Protein AF-A0AAE3M7X1-F1 (afdb_monomer)

Nearest PDB structures (foldseek):
  7ola-assembly1_C  TM=6.168E-01  e=2.168E-09  Staphylococcus aureus
  7ola-assembly1_A  TM=5.934E-01  e=9.935E-09  Staphylococcus aureus
  8iqi-assembly1_D  TM=4.510E-01  e=2.168E-09  African swine fever virus BA71V
  7t8b-assembly1_H  TM=6.094E-01  e=4.451E-01  Homo sapiens
  7t8c-assembly1_B  TM=4.671E-01  e=4.962E-01  Homo sapiens

Foldseek 3Di:
DVVVVVPPDPDDFDWDWDDDPPDTDTDGPPDPCVVVLPVQKPLVVQQAQEAQEAEEELDPVVQVLCVVVVNRRYIHGNDLLPDDPVSVVVSVNRYDAYEYEDEPPPPCPPSVVVSCVVVVRHFYQYCNVVPPPPDPDDDDDDPVVVVVVSVVVSVVVVVRVCVRVVLPLLPFPCPPQWDDDPNDTDGDLVSVLVRCVSSQWAWEAFLNDTWIWRQPLNAEIETDDLVRSLCSSLVNCVVVVVVVVSVNCVVCVCPCRDPVSRVPHHYDPDAAEDFADLFWDWAAEVQWIWIFGLPDIDIDGSNPPPHHYYPLQYQDDDFDADDDQKDWDADPVRQIFMDGDPDFFLVLVLLLLQLQQPVVDPPVPDDPVSNSLSRLLSLLLLLVLLVLLRFADDLQQQAAEEEEALDQDPPPDPWDALCLVVSVVLVVSNAQEAEDEQCDLCLVVPPQNQQPDGPRHQEYEHEAHDPNRDVVVVLCVRNHWDWHDHPPDDIGIDDPRGHYHYYYYYHHDDDQPPPSRVSHYAYRYTHVSTTPVHHSCNVVVDDPPDPPQDPSNVNSSVNSSSVSSSSCSNPNNRHRDPPCSLLVVLVVLADPLLLVVCVVCVVVQEQDKDFLVVVLVVSLVVDDPVVSVVDDSVSSVVNVVSVLVSVVKDWPPVVNNDWDDDPNTTIIHIYHPPPD

pLDDT: mean 77.85, std 16.94, range [26.66, 98.62]

Mean predicted aligned error: 17.21 Å

InterPro domains:
  IPR027417 P-loop containing nucleoside triphosphate hydrolase [SSF52540] (416-527)
  IPR045455 NrS-1 polymerase-like, helicase domain [PF19263] (416-520)

Radius of gyration: 33.83 Å; Cα contacts (8 Å, |Δi|>4): 969; chains: 1; bounding box: 91×64×100 Å

Structure (mmCIF, N/CA/C/O backbone):
data_AF-A0AAE3M7X1-F1
#
_entry.id   AF-A0AAE3M7X1-F1
#
loop_
_atom_site.group_PDB
_atom_site.id
_atom_site.type_symbol
_atom_site.label_atom_id
_atom_site.label_alt_id
_atom_site.label_comp_id
_atom_site.label_asym_id
_atom_site.label_entity_id
_atom_site.label_seq_id
_atom_site.pdbx_PDB_ins_code
_atom_site.Cartn_x
_atom_site.Cartn_y
_atom_site.Cartn_z
_atom_site.occupancy
_atom_site.B_iso_or_equiv
_atom_site.auth_seq_id
_atom_site.auth_comp_id
_atom_site.auth_asym_id
_atom_site.auth_atom_id
_atom_site.pdbx_PDB_model_num
ATOM 1 N N . MET A 1 1 ? -42.791 13.485 -2.524 1.00 31.27 1 MET A N 1
ATOM 2 C CA . MET A 1 1 ? -41.489 14.084 -2.152 1.00 31.27 1 MET A CA 1
ATOM 3 C C . MET A 1 1 ? -41.634 15.404 -1.390 1.00 31.27 1 MET A C 1
ATOM 5 O O . MET A 1 1 ? -41.319 15.406 -0.214 1.00 31.27 1 MET A O 1
ATOM 9 N N . LEU A 1 2 ? -42.197 16.483 -1.958 1.00 26.66 2 LEU A N 1
ATOM 10 C CA . LEU A 1 2 ? -42.386 17.772 -1.244 1.00 26.66 2 LEU A CA 1
ATOM 11 C C . LEU A 1 2 ? -43.239 17.683 0.042 1.00 26.66 2 LEU A C 1
ATOM 13 O O . LEU A 1 2 ? -42.891 18.278 1.053 1.00 26.66 2 LEU A O 1
ATOM 17 N N . LYS A 1 3 ? -44.303 16.867 0.046 1.00 29.81 3 LYS A N 1
ATOM 18 C CA . LYS A 1 3 ? -45.105 16.587 1.258 1.00 29.81 3 LYS A CA 1
ATOM 19 C C . LYS A 1 3 ? -44.403 15.688 2.294 1.00 29.81 3 LYS A C 1
ATOM 21 O O . LYS A 1 3 ? -44.857 15.631 3.428 1.00 29.81 3 LYS A O 1
ATOM 26 N N . LEU A 1 4 ? -43.335 14.983 1.905 1.00 31.53 4 LEU A N 1
ATOM 27 C CA . LEU A 1 4 ? -42.499 14.175 2.809 1.00 31.53 4 LEU A CA 1
ATOM 28 C C . LEU A 1 4 ? -41.445 15.060 3.493 1.00 31.53 4 LEU A C 1
ATOM 30 O O . LEU A 1 4 ? -41.293 14.990 4.704 1.00 31.53 4 LEU A O 1
ATOM 34 N N . LEU A 1 5 ? -40.842 15.997 2.750 1.00 33.06 5 LEU A N 1
ATOM 35 C CA . LEU A 1 5 ? -39.906 16.995 3.289 1.00 33.06 5 LEU A CA 1
ATOM 36 C C . LEU A 1 5 ? -40.553 17.959 4.301 1.00 33.06 5 LEU A C 1
ATOM 38 O O . LEU A 1 5 ? -39.904 18.377 5.250 1.00 33.06 5 LEU A O 1
ATOM 42 N N . GLN A 1 6 ? -41.845 18.275 4.155 1.00 33.44 6 GLN A N 1
ATOM 43 C CA . GLN A 1 6 ? -42.578 19.092 5.136 1.00 33.44 6 GLN A CA 1
ATOM 44 C C . GLN A 1 6 ? -42.936 18.353 6.437 1.00 33.44 6 GLN A C 1
ATOM 46 O O . GLN A 1 6 ? -43.346 19.005 7.392 1.00 33.44 6 GLN A O 1
ATOM 51 N N . LYS A 1 7 ? -42.825 17.017 6.487 1.00 31.86 7 LYS A N 1
ATOM 52 C CA . LYS A 1 7 ? -43.262 16.214 7.643 1.00 31.86 7 LYS A CA 1
ATOM 53 C C . LYS A 1 7 ? -42.122 15.809 8.587 1.00 31.86 7 LYS A C 1
ATOM 55 O O . LYS A 1 7 ? -42.409 15.486 9.733 1.00 31.86 7 LYS A O 1
ATOM 60 N N . GLU A 1 8 ? -40.867 15.846 8.129 1.00 31.62 8 GLU A N 1
ATOM 61 C CA . GLU A 1 8 ? -39.685 15.428 8.909 1.00 31.62 8 GLU A CA 1
ATOM 62 C C . GLU A 1 8 ? -38.820 16.589 9.431 1.00 31.62 8 GLU A C 1
ATOM 64 O O . GLU A 1 8 ? -37.981 16.384 10.306 1.00 31.62 8 GLU A O 1
ATOM 69 N N . CYS A 1 9 ? -39.032 17.824 8.968 1.00 30.80 9 CYS A N 1
ATOM 70 C CA . CYS A 1 9 ? -38.321 18.987 9.497 1.00 30.80 9 CYS A CA 1
ATOM 71 C C . CYS A 1 9 ? -39.126 19.654 10.618 1.00 30.80 9 CYS A C 1
ATOM 73 O O . CYS A 1 9 ? -40.175 20.253 10.386 1.00 30.80 9 CYS A O 1
ATOM 75 N N . ILE A 1 10 ? -38.598 19.566 11.837 1.00 31.09 10 ILE A N 1
ATOM 76 C CA . ILE A 1 10 ? -39.055 20.307 13.014 1.00 31.09 10 ILE A CA 1
ATOM 77 C C . ILE A 1 10 ? -38.974 21.824 12.721 1.00 31.09 10 ILE A C 1
ATOM 79 O O . ILE A 1 10 ? -37.906 22.428 12.698 1.00 31.09 10 ILE A O 1
ATOM 83 N N . SER A 1 11 ? -40.138 22.377 12.382 1.00 34.06 11 SER A N 1
ATOM 84 C CA . SER A 1 11 ? -40.713 23.707 12.650 1.00 34.06 11 SER A CA 1
ATOM 85 C C . SER A 1 11 ? -39.961 25.041 12.487 1.00 34.06 11 SER A C 1
ATOM 87 O O . SER A 1 11 ? -40.657 26.035 12.636 1.00 34.06 11 SER A O 1
ATOM 89 N N . ASP A 1 12 ? -38.673 25.159 12.132 1.00 33.56 12 ASP A N 1
ATOM 90 C CA . ASP A 1 12 ? -38.028 26.505 12.097 1.00 33.56 12 ASP A CA 1
ATOM 91 C C . ASP A 1 12 ? -37.192 26.871 10.850 1.00 33.56 12 ASP A C 1
ATOM 93 O O . ASP A 1 12 ? -36.554 27.924 10.813 1.00 33.56 12 ASP A O 1
ATOM 97 N N . ALA A 1 13 ? -37.219 26.080 9.773 1.00 36.12 13 ALA A N 1
ATOM 98 C CA . ALA A 1 13 ? -36.547 26.446 8.517 1.00 36.12 13 ALA A CA 1
ATOM 99 C C . ALA A 1 13 ? -37.555 26.845 7.423 1.00 36.12 13 ALA A C 1
ATOM 101 O O . ALA A 1 13 ? -38.128 25.995 6.742 1.00 36.12 13 ALA A O 1
ATOM 102 N N . ASN A 1 14 ? -37.761 28.151 7.224 1.00 35.34 14 ASN A N 1
ATOM 103 C CA . ASN A 1 14 ? -38.516 28.674 6.080 1.00 35.34 14 ASN A CA 1
ATOM 104 C C . ASN A 1 14 ? -37.664 28.580 4.798 1.00 35.34 14 ASN A C 1
ATOM 106 O O . ASN A 1 14 ? -36.571 29.133 4.741 1.00 35.34 14 ASN A O 1
ATOM 110 N N . PHE A 1 15 ? -38.165 27.936 3.740 1.00 39.50 15 PHE A N 1
ATOM 111 C CA . PHE A 1 15 ? -37.553 27.939 2.401 1.00 39.50 15 PHE A CA 1
ATOM 112 C C . PHE A 1 15 ? -38.452 28.702 1.420 1.00 39.50 15 PHE A C 1
ATOM 114 O O . PHE A 1 15 ? -39.661 28.480 1.404 1.00 39.50 15 PHE A O 1
ATOM 121 N N . ASN A 1 16 ? -37.880 29.565 0.569 1.00 35.66 16 ASN A N 1
ATOM 122 C CA . ASN A 1 16 ? -38.612 30.226 -0.520 1.00 35.66 16 ASN A CA 1
ATOM 123 C C . ASN A 1 16 ? -38.249 29.573 -1.858 1.00 35.66 16 ASN A C 1
ATOM 125 O O . ASN A 1 16 ? -37.112 29.677 -2.321 1.00 35.66 16 ASN A O 1
ATOM 129 N N . ILE A 1 17 ? -39.222 28.920 -2.495 1.00 36.72 17 ILE A N 1
ATOM 130 C CA . ILE A 1 17 ? -39.059 28.291 -3.809 1.00 36.72 17 ILE A CA 1
ATOM 131 C C . ILE A 1 17 ? -39.622 29.249 -4.862 1.00 36.72 17 ILE A C 1
ATOM 133 O O . ILE A 1 17 ? -40.821 29.519 -4.874 1.00 36.72 17 ILE A O 1
ATOM 137 N N . LYS A 1 18 ? -38.767 29.762 -5.755 1.00 36.59 18 LYS A N 1
ATOM 138 C CA . LYS A 1 18 ? -39.207 30.476 -6.963 1.00 36.59 18 LYS A CA 1
ATOM 139 C C . LYS A 1 18 ? -39.029 29.572 -8.173 1.00 36.59 18 LYS A C 1
ATOM 141 O O . LYS A 1 18 ? -37.937 29.065 -8.416 1.00 36.59 18 LYS A O 1
ATOM 146 N N . ILE A 1 19 ? -40.113 29.398 -8.919 1.00 33.81 19 ILE A N 1
ATOM 147 C CA . ILE A 1 19 ? -40.137 28.644 -10.168 1.00 33.81 19 ILE A CA 1
ATOM 148 C C . ILE A 1 19 ? -40.133 29.663 -11.306 1.00 33.81 19 ILE A C 1
ATOM 150 O O . ILE A 1 19 ? -40.998 30.534 -11.358 1.00 33.81 19 ILE A O 1
ATOM 154 N N . SER A 1 20 ? -39.154 29.560 -12.198 1.00 39.88 20 SER A N 1
ATOM 155 C CA . SER A 1 20 ? -39.181 30.204 -13.512 1.00 39.88 20 SER A CA 1
ATOM 156 C C . SER A 1 20 ? -38.664 29.218 -14.552 1.00 39.88 20 SER A C 1
ATOM 158 O O . SER A 1 20 ? -37.800 28.396 -14.234 1.00 39.88 20 SER A O 1
ATOM 160 N N . ASP A 1 21 ? -39.215 29.311 -15.760 1.00 41.53 21 ASP A N 1
ATOM 161 C CA . ASP A 1 21 ? -39.154 28.304 -16.819 1.00 41.53 21 ASP A CA 1
ATOM 162 C C . ASP A 1 21 ? -37.782 27.622 -16.963 1.00 41.53 21 ASP A C 1
ATOM 164 O O . ASP A 1 21 ? -36.769 28.233 -17.302 1.00 41.53 21 ASP A O 1
ATOM 168 N N . ASN A 1 22 ? -37.801 26.316 -16.676 1.00 40.09 22 ASN A N 1
ATOM 169 C CA . ASN A 1 22 ? -36.721 25.328 -16.751 1.00 40.09 22 ASN A CA 1
ATOM 170 C C . ASN A 1 22 ? -35.611 25.337 -15.687 1.00 40.09 22 ASN A C 1
ATOM 172 O O . ASN A 1 22 ? -34.654 24.586 -15.847 1.00 40.09 22 ASN A O 1
ATOM 176 N N . ASN A 1 23 ? -35.737 26.051 -14.560 1.00 30.20 23 ASN A N 1
ATOM 177 C CA . ASN A 1 23 ? -34.841 25.832 -13.413 1.00 30.20 23 ASN A CA 1
ATOM 178 C C . ASN A 1 23 ? -35.547 25.955 -12.053 1.00 30.20 23 ASN A C 1
ATOM 180 O O . ASN A 1 23 ? -36.113 26.995 -11.716 1.00 30.20 23 ASN A O 1
ATOM 184 N N . ILE A 1 24 ? -35.437 24.910 -11.223 1.00 36.06 24 ILE A N 1
ATOM 185 C CA . ILE A 1 24 ? -35.807 24.964 -9.802 1.00 36.06 24 ILE A CA 1
ATOM 186 C C . ILE A 1 24 ? -34.599 25.507 -9.034 1.00 36.06 24 ILE A C 1
ATOM 188 O O . ILE A 1 24 ? -33.642 24.780 -8.776 1.00 36.06 24 ILE A O 1
ATOM 192 N N . LYS A 1 25 ? -34.633 26.787 -8.651 1.00 34.53 25 LYS A N 1
ATOM 193 C CA . LYS A 1 25 ? -33.674 27.339 -7.685 1.00 34.53 25 LYS A CA 1
ATOM 194 C C . LYS A 1 25 ? -34.252 27.218 -6.278 1.00 34.53 25 LYS A C 1
ATOM 196 O O . LYS A 1 25 ? -35.156 27.963 -5.901 1.00 34.53 25 LYS A O 1
ATOM 201 N N . VAL A 1 26 ? -33.716 26.276 -5.502 1.00 36.12 26 VAL A N 1
ATOM 202 C CA . VAL A 1 26 ? -33.952 26.195 -4.057 1.00 36.12 26 VAL A CA 1
ATOM 203 C C . VAL A 1 26 ? -32.946 27.117 -3.381 1.00 36.12 26 VAL A C 1
ATOM 205 O O . VAL A 1 26 ? -31.783 26.764 -3.209 1.00 36.12 26 VAL A O 1
ATOM 208 N N . ASN A 1 27 ? -33.386 28.316 -3.012 1.00 34.38 27 ASN A N 1
ATOM 209 C CA . ASN A 1 27 ? -32.584 29.179 -2.160 1.00 34.38 27 ASN A CA 1
ATOM 210 C C . ASN A 1 27 ? -32.896 28.818 -0.706 1.00 34.38 27 ASN A C 1
ATOM 212 O O . ASN A 1 27 ? -34.011 29.050 -0.231 1.00 34.38 27 ASN A O 1
ATOM 216 N N . ALA A 1 28 ? -31.915 28.254 0.001 1.00 35.12 28 ALA A N 1
ATOM 217 C CA . ALA A 1 28 ? -31.963 28.212 1.455 1.00 35.12 28 ALA A CA 1
ATOM 218 C C . ALA A 1 28 ? -32.064 29.658 1.951 1.00 35.12 28 ALA A C 1
ATOM 220 O O . ALA A 1 28 ? -31.200 30.483 1.641 1.00 35.12 28 ALA A O 1
ATOM 221 N N . ILE A 1 29 ? -33.127 29.984 2.689 1.00 35.84 29 ILE A N 1
ATOM 222 C CA . ILE A 1 29 ? -33.126 31.213 3.471 1.00 35.84 29 ILE A CA 1
ATOM 223 C C . ILE A 1 29 ? -32.105 30.952 4.574 1.00 35.84 29 ILE A C 1
ATOM 225 O O . ILE A 1 29 ? -32.404 30.314 5.578 1.00 35.84 29 ILE A O 1
ATOM 229 N N . VAL A 1 30 ? -30.866 31.392 4.356 1.00 39.97 30 VAL A N 1
ATOM 230 C CA . VAL A 1 30 ? -29.952 31.639 5.466 1.00 39.97 30 VAL A CA 1
ATOM 231 C C . VAL A 1 30 ? -30.716 32.599 6.379 1.00 39.97 30 VAL A C 1
ATOM 233 O O . VAL A 1 30 ? -31.117 33.662 5.889 1.00 39.97 30 VAL A O 1
ATOM 236 N N . PRO A 1 31 ? -31.011 32.235 7.642 1.00 38.03 31 PRO A N 1
ATOM 237 C CA . PRO A 1 31 ? -31.795 33.096 8.508 1.00 38.03 31 PRO A CA 1
ATOM 238 C C . PRO A 1 31 ? -31.151 34.478 8.543 1.00 38.03 31 PRO A C 1
ATOM 240 O O . PRO A 1 31 ? -29.923 34.602 8.521 1.00 38.03 31 PRO A O 1
ATOM 243 N N . SER A 1 32 ? -31.972 35.517 8.659 1.00 38.38 32 SER A N 1
ATOM 244 C CA . SER A 1 32 ? -31.558 36.899 8.937 1.00 38.38 32 SER A CA 1
ATOM 245 C C . SER A 1 32 ? -30.558 37.035 10.106 1.00 38.38 32 SER A C 1
ATOM 247 O O . SER A 1 32 ? -29.931 38.082 10.262 1.00 38.38 32 SER A O 1
ATOM 249 N N . ASP A 1 33 ? -30.354 35.968 10.884 1.00 49.31 33 ASP A N 1
ATOM 250 C CA . ASP A 1 33 ? -29.370 35.822 11.951 1.00 49.31 33 ASP A CA 1
ATOM 251 C C . ASP A 1 33 ? -27.931 35.504 11.512 1.00 49.31 33 ASP A C 1
ATOM 253 O O . ASP A 1 33 ? -27.039 35.615 12.349 1.00 49.31 33 ASP A O 1
ATOM 257 N N . SER A 1 34 ? -27.610 35.191 10.246 1.00 45.25 34 SER A N 1
ATOM 258 C CA . SER A 1 34 ? -26.192 34.973 9.877 1.00 45.25 34 SER A CA 1
ATOM 259 C C . SER A 1 34 ? -25.336 36.215 10.124 1.00 45.25 34 SER A C 1
ATOM 261 O O . SER A 1 34 ? -24.189 36.104 10.542 1.00 45.25 34 SER A O 1
ATOM 263 N N . ASN A 1 35 ? -25.902 37.409 9.925 1.00 47.47 35 ASN A N 1
ATOM 264 C CA . ASN A 1 35 ? -25.246 38.679 10.249 1.00 47.47 35 ASN A CA 1
ATOM 265 C C . ASN A 1 35 ? -25.123 38.926 11.760 1.00 47.47 35 ASN A C 1
ATOM 267 O O . ASN A 1 35 ? -24.240 39.671 12.181 1.00 47.47 35 ASN A O 1
ATOM 271 N N . LYS A 1 36 ? -25.975 38.296 12.574 1.00 55.12 36 LYS A N 1
ATOM 272 C CA . LYS A 1 36 ? -25.912 38.344 14.038 1.00 55.12 36 LYS A CA 1
ATOM 273 C C . LYS A 1 36 ? -24.840 37.383 14.566 1.00 55.12 36 LYS A C 1
ATOM 275 O O . LYS A 1 36 ? -23.971 37.801 15.321 1.00 55.12 36 LYS A O 1
ATOM 280 N N . ILE A 1 37 ? -24.797 36.157 14.042 1.00 55.88 37 ILE A N 1
ATOM 281 C CA . ILE A 1 37 ? -23.767 35.151 14.351 1.00 55.88 37 ILE A CA 1
ATOM 282 C C . ILE A 1 37 ? -22.373 35.643 13.938 1.00 55.88 37 ILE A C 1
ATOM 284 O O . ILE A 1 37 ? -21.424 35.515 14.706 1.00 55.88 37 ILE A O 1
ATOM 288 N N . LYS A 1 38 ? -22.253 36.301 12.775 1.00 57.53 38 LYS A N 1
ATOM 289 C CA . LYS A 1 38 ? -21.014 36.965 12.324 1.00 57.53 38 LYS A CA 1
ATOM 290 C C . LYS A 1 38 ? -20.480 38.009 13.312 1.00 57.53 38 LYS A C 1
ATOM 292 O O . LYS A 1 38 ? -19.273 38.218 13.371 1.00 57.53 38 LYS A O 1
ATOM 297 N N . LYS A 1 39 ? -21.357 38.677 14.071 1.00 59.94 39 LYS A N 1
ATOM 298 C CA . LYS A 1 39 ? -20.959 39.659 15.093 1.00 59.94 39 LYS A CA 1
ATOM 299 C C . LYS A 1 39 ? -20.565 39.009 16.417 1.00 59.94 39 LYS A C 1
ATOM 301 O O . LYS A 1 39 ? -19.770 39.588 17.150 1.00 59.94 39 LYS A O 1
ATOM 306 N N . GLU A 1 40 ? -21.113 37.837 16.724 1.00 67.06 40 GLU A N 1
ATOM 307 C CA . GLU A 1 40 ? -20.942 37.189 18.026 1.00 67.06 40 GLU A CA 1
ATOM 308 C C . GLU A 1 40 ? -19.868 36.086 18.051 1.00 67.06 40 GLU A C 1
ATOM 310 O O . GLU A 1 40 ? -19.298 35.830 19.114 1.00 67.06 40 GLU A O 1
ATOM 315 N N . ILE A 1 41 ? -19.559 35.460 16.907 1.00 73.38 41 ILE A N 1
ATOM 316 C CA . ILE A 1 41 ? -18.529 34.418 16.768 1.00 73.38 41 ILE A CA 1
ATOM 317 C C . ILE A 1 41 ? -17.412 34.919 15.854 1.00 73.38 41 ILE A C 1
ATOM 319 O O . ILE A 1 41 ? -17.528 34.935 14.626 1.00 73.38 41 ILE A O 1
ATOM 323 N N . LEU A 1 42 ? -16.290 35.300 16.460 1.00 79.94 42 LEU A N 1
ATOM 324 C CA . LEU A 1 42 ? -15.115 35.748 15.722 1.00 79.94 42 LEU A CA 1
ATOM 325 C C . LEU A 1 42 ? -14.448 34.551 15.022 1.00 79.94 42 LEU A C 1
ATOM 327 O O . LEU A 1 42 ? -14.232 33.514 15.648 1.00 79.94 42 LEU A O 1
ATOM 331 N N . GLY A 1 43 ? -14.104 34.714 13.741 1.00 70.62 43 GLY A N 1
ATOM 332 C CA . GLY A 1 43 ? -13.459 33.680 12.916 1.00 70.62 43 GLY A CA 1
ATOM 333 C C . GLY A 1 43 ? -14.423 32.851 12.059 1.00 70.62 43 GLY A C 1
ATOM 334 O O . GLY A 1 43 ? -13.976 32.152 11.155 1.00 70.62 43 GLY A O 1
ATOM 335 N N . TYR A 1 44 ? -15.739 32.991 12.263 1.00 77.50 44 TYR A N 1
ATOM 336 C CA . TYR A 1 44 ? -16.761 32.197 11.569 1.00 77.50 44 TYR A CA 1
ATOM 337 C C . TYR A 1 44 ? -16.711 32.291 10.031 1.00 77.50 44 TYR A C 1
ATOM 339 O O . TYR A 1 44 ? -16.921 31.295 9.337 1.00 77.50 44 TYR A O 1
ATOM 347 N N . GLU A 1 45 ? -16.432 33.477 9.479 1.00 71.44 45 GLU A N 1
ATOM 348 C CA . GLU A 1 45 ? -16.390 33.695 8.022 1.00 71.44 45 GLU A CA 1
ATOM 349 C C . GLU A 1 45 ? -15.224 32.974 7.339 1.00 71.44 45 GLU A C 1
ATOM 351 O O . GLU A 1 45 ? -15.325 32.625 6.167 1.00 71.44 45 GLU A O 1
ATOM 356 N N . ASN A 1 46 ? -14.158 32.703 8.090 1.00 69.81 46 ASN A N 1
ATOM 357 C CA . ASN A 1 46 ? -12.950 32.058 7.585 1.00 69.81 46 ASN A CA 1
ATOM 358 C C . ASN A 1 46 ? -12.998 30.532 7.730 1.00 69.81 46 ASN A C 1
ATOM 360 O O . ASN A 1 46 ? -12.046 29.851 7.354 1.00 69.81 46 ASN A O 1
ATOM 364 N N . LEU A 1 47 ? -14.091 29.991 8.282 1.00 71.19 47 LEU A N 1
ATOM 365 C CA . LEU A 1 47 ? -14.262 28.554 8.429 1.00 71.19 47 LEU A CA 1
ATOM 366 C C . LEU A 1 47 ? -14.518 27.889 7.067 1.00 71.19 47 LEU A C 1
ATOM 368 O O . LEU A 1 47 ? -15.494 28.262 6.396 1.00 71.19 47 LEU A O 1
ATOM 372 N N . PRO A 1 48 ? -13.729 26.859 6.706 1.00 64.62 48 PRO A N 1
ATOM 373 C CA . PRO A 1 48 ? -13.991 26.021 5.543 1.00 64.62 48 PRO A CA 1
ATOM 374 C C . PRO A 1 48 ? -15.410 25.437 5.552 1.00 64.62 48 PRO A C 1
ATOM 376 O O . PRO A 1 48 ? -16.043 25.264 6.598 1.00 64.62 48 PRO A O 1
ATOM 379 N N . LEU A 1 49 ? -15.917 25.111 4.365 1.00 52.72 49 LEU A N 1
ATOM 380 C CA . LEU A 1 49 ? -17.048 24.197 4.238 1.00 52.72 49 LEU A CA 1
ATOM 381 C C . LEU A 1 49 ? -16.510 22.776 4.466 1.00 52.72 49 LEU A C 1
ATOM 383 O O . LEU A 1 49 ? -15.672 22.334 3.690 1.00 52.72 49 LEU A O 1
ATOM 387 N N . PHE A 1 50 ? -16.987 22.095 5.514 1.00 60.75 50 PHE A N 1
ATOM 388 C CA . PHE A 1 50 ? -16.604 20.723 5.899 1.00 60.75 50 PHE A CA 1
ATOM 389 C C . PHE A 1 50 ? -15.177 20.567 6.458 1.00 60.75 50 PHE A C 1
ATOM 391 O O . PHE A 1 50 ? -14.362 19.812 5.939 1.00 60.75 50 PHE A O 1
ATOM 398 N N . SER A 1 51 ? -14.879 21.248 7.566 1.00 60.44 51 SER A N 1
ATOM 399 C CA . SER A 1 51 ? -13.638 21.041 8.325 1.00 60.44 51 SER A CA 1
ATOM 400 C C . SER A 1 51 ? -13.647 19.711 9.101 1.00 60.44 51 SER A C 1
ATOM 402 O O . SER A 1 51 ? -14.658 19.401 9.733 1.00 60.44 51 SER A O 1
ATOM 404 N N . PRO A 1 52 ? -12.530 18.961 9.180 1.00 64.62 52 PRO A N 1
ATOM 405 C CA . PRO A 1 52 ? -12.431 17.804 10.078 1.00 64.62 52 PRO A CA 1
ATOM 406 C C . PRO A 1 52 ? -12.744 18.189 11.528 1.00 64.62 52 PRO A C 1
ATOM 408 O O . PRO A 1 52 ? -13.545 17.545 12.204 1.00 64.62 52 PRO A O 1
ATOM 411 N N . GLU A 1 53 ? -12.188 19.319 11.965 1.00 79.12 53 GLU A N 1
ATOM 412 C CA . GLU A 1 53 ? -12.347 19.858 13.309 1.00 79.12 53 GLU A CA 1
ATOM 413 C C . GLU A 1 53 ? -12.596 21.364 13.259 1.00 79.12 53 GLU A C 1
ATOM 415 O O . GLU A 1 53 ? -11.980 22.082 12.466 1.00 79.12 53 GLU A O 1
ATOM 420 N N . ILE A 1 54 ? -13.474 21.855 14.133 1.00 83.44 54 ILE A N 1
ATOM 421 C CA . ILE A 1 54 ? -13.577 23.277 14.468 1.00 83.44 54 ILE A CA 1
ATOM 422 C C . ILE A 1 54 ? -13.275 23.445 15.955 1.00 83.44 54 ILE A C 1
ATOM 424 O O . ILE A 1 54 ? -13.953 22.870 16.811 1.00 83.44 54 ILE A O 1
ATOM 428 N N . LEU A 1 55 ? -12.271 24.270 16.251 1.00 86.44 55 LEU A N 1
ATOM 429 C CA . LEU A 1 55 ? -11.843 24.592 17.608 1.00 86.44 55 LEU A CA 1
ATOM 430 C C . LEU A 1 55 ? -12.576 25.839 18.108 1.00 86.44 55 LEU A C 1
ATOM 432 O O . LEU A 1 55 ? -12.472 26.907 17.508 1.00 86.44 55 LEU A O 1
ATOM 436 N N . ILE A 1 56 ? -13.284 25.731 19.228 1.00 88.12 56 ILE A N 1
ATOM 437 C CA . ILE A 1 56 ? -13.965 26.844 19.894 1.00 88.12 56 ILE A CA 1
ATOM 438 C C . ILE A 1 56 ? -13.227 27.172 21.191 1.00 88.12 56 ILE A C 1
ATOM 440 O O . ILE A 1 56 ? -12.923 26.284 21.984 1.00 88.12 56 ILE A O 1
ATOM 444 N N . THR A 1 57 ? -12.979 28.455 21.454 1.00 85.88 57 THR A N 1
ATOM 445 C CA . THR A 1 57 ? -12.468 28.909 22.755 1.00 85.88 57 THR A CA 1
ATOM 446 C C . THR A 1 57 ? -13.134 30.202 23.229 1.00 85.88 57 THR A C 1
ATOM 448 O O . THR A 1 57 ? -13.679 30.963 22.431 1.00 85.88 57 THR A O 1
ATOM 451 N N . GLN A 1 58 ? -13.060 30.467 24.536 1.00 84.06 58 GLN A N 1
ATOM 452 C CA . GLN A 1 58 ? -13.406 31.755 25.158 1.00 84.06 58 GLN A CA 1
ATOM 453 C C . GLN A 1 58 ? -12.202 32.696 25.309 1.00 84.06 58 GLN A C 1
ATOM 455 O O . GLN A 1 58 ? -12.365 33.901 25.510 1.00 84.06 58 GLN A O 1
ATOM 460 N N . SER A 1 59 ? -10.975 32.172 25.224 1.00 81.88 59 SER A N 1
ATOM 461 C CA . SER A 1 59 ? -9.761 32.943 25.496 1.00 81.88 59 SER A CA 1
ATOM 462 C C . SER A 1 59 ? -9.230 33.610 24.230 1.00 81.88 59 SER A C 1
ATOM 464 O O . SER A 1 59 ? -8.692 32.946 23.346 1.00 81.88 59 SER A O 1
ATOM 466 N N . GLN A 1 60 ? -9.284 34.945 24.175 1.00 81.94 60 GLN A N 1
ATOM 467 C CA . GLN A 1 60 ? -8.689 35.722 23.076 1.00 81.94 60 GLN A CA 1
ATOM 468 C C . GLN A 1 60 ? -7.193 35.418 22.904 1.00 81.94 60 GLN A C 1
ATOM 470 O O . GLN A 1 60 ? -6.686 35.357 21.786 1.00 81.94 60 GLN A O 1
ATOM 475 N N . LYS A 1 61 ? -6.480 35.215 24.020 1.00 79.25 61 LYS A N 1
ATOM 476 C CA . LYS A 1 61 ? -5.054 34.884 24.001 1.00 79.25 61 LYS A CA 1
ATOM 477 C C . LYS A 1 61 ? -4.820 33.528 23.334 1.00 79.25 61 LYS A C 1
ATOM 479 O O . LYS A 1 61 ? -3.920 33.422 22.511 1.00 79.25 61 LYS A O 1
ATOM 484 N N . LEU A 1 62 ? -5.642 32.529 23.665 1.00 78.19 62 LEU A N 1
ATOM 485 C CA . LEU A 1 62 ? -5.540 31.198 23.070 1.00 78.19 62 LEU A CA 1
ATOM 486 C C . LEU A 1 62 ? -5.906 31.223 21.585 1.00 78.19 62 LEU A C 1
ATOM 488 O O . LEU A 1 62 ? -5.159 30.684 20.781 1.00 78.19 62 LEU A O 1
ATOM 492 N N . TYR A 1 63 ? -6.989 31.910 21.220 1.00 83.94 63 TYR A N 1
ATOM 493 C CA . TYR A 1 63 ? -7.399 32.094 19.826 1.00 83.94 63 TYR A CA 1
ATOM 494 C C . TYR A 1 63 ? -6.255 32.644 18.960 1.00 83.94 63 TYR A C 1
ATOM 496 O O . TYR A 1 63 ? -5.918 32.062 17.933 1.00 83.94 63 TYR A O 1
ATOM 504 N N . ASN A 1 64 ? -5.58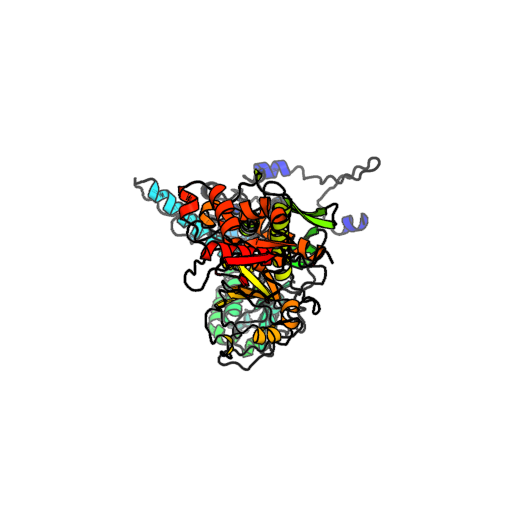5 33.708 19.416 1.00 80.44 64 ASN A N 1
ATOM 505 C CA . ASN A 1 64 ? -4.455 34.287 18.685 1.00 80.44 64 ASN A CA 1
ATOM 506 C C . ASN A 1 64 ? -3.262 33.319 18.585 1.00 80.44 64 ASN A C 1
ATOM 508 O O . ASN A 1 64 ? -2.603 33.273 17.550 1.00 80.44 64 ASN A O 1
ATOM 512 N N . SER A 1 65 ? -2.980 32.544 19.637 1.00 79.12 65 SER A N 1
ATOM 513 C CA . SER A 1 65 ? -1.920 31.528 19.608 1.00 79.12 65 SER A CA 1
ATOM 514 C C . SER A 1 65 ? -2.231 30.381 18.644 1.00 79.12 65 SER A C 1
ATOM 516 O O . SER A 1 65 ? -1.334 29.938 17.939 1.00 79.12 65 SER A O 1
ATOM 518 N N . LEU A 1 66 ? -3.489 29.941 18.556 1.00 78.75 66 LEU A N 1
ATOM 519 C CA . LEU A 1 66 ? -3.906 28.899 17.612 1.00 78.75 66 LEU A CA 1
ATOM 520 C C . LEU A 1 66 ? -3.754 29.357 16.158 1.00 78.75 66 LEU A C 1
ATOM 522 O O . LEU A 1 66 ? -3.235 28.609 15.334 1.00 78.75 66 LEU A O 1
ATOM 526 N N . LEU A 1 67 ? -4.117 30.609 15.859 1.00 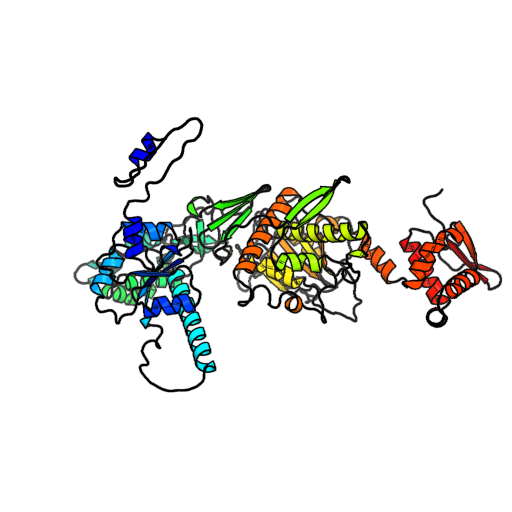78.12 67 LEU A N 1
ATOM 527 C CA . LEU A 1 67 ? -3.885 31.194 14.536 1.00 78.12 67 LEU A CA 1
ATOM 528 C C . LEU A 1 67 ? -2.388 31.286 14.200 1.00 78.12 67 LEU A C 1
ATOM 530 O O . LEU A 1 67 ? -1.995 30.993 13.076 1.00 78.12 67 LEU A O 1
ATOM 534 N N . GLN A 1 68 ? -1.542 31.645 15.173 1.00 74.62 68 GLN A N 1
ATOM 535 C CA . GLN A 1 68 ? -0.080 31.645 15.003 1.00 74.62 68 GLN A CA 1
ATOM 536 C C . GLN A 1 68 ? 0.495 30.243 14.774 1.00 74.62 68 GLN A C 1
ATOM 538 O O . GLN A 1 68 ? 1.544 30.107 14.153 1.00 74.62 68 GLN A O 1
ATOM 543 N N . TRP A 1 69 ? -0.178 29.206 15.267 1.00 72.31 69 TRP A N 1
ATOM 544 C CA . TRP A 1 69 ? 0.158 27.807 15.005 1.00 72.31 69 TRP A CA 1
ATOM 545 C C . TRP A 1 69 ? -0.438 27.272 13.696 1.00 72.31 69 TRP A C 1
ATOM 547 O O . TRP A 1 69 ? -0.341 26.070 13.456 1.00 72.31 69 TRP A O 1
ATOM 557 N N . GLU A 1 70 ? -0.995 28.150 12.855 1.00 74.19 70 GLU A N 1
ATOM 558 C CA . GLU A 1 70 ? -1.569 27.863 11.533 1.00 74.19 70 GLU A CA 1
ATOM 559 C C . GLU A 1 70 ? -2.877 27.057 11.552 1.00 74.19 70 GLU A C 1
ATOM 561 O O . GLU A 1 70 ? -3.325 26.564 10.516 1.00 74.19 70 GLU A O 1
ATOM 566 N N . TYR A 1 71 ? -3.561 26.979 12.698 1.00 73.25 71 TYR A N 1
ATOM 567 C CA . TYR A 1 71 ? -4.913 26.423 12.737 1.00 73.25 71 TYR A CA 1
ATOM 568 C C . TYR A 1 71 ? -5.891 27.384 12.057 1.00 73.25 71 TYR A C 1
ATOM 570 O O . TYR A 1 71 ? -6.121 28.495 12.534 1.00 73.25 71 TYR A O 1
ATOM 578 N N . ARG A 1 72 ? -6.493 26.950 10.944 1.00 70.50 72 ARG A N 1
ATOM 579 C CA . ARG A 1 72 ? -7.435 27.771 10.157 1.00 70.50 72 ARG A CA 1
ATOM 580 C C . ARG A 1 72 ? -8.898 27.625 10.594 1.00 70.50 72 ARG A C 1
ATOM 582 O O . ARG A 1 72 ? -9.680 28.552 10.420 1.00 70.50 72 ARG A O 1
ATOM 589 N N . SER A 1 73 ? -9.258 26.503 11.216 1.00 83.38 73 SER A N 1
ATOM 590 C CA . SER A 1 73 ? -10.627 26.197 11.661 1.00 83.38 73 SER A CA 1
ATOM 591 C C . SER A 1 73 ? -10.845 26.543 13.139 1.00 83.38 73 SER A C 1
ATOM 593 O O . SER A 1 73 ? -11.148 25.672 13.953 1.00 83.38 73 SER A O 1
ATOM 595 N N . VAL A 1 74 ? -10.652 27.810 13.517 1.00 85.62 74 VAL A N 1
ATOM 596 C CA . VAL A 1 74 ? -10.748 28.259 14.920 1.00 85.62 74 VAL A CA 1
ATOM 597 C C . VAL A 1 74 ? -11.771 29.379 15.057 1.00 85.62 74 VAL A C 1
ATOM 599 O O . VAL A 1 74 ? -11.815 30.301 14.247 1.00 85.62 74 VAL A O 1
ATOM 602 N N . CYS A 1 75 ? -12.582 29.316 16.108 1.00 88.06 75 CYS A N 1
ATOM 603 C CA . CYS A 1 75 ? -13.576 30.319 16.461 1.00 88.06 75 CYS A CA 1
ATOM 604 C C . CYS A 1 75 ? -13.427 30.771 17.915 1.00 88.06 75 CYS A C 1
ATOM 606 O O . CYS A 1 75 ? -13.095 29.991 18.812 1.00 88.06 75 CYS A O 1
ATOM 608 N N . LEU A 1 76 ? -13.720 32.046 18.158 1.00 85.00 76 LEU A N 1
ATOM 609 C CA . LEU A 1 76 ? -13.766 32.628 19.495 1.00 85.00 76 LEU A CA 1
ATOM 610 C C . LEU A 1 76 ? -15.199 33.061 19.827 1.00 85.00 76 LEU A C 1
ATOM 612 O O . LEU A 1 76 ? -15.755 33.935 19.159 1.00 85.00 76 LEU A O 1
ATOM 616 N N . LYS A 1 77 ? -15.757 32.502 20.908 1.00 84.62 77 LYS A N 1
ATOM 617 C CA . LYS A 1 77 ? -17.029 32.923 21.522 1.00 84.62 77 LYS A CA 1
ATOM 618 C C . LYS A 1 77 ? -16.753 33.268 22.981 1.00 84.62 77 LYS A C 1
ATOM 620 O O . LYS A 1 77 ? -16.430 32.386 23.764 1.00 84.62 77 LYS A O 1
ATOM 625 N N . LYS A 1 78 ? -16.843 34.551 23.344 1.00 74.81 78 LYS A N 1
ATOM 626 C CA . LYS A 1 78 ? -16.456 35.045 24.682 1.00 74.81 78 LYS A CA 1
ATOM 627 C C . LYS A 1 78 ? -17.447 34.644 25.782 1.00 74.81 78 LYS A C 1
ATOM 629 O O . LYS A 1 78 ? -17.027 34.276 26.875 1.00 74.81 78 LYS A O 1
ATOM 634 N N . GLU A 1 79 ? -18.744 34.660 25.485 1.00 73.88 79 GLU A N 1
ATOM 635 C CA . GLU A 1 79 ? -19.812 34.377 26.451 1.00 73.88 79 GLU A CA 1
ATOM 636 C C . GLU A 1 79 ? -20.553 33.086 26.096 1.00 73.88 79 GLU A C 1
ATOM 638 O O . GLU A 1 79 ? -21.237 33.021 25.075 1.00 73.88 79 GLU A O 1
ATOM 643 N N . LEU A 1 80 ? -20.432 32.065 26.950 1.00 67.19 80 LEU A N 1
ATOM 644 C CA . LEU A 1 80 ? -21.108 30.774 26.768 1.00 67.19 80 LEU A CA 1
ATOM 645 C C . LEU A 1 80 ? -22.571 30.776 27.215 1.00 67.19 80 LEU A C 1
ATOM 647 O O . LEU A 1 80 ? -23.378 30.035 26.661 1.00 67.19 80 LEU A O 1
ATOM 651 N N . VAL A 1 81 ? -22.919 31.621 28.190 1.00 63.47 81 VAL A N 1
ATOM 652 C CA . VAL A 1 81 ? -24.285 31.731 28.739 1.00 63.47 81 VAL A CA 1
ATOM 653 C C . VAL A 1 81 ? -25.297 32.096 27.648 1.00 63.47 81 VAL A C 1
ATOM 655 O O . VAL A 1 81 ? -26.437 31.642 27.675 1.00 63.47 81 VAL A O 1
ATOM 658 N N . ASN A 1 82 ? -24.845 32.851 26.647 1.00 65.62 82 ASN A N 1
ATOM 659 C CA . ASN A 1 82 ? -25.665 33.365 25.556 1.00 65.62 82 ASN A CA 1
ATOM 660 C C . ASN A 1 82 ? -25.570 32.522 24.274 1.00 65.62 82 ASN A C 1
ATOM 662 O O . ASN A 1 82 ? -26.025 32.966 23.223 1.00 65.62 82 ASN A O 1
ATOM 666 N N . VAL A 1 83 ? -24.978 31.320 24.325 1.00 71.69 83 VAL A N 1
ATOM 667 C CA . VAL A 1 83 ? -24.884 30.459 23.139 1.00 71.69 83 VAL A CA 1
ATOM 668 C C . VAL A 1 83 ? -26.233 29.809 22.840 1.00 71.69 83 VAL A C 1
ATOM 670 O O . VAL A 1 83 ? -26.813 29.083 23.652 1.00 71.69 83 VAL A O 1
ATOM 673 N N . THR A 1 84 ? -26.722 30.052 21.632 1.00 70.81 84 THR A N 1
ATOM 674 C CA . THR A 1 84 ? -27.972 29.498 21.115 1.00 70.81 84 THR A CA 1
ATOM 675 C C . THR A 1 84 ? -27.761 28.120 20.478 1.00 70.81 84 THR A C 1
ATOM 677 O O . THR A 1 84 ? -26.685 27.795 19.975 1.00 70.81 84 THR A O 1
ATOM 680 N N . ASN A 1 85 ? -28.819 27.296 20.440 1.00 64.00 85 ASN A N 1
ATOM 681 C CA . ASN A 1 85 ? -28.781 26.004 19.734 1.00 64.00 85 ASN A CA 1
ATOM 682 C C . ASN A 1 85 ? -28.487 26.181 18.237 1.00 64.00 85 ASN A C 1
ATOM 684 O O . ASN A 1 85 ? -27.819 25.341 17.637 1.00 64.00 85 ASN A O 1
ATOM 688 N N . LEU A 1 86 ? -28.975 27.275 17.646 1.00 63.16 86 LEU A N 1
ATOM 689 C CA . LEU A 1 86 ? -28.786 27.596 16.236 1.00 63.16 86 LEU A CA 1
ATOM 690 C C . LEU A 1 86 ? -27.306 27.839 15.907 1.00 63.16 86 LEU A C 1
ATOM 692 O O . LEU A 1 86 ? -26.800 27.268 14.945 1.00 63.16 86 LEU A O 1
ATOM 696 N N . GLU A 1 87 ? -26.597 28.619 16.729 1.00 68.38 87 GLU A N 1
ATOM 697 C CA . GLU A 1 87 ? -25.162 28.883 16.558 1.00 68.38 87 GLU A CA 1
ATOM 698 C C . GLU A 1 87 ? -24.334 27.596 16.547 1.00 68.38 87 GLU A C 1
ATOM 700 O O . GLU A 1 87 ? -23.540 27.374 15.632 1.00 68.38 87 GLU A O 1
ATOM 705 N N . ILE A 1 88 ? -24.549 26.718 17.531 1.00 71.81 88 ILE A N 1
ATOM 706 C CA . ILE A 1 88 ? -23.817 25.450 17.613 1.00 71.81 88 ILE A CA 1
ATOM 707 C C . ILE A 1 88 ? -24.202 24.509 16.468 1.00 71.81 88 ILE A C 1
ATOM 709 O O . ILE A 1 88 ? -23.324 23.862 15.902 1.00 71.81 88 ILE A O 1
ATOM 713 N N . SER A 1 89 ? -25.479 24.451 16.084 1.00 62.62 89 SER A N 1
ATOM 714 C CA . SER A 1 89 ? -25.935 23.589 14.982 1.00 62.62 89 SER A CA 1
ATOM 715 C C . SER A 1 89 ? -25.312 23.996 13.646 1.00 62.62 89 SER A C 1
ATOM 717 O O . SER A 1 89 ? -24.928 23.138 12.856 1.00 62.62 89 SER A O 1
ATOM 719 N N . ILE A 1 90 ? -25.147 25.299 13.409 1.00 66.56 90 ILE A N 1
ATOM 720 C CA . ILE A 1 90 ? -24.495 25.828 12.206 1.00 66.56 90 ILE A CA 1
ATOM 721 C C . ILE A 1 90 ? -22.996 25.506 12.199 1.00 66.56 90 ILE A C 1
ATOM 723 O O . ILE A 1 90 ? -22.467 25.100 11.164 1.00 66.56 90 ILE A O 1
ATOM 727 N N . LEU A 1 91 ? -22.307 25.653 13.336 1.00 72.06 91 LEU A N 1
ATOM 728 C CA . LEU A 1 91 ? -20.901 25.250 13.445 1.00 72.06 91 LEU A CA 1
ATOM 729 C C . LEU A 1 91 ? -20.745 23.746 13.218 1.00 72.06 91 LEU A C 1
ATOM 731 O O . LEU A 1 91 ? -19.901 23.332 12.430 1.00 72.06 91 LEU A O 1
ATOM 735 N N . LYS A 1 92 ? -21.607 22.937 13.841 1.00 71.19 92 LYS A N 1
ATOM 736 C CA . LYS A 1 92 ? -21.607 21.483 13.682 1.00 71.19 92 LYS A CA 1
ATOM 737 C C . LYS A 1 92 ? -21.897 21.062 12.241 1.00 71.19 92 LYS A C 1
ATOM 739 O O . LYS A 1 92 ? -21.281 20.123 11.762 1.00 71.19 92 LYS A O 1
ATOM 744 N N . ALA A 1 93 ? -22.758 21.773 11.515 1.00 66.44 93 ALA A N 1
ATOM 745 C CA . ALA A 1 93 ? -23.010 21.499 10.099 1.00 66.44 93 ALA A CA 1
ATOM 746 C C . ALA A 1 93 ? -21.779 21.734 9.202 1.00 66.44 93 ALA A C 1
ATOM 748 O O . ALA A 1 93 ? -21.708 21.186 8.104 1.00 66.44 93 ALA A O 1
ATOM 749 N N . LYS A 1 94 ? -20.808 22.537 9.657 1.00 65.94 94 LYS A N 1
ATOM 750 C CA . LYS A 1 94 ? -19.562 22.817 8.935 1.00 65.94 94 LYS A CA 1
ATOM 751 C C . LYS A 1 94 ? -18.411 21.881 9.295 1.00 65.94 94 LYS A C 1
ATOM 753 O O . LYS A 1 94 ? -17.365 22.010 8.665 1.00 65.94 94 LYS A O 1
ATOM 758 N N . CYS A 1 95 ? -18.557 20.978 10.267 1.00 64.19 95 CYS A N 1
ATOM 759 C CA . CYS A 1 95 ? -17.451 20.122 10.690 1.00 64.19 95 CYS A CA 1
ATOM 760 C C . CYS A 1 95 ? -17.840 18.733 11.188 1.00 64.19 95 CYS A C 1
ATOM 762 O O . CYS A 1 95 ? -18.923 18.532 11.736 1.00 64.19 95 CYS A O 1
ATOM 764 N N . THR A 1 96 ? -16.896 17.797 11.115 1.00 60.72 96 THR A N 1
ATOM 765 C CA . THR A 1 96 ? -17.061 16.464 11.710 1.00 60.72 96 THR A CA 1
ATOM 766 C C . THR A 1 96 ? -16.990 16.545 13.232 1.00 60.72 96 THR A C 1
ATOM 768 O O . THR A 1 96 ? -17.933 16.146 13.918 1.00 60.72 96 THR A O 1
ATOM 771 N N . ASN A 1 97 ? -15.939 17.165 13.772 1.00 70.12 97 ASN A N 1
ATOM 772 C CA . ASN A 1 97 ? -15.699 17.279 15.207 1.00 70.12 97 ASN A CA 1
ATOM 773 C C . ASN A 1 97 ? -15.767 18.740 15.659 1.00 70.12 97 ASN A C 1
ATOM 775 O O . ASN A 1 97 ? -15.078 19.608 15.127 1.00 70.12 97 ASN A O 1
ATOM 779 N N . LEU A 1 98 ? -16.592 19.011 16.670 1.00 78.88 98 LEU A N 1
ATOM 780 C CA . LEU A 1 98 ? -16.643 20.320 17.314 1.00 78.88 98 LEU A CA 1
ATOM 781 C C . LEU A 1 98 ? -15.944 20.200 18.664 1.00 78.88 98 LEU A C 1
ATOM 783 O O . LEU A 1 98 ? -16.350 19.378 19.485 1.00 78.88 98 LEU A O 1
ATOM 787 N N . ILE A 1 99 ? -14.888 20.982 18.875 1.00 81.81 99 ILE A N 1
ATOM 788 C CA . ILE A 1 99 ? -13.996 20.831 20.027 1.00 81.81 99 ILE A CA 1
ATOM 789 C C . ILE A 1 99 ? -13.973 22.132 20.811 1.00 81.81 99 ILE A C 1
ATOM 791 O O . ILE A 1 99 ? -13.609 23.180 20.282 1.00 81.81 99 ILE A O 1
ATOM 795 N N . PHE A 1 100 ? -14.339 22.073 22.085 1.00 84.44 100 PHE A N 1
ATOM 796 C CA . PHE A 1 100 ? -14.285 23.212 22.984 1.00 84.44 100 PHE A CA 1
ATOM 797 C C . PHE A 1 100 ? -13.034 23.169 23.855 1.00 84.44 100 PHE A C 1
ATOM 799 O O . PHE A 1 100 ? -12.811 22.213 24.598 1.00 84.44 100 PHE A O 1
ATOM 806 N N . ILE A 1 101 ? -12.245 24.240 23.802 1.00 82.19 101 ILE A N 1
ATOM 807 C CA . ILE A 1 101 ? -10.977 24.355 24.516 1.00 82.19 101 ILE A CA 1
ATOM 808 C C . ILE A 1 101 ? -11.105 25.362 25.656 1.00 82.19 101 ILE A C 1
ATOM 810 O O . ILE A 1 101 ? -11.369 26.552 25.431 1.00 82.19 101 ILE A O 1
ATOM 814 N N . TYR A 1 102 ? -10.845 24.894 26.877 1.00 76.19 102 TYR A N 1
ATOM 815 C CA . TYR A 1 102 ? -11.024 25.664 28.107 1.00 76.19 102 TYR A CA 1
ATOM 816 C C . TYR A 1 102 ? -9.879 25.474 29.109 1.00 76.19 102 TYR A C 1
ATOM 818 O O . TYR A 1 102 ? -9.030 24.599 28.961 1.00 76.19 102 TYR A O 1
ATOM 826 N N . ASN A 1 103 ? -9.836 26.341 30.123 1.00 71.31 103 ASN A N 1
ATOM 827 C CA . ASN A 1 103 ? -8.840 26.327 31.193 1.00 71.31 103 ASN A CA 1
ATOM 828 C C . ASN A 1 103 ? -9.553 26.515 32.538 1.00 71.31 103 ASN A C 1
ATOM 830 O O . ASN A 1 103 ? -10.310 27.470 32.669 1.00 71.31 103 ASN A O 1
ATOM 834 N N . ASP A 1 104 ? -9.255 25.680 33.537 1.00 59.38 104 ASP A N 1
ATOM 835 C CA . ASP A 1 104 ? -9.888 25.678 34.874 1.00 59.38 104 ASP A CA 1
ATOM 836 C C . ASP A 1 104 ? -9.884 27.024 35.619 1.00 59.38 104 ASP A C 1
ATOM 838 O O . ASP A 1 104 ? -10.625 27.212 36.578 1.00 59.38 104 ASP A O 1
ATOM 842 N N . LYS A 1 105 ? -9.067 27.994 35.191 1.00 58.16 105 LYS A N 1
ATOM 843 C CA . LYS A 1 105 ? -9.075 29.355 35.753 1.00 58.16 105 LYS A CA 1
ATOM 844 C C . LYS A 1 105 ? -10.251 30.221 35.284 1.00 58.16 105 LYS A C 1
ATOM 846 O O . LYS A 1 105 ? -10.352 31.366 35.722 1.00 58.16 105 LYS A O 1
ATOM 851 N N . THR A 1 106 ? -11.105 29.736 34.383 1.00 53.91 106 THR A N 1
ATOM 852 C CA . THR A 1 106 ? -12.330 30.444 33.992 1.00 53.91 106 THR A CA 1
ATOM 853 C C . THR A 1 106 ? -13.375 30.311 35.094 1.00 53.91 106 THR A C 1
ATOM 855 O O . THR A 1 106 ? -13.743 29.206 35.476 1.00 53.91 106 THR A O 1
ATOM 858 N N . SER A 1 107 ? -13.850 31.447 35.593 1.00 45.22 107 SER A N 1
ATOM 859 C CA . SER A 1 107 ? -14.658 31.635 36.804 1.00 45.22 107 SER A CA 1
ATOM 860 C C . SER A 1 107 ? -16.059 30.998 36.820 1.00 45.22 107 SER A C 1
ATOM 862 O O . SER A 1 107 ? -16.833 31.329 37.705 1.00 45.22 107 SER A O 1
ATOM 864 N N . ASP A 1 108 ? -16.393 30.086 35.902 1.00 59.59 108 ASP A N 1
ATOM 865 C CA . ASP A 1 108 ? -17.761 29.584 35.713 1.00 59.59 108 ASP A CA 1
ATOM 866 C C . ASP A 1 108 ? -17.819 28.100 35.301 1.00 59.59 108 ASP A C 1
ATOM 868 O O . ASP A 1 108 ? -18.378 27.722 34.269 1.00 59.59 108 ASP A O 1
ATOM 872 N N . ILE A 1 109 ? -17.264 27.222 36.142 1.00 59.78 109 ILE A N 1
ATOM 873 C CA . ILE A 1 109 ? -17.342 25.757 35.964 1.00 59.78 109 ILE A CA 1
ATOM 874 C C . ILE A 1 109 ? -18.804 25.294 35.812 1.00 59.78 109 ILE A C 1
ATOM 876 O O . ILE A 1 109 ? -19.111 24.489 34.938 1.00 59.78 109 ILE A O 1
ATOM 880 N N . ASN A 1 110 ? -19.735 25.874 36.577 1.00 60.28 110 ASN A N 1
ATOM 881 C CA . ASN A 1 110 ? -21.157 25.518 36.510 1.00 60.28 110 ASN A CA 1
ATOM 882 C C . ASN A 1 110 ? -21.812 25.872 35.161 1.00 60.28 110 ASN A C 1
ATOM 884 O O . ASN A 1 110 ? -22.678 25.138 34.685 1.00 60.28 110 ASN A O 1
ATOM 888 N N . HIS A 1 111 ? -21.417 26.974 34.514 1.00 67.25 111 HIS A N 1
ATOM 889 C CA . HIS A 1 111 ? -21.953 27.324 33.193 1.00 67.25 111 HIS A CA 1
ATOM 890 C C . HIS A 1 111 ? -21.318 26.498 32.076 1.00 67.25 111 HIS A C 1
ATOM 892 O O . HIS A 1 111 ? -22.006 26.180 31.108 1.00 67.25 111 HIS A O 1
ATOM 898 N N . LEU A 1 112 ? -20.045 26.115 32.219 1.00 68.56 112 LEU A N 1
ATOM 899 C CA . LEU A 1 112 ? -19.399 25.154 31.325 1.00 68.56 112 LEU A CA 1
ATOM 900 C C . LEU A 1 112 ? -20.103 23.796 31.388 1.00 68.56 112 LEU A C 1
ATOM 902 O O . LEU A 1 112 ? -20.457 23.252 30.344 1.00 68.56 112 LEU A O 1
ATOM 906 N N . GLU A 1 113 ? -20.392 23.287 32.587 1.00 66.06 113 GLU A N 1
ATOM 907 C CA . GLU A 1 113 ? -21.122 22.024 32.733 1.00 66.06 113 GLU A CA 1
ATOM 908 C C . GLU A 1 113 ? -22.528 22.101 32.131 1.00 66.06 113 GLU A C 1
ATOM 910 O O . GLU A 1 113 ? -22.900 21.239 31.339 1.00 66.06 113 GLU A O 1
ATOM 915 N N . ASN A 1 114 ? -23.283 23.173 32.387 1.00 64.75 114 ASN A N 1
ATOM 916 C CA . ASN A 1 114 ? -24.594 23.368 31.758 1.00 64.75 114 ASN A CA 1
ATOM 917 C C . ASN A 1 114 ? -24.514 23.473 30.225 1.00 64.75 114 ASN A C 1
ATOM 919 O O . ASN A 1 114 ? -25.379 22.949 29.521 1.00 64.75 114 ASN A O 1
ATOM 923 N N . PHE A 1 115 ? -23.477 24.124 29.692 1.00 70.31 115 PHE A N 1
ATOM 924 C CA . PHE A 1 115 ? -23.240 24.216 28.253 1.00 70.31 115 PHE A CA 1
ATOM 925 C C . PHE A 1 115 ? -22.984 22.837 27.640 1.00 70.31 115 PHE A C 1
ATOM 927 O O . PHE A 1 115 ? -23.589 22.487 26.629 1.00 70.31 115 PHE A O 1
ATOM 934 N N . PHE A 1 116 ? -22.140 22.022 28.265 1.00 66.75 116 PHE A N 1
ATOM 935 C CA . PHE A 1 116 ? -21.842 20.701 27.736 1.00 66.75 116 PHE A CA 1
ATOM 936 C C . PHE A 1 116 ? -22.940 19.664 27.986 1.00 66.75 116 PHE A C 1
ATOM 938 O O . PHE A 1 116 ? -23.087 18.745 27.185 1.00 66.75 116 PHE A O 1
ATOM 945 N N . LEU A 1 117 ? -23.739 19.810 29.046 1.00 64.50 117 LEU A N 1
ATOM 946 C CA . LEU A 1 117 ? -24.976 19.043 29.214 1.00 64.50 117 LEU A CA 1
ATOM 947 C C . LEU A 1 117 ? -25.958 19.348 28.077 1.00 64.50 117 LEU A C 1
ATOM 949 O O . LEU A 1 117 ? -26.614 18.445 27.563 1.00 64.50 117 LEU A O 1
ATOM 953 N N . ARG A 1 118 ? -26.023 20.613 27.647 1.00 61.31 118 ARG A N 1
ATOM 954 C CA . ARG A 1 118 ? -26.854 21.054 26.521 1.00 61.31 118 ARG A CA 1
ATOM 955 C C . ARG A 1 118 ? -26.305 20.614 25.157 1.00 61.31 118 ARG A C 1
ATOM 957 O O . ARG A 1 118 ? -27.094 20.364 24.250 1.00 61.31 118 ARG A O 1
ATOM 964 N N . PHE A 1 119 ? -24.985 20.499 25.006 1.00 64.19 119 PHE A N 1
ATOM 965 C CA . PHE A 1 119 ? -24.309 20.141 23.752 1.00 64.19 119 PHE A CA 1
ATOM 966 C C . PHE A 1 119 ? -23.311 18.990 23.946 1.00 64.19 119 PHE A C 1
ATOM 968 O O . PHE A 1 119 ? -22.100 19.148 23.784 1.00 64.19 119 PHE A O 1
ATOM 975 N N . SER A 1 120 ? -23.832 17.808 24.276 1.00 55.72 120 SER A N 1
ATOM 976 C CA . SER A 1 120 ? -23.038 16.622 24.639 1.00 55.72 120 SER A CA 1
ATOM 977 C C . SER A 1 120 ? -22.139 16.070 23.526 1.00 55.72 120 SER A C 1
ATOM 979 O O . SER A 1 120 ? -21.205 15.328 23.809 1.00 55.72 120 SER A O 1
ATOM 981 N N . PHE A 1 121 ? -22.385 16.443 22.269 1.00 58.19 121 PHE A N 1
ATOM 982 C CA . PHE A 1 121 ? -21.578 16.052 21.106 1.00 58.19 121 PHE A CA 1
ATOM 983 C C . PHE A 1 121 ? -20.303 16.892 20.913 1.00 58.19 121 PHE A C 1
ATOM 985 O O . PHE A 1 121 ? -19.571 16.672 19.947 1.00 58.19 121 PHE A O 1
ATOM 992 N N . ILE A 1 122 ? -20.068 17.900 21.758 1.00 69.44 122 ILE A N 1
ATOM 993 C CA . ILE A 1 122 ? -18.872 18.745 21.703 1.00 69.44 122 ILE A CA 1
ATOM 994 C C . ILE A 1 122 ? -17.766 18.102 22.544 1.00 69.44 122 ILE A C 1
ATOM 996 O O . ILE A 1 122 ? -17.936 17.901 23.748 1.00 69.44 122 ILE A O 1
ATOM 1000 N N . TYR A 1 123 ? -16.614 17.830 21.930 1.00 70.62 123 TYR A N 1
ATOM 1001 C CA . TYR A 1 123 ? -15.437 17.326 22.639 1.00 70.62 123 TYR A CA 1
ATOM 1002 C C . TYR A 1 123 ? -14.873 18.398 23.572 1.00 70.62 123 TYR A C 1
ATOM 1004 O O . TYR A 1 123 ? -14.802 19.573 23.208 1.00 70.62 123 TYR A O 1
ATOM 1012 N N . ARG A 1 124 ? -14.455 18.004 24.778 1.00 77.00 124 ARG A N 1
ATOM 1013 C CA . ARG A 1 124 ? -13.971 18.927 25.814 1.00 77.00 124 ARG A CA 1
ATOM 1014 C C . ARG A 1 124 ? -12.461 18.783 25.979 1.00 77.00 124 ARG A C 1
ATOM 1016 O O . ARG A 1 124 ? -11.993 17.725 26.376 1.00 77.00 124 ARG A O 1
ATOM 1023 N N . VAL A 1 125 ? -11.707 19.851 25.734 1.00 75.69 125 VAL A N 1
ATOM 1024 C CA . VAL A 1 125 ? -10.244 19.863 25.873 1.00 75.69 125 VAL A CA 1
ATOM 1025 C C . VAL A 1 125 ? -9.840 20.827 26.984 1.00 75.69 125 VAL A C 1
ATOM 1027 O O . VAL A 1 125 ? -9.921 22.049 26.824 1.00 75.69 125 VAL A O 1
ATOM 1030 N N . ASN A 1 126 ? -9.367 20.279 28.106 1.00 73.19 126 ASN A N 1
ATOM 1031 C CA . ASN A 1 126 ? -8.842 21.076 29.211 1.00 73.19 126 ASN A CA 1
ATOM 1032 C C . ASN A 1 126 ? -7.330 21.274 29.087 1.00 73.19 126 ASN A C 1
ATOM 1034 O O . ASN A 1 126 ? -6.535 20.361 29.328 1.00 73.19 126 ASN A O 1
ATOM 1038 N N . ILE A 1 127 ? -6.923 22.498 28.762 1.00 71.12 127 ILE A N 1
ATOM 1039 C CA . ILE A 1 127 ? -5.509 22.853 28.600 1.00 71.12 127 ILE A CA 1
ATOM 1040 C C . ILE A 1 127 ? -4.813 23.205 29.922 1.00 71.12 127 ILE A C 1
ATOM 1042 O O . ILE A 1 127 ? -3.634 23.556 29.903 1.00 71.12 127 ILE A O 1
ATOM 1046 N N . SER A 1 128 ? -5.490 23.113 31.075 1.00 65.69 128 SER A N 1
ATOM 1047 C CA . SER A 1 128 ? -4.851 23.285 32.393 1.00 65.69 128 SER A CA 1
ATOM 1048 C C . SER A 1 128 ? -3.771 22.229 32.667 1.00 65.69 128 SER A C 1
ATOM 1050 O O . SER A 1 128 ? -2.789 22.508 33.357 1.00 65.69 128 SER A O 1
ATOM 1052 N N . THR A 1 129 ? -3.911 21.051 32.053 1.00 52.28 129 THR A N 1
ATOM 1053 C CA . THR A 1 129 ? -2.951 19.936 32.074 1.00 52.28 129 THR A CA 1
ATOM 1054 C C . THR A 1 129 ? -1.649 20.243 31.328 1.00 52.28 129 THR A C 1
ATOM 1056 O O . THR A 1 129 ? -0.613 19.641 31.613 1.00 52.28 129 THR A O 1
ATOM 1059 N N . ILE A 1 130 ? -1.656 21.226 30.421 1.00 61.91 130 ILE A N 1
ATOM 1060 C CA . ILE A 1 130 ? -0.454 21.753 29.771 1.00 61.91 130 ILE A CA 1
ATOM 1061 C C . ILE A 1 130 ? 0.172 22.766 30.738 1.00 61.91 130 ILE A C 1
ATOM 1063 O O . ILE A 1 130 ? -0.028 23.981 30.648 1.00 61.91 130 ILE A O 1
ATOM 1067 N N . SER A 1 131 ? 0.907 22.244 31.718 1.00 49.16 131 SER A N 1
ATOM 1068 C CA . SER A 1 131 ? 1.454 22.965 32.870 1.00 49.16 131 SER A CA 1
ATOM 1069 C C . SER A 1 131 ? 2.576 23.959 32.528 1.00 49.16 131 SER A C 1
ATOM 1071 O O . SER A 1 131 ? 3.655 23.854 33.092 1.00 49.16 131 SER A O 1
ATOM 1073 N N . ILE A 1 132 ? 2.376 24.917 31.612 1.00 47.91 132 ILE A N 1
ATOM 1074 C CA . ILE A 1 132 ? 3.258 26.100 31.450 1.00 47.91 132 ILE A CA 1
ATOM 1075 C C . ILE A 1 132 ? 2.476 27.376 31.046 1.00 47.91 132 ILE A C 1
ATOM 1077 O O . ILE A 1 132 ? 3.053 28.411 30.720 1.00 47.91 132 ILE A O 1
ATOM 1081 N N . LEU A 1 133 ? 1.140 27.391 31.127 1.00 44.22 133 LEU A N 1
ATOM 1082 C CA . LEU A 1 133 ? 0.370 28.636 30.936 1.00 44.22 133 LEU A CA 1
ATOM 1083 C C . LEU A 1 133 ? 0.351 29.554 32.178 1.00 44.22 133 LEU A C 1
ATOM 1085 O O . LEU A 1 133 ? -0.311 30.595 32.161 1.00 44.22 133 LEU A O 1
ATOM 1089 N N . SER A 1 134 ? 1.086 29.206 33.243 1.00 40.38 134 SER A N 1
ATOM 1090 C CA . SER A 1 134 ? 1.105 29.934 34.519 1.00 40.38 134 SER A CA 1
ATOM 1091 C C . SER A 1 134 ? 2.426 30.596 34.918 1.00 40.38 134 SER A C 1
ATOM 1093 O O . SER A 1 134 ? 2.480 31.113 36.029 1.00 40.38 134 SER A O 1
ATOM 1095 N N . ASP A 1 135 ? 3.450 30.674 34.066 1.00 36.88 135 ASP A N 1
ATOM 1096 C CA . ASP A 1 135 ? 4.667 31.406 34.448 1.00 36.88 135 ASP A CA 1
ATOM 1097 C C . ASP A 1 135 ? 4.545 32.902 34.146 1.00 36.88 135 ASP A C 1
ATOM 1099 O O . ASP A 1 135 ? 4.937 33.421 33.098 1.00 36.88 135 ASP A O 1
ATOM 1103 N N . LYS A 1 136 ? 4.005 33.617 35.137 1.00 41.09 136 LYS A N 1
ATOM 1104 C CA . LYS A 1 136 ? 4.339 35.021 35.384 1.00 41.09 136 LYS A CA 1
ATOM 1105 C C . LYS A 1 136 ? 5.751 35.091 35.980 1.00 41.09 136 LYS A C 1
ATOM 1107 O O . LYS A 1 136 ? 5.888 35.355 37.166 1.00 41.09 136 LYS A O 1
ATOM 1112 N N . THR A 1 137 ? 6.801 34.901 35.186 1.00 31.55 137 THR A N 1
ATOM 1113 C CA . THR A 1 137 ? 8.147 35.359 35.567 1.00 31.55 137 THR A CA 1
ATOM 1114 C C . THR A 1 137 ? 8.917 35.871 34.353 1.00 31.55 137 THR A C 1
ATOM 1116 O O . THR A 1 137 ? 9.133 35.212 33.339 1.00 31.55 137 THR A O 1
ATOM 1119 N N . THR A 1 138 ? 9.297 37.134 34.477 1.00 37.41 138 THR A N 1
ATOM 1120 C CA . THR A 1 138 ? 10.261 37.881 33.678 1.00 37.41 138 THR A CA 1
ATOM 1121 C C . THR A 1 138 ? 11.570 37.114 33.473 1.00 37.41 138 THR A C 1
ATOM 1123 O O . THR A 1 138 ? 12.165 36.675 34.451 1.00 37.41 138 THR A O 1
ATOM 1126 N N . ASN A 1 139 ? 12.098 37.062 32.245 1.00 33.84 139 ASN A N 1
ATOM 1127 C CA . ASN A 1 139 ? 13.344 37.768 31.918 1.00 33.84 139 ASN A CA 1
ATOM 1128 C C . ASN A 1 139 ? 13.778 37.601 30.455 1.00 33.84 139 ASN A C 1
ATOM 1130 O O . ASN A 1 139 ? 13.548 36.585 29.802 1.00 33.84 139 ASN A O 1
ATOM 1134 N N . ARG A 1 140 ? 14.412 38.670 29.965 1.00 43.97 140 ARG A N 1
ATOM 1135 C CA . ARG A 1 140 ? 15.162 38.779 28.709 1.00 43.97 140 ARG A CA 1
ATOM 1136 C C . ARG A 1 140 ? 16.031 37.533 28.495 1.00 43.97 140 ARG A C 1
ATOM 1138 O O . ARG A 1 140 ? 16.809 37.227 29.387 1.00 43.97 140 ARG A O 1
ATOM 1145 N N . ASN A 1 141 ? 15.893 36.846 27.353 1.00 37.12 141 ASN A N 1
ATOM 1146 C CA . ASN A 1 141 ? 16.984 36.190 26.609 1.00 37.12 141 ASN A CA 1
ATOM 1147 C C . ASN A 1 141 ? 16.474 35.470 25.337 1.00 37.12 141 ASN A C 1
ATOM 1149 O O . ASN A 1 141 ? 15.529 34.689 25.400 1.00 37.12 141 ASN A O 1
ATOM 1153 N N . THR A 1 142 ? 17.135 35.806 24.220 1.00 38.19 142 THR A N 1
ATOM 1154 C CA . THR A 1 142 ? 17.252 35.173 22.883 1.00 38.19 142 THR A CA 1
ATOM 1155 C C . THR A 1 142 ? 16.008 34.598 22.172 1.00 38.19 142 THR A C 1
ATOM 1157 O O . THR A 1 142 ? 15.315 33.706 22.658 1.00 38.19 142 THR A O 1
ATOM 1160 N N . SER A 1 143 ? 15.779 35.068 20.936 1.00 48.38 143 SER A N 1
ATOM 1161 C CA . SER A 1 143 ? 14.720 34.639 20.000 1.00 48.38 143 SER A CA 1
ATOM 1162 C C . SER A 1 143 ? 14.655 33.119 19.796 1.00 48.38 143 SER A C 1
ATOM 1164 O O . SER A 1 143 ? 13.572 32.547 19.848 1.00 48.38 143 SER A O 1
ATOM 1166 N N . SER A 1 144 ? 15.802 32.439 19.727 1.00 42.94 144 SER A N 1
ATOM 1167 C CA . SER A 1 144 ? 15.884 30.989 19.491 1.00 42.94 144 SER A CA 1
ATOM 1168 C C . SER A 1 144 ? 15.265 30.101 20.586 1.00 42.94 144 SER A C 1
ATOM 1170 O O . SER A 1 144 ? 14.880 28.966 20.313 1.00 42.94 144 SER A O 1
ATOM 1172 N N . LYS A 1 145 ? 15.125 30.587 21.831 1.00 42.84 145 LYS A N 1
ATOM 1173 C CA . LYS A 1 145 ? 14.465 29.831 22.920 1.00 42.84 145 LYS A CA 1
ATOM 1174 C C . LYS A 1 145 ? 12.941 29.989 22.928 1.00 42.84 145 LYS A C 1
ATOM 1176 O O . LYS A 1 145 ? 12.259 29.156 23.527 1.00 42.84 145 LYS A O 1
ATOM 1181 N N . ARG A 1 146 ? 12.399 31.039 22.298 1.00 48.19 146 ARG A N 1
ATOM 1182 C CA . ARG A 1 146 ? 10.946 31.274 22.215 1.00 48.19 146 ARG A CA 1
ATOM 1183 C C . ARG A 1 146 ? 10.290 30.357 21.187 1.00 48.19 146 ARG A C 1
ATOM 1185 O O . ARG A 1 146 ? 9.268 29.752 21.508 1.00 48.19 146 ARG A O 1
ATOM 1192 N N . ASP A 1 147 ? 10.921 30.178 20.031 1.00 51.00 147 ASP A N 1
ATOM 1193 C CA . ASP A 1 147 ? 10.395 2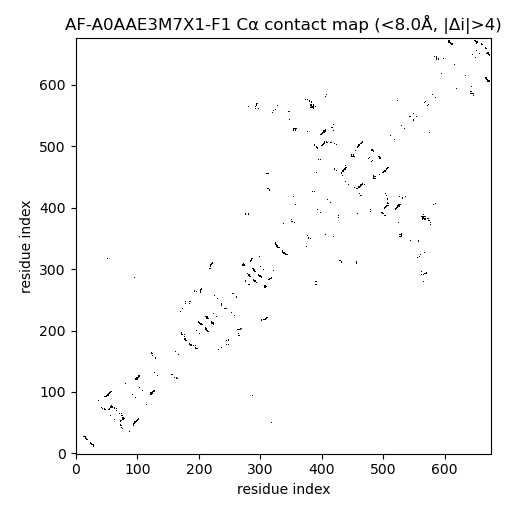9.336 18.947 1.00 51.00 147 ASP A CA 1
ATOM 1194 C C . ASP A 1 147 ? 10.373 27.856 19.347 1.00 51.00 147 ASP A C 1
ATOM 1196 O O . ASP A 1 147 ? 9.376 27.161 19.156 1.00 51.00 147 ASP A O 1
ATOM 1200 N N . ASN A 1 148 ? 11.419 27.403 20.047 1.00 51.06 148 ASN A N 1
ATOM 1201 C CA . ASN A 1 148 ? 11.520 26.026 20.531 1.00 51.06 148 ASN A CA 1
ATOM 1202 C C . ASN A 1 148 ? 10.463 25.699 21.610 1.00 51.06 148 ASN A C 1
ATOM 1204 O O . ASN A 1 148 ? 9.927 24.593 21.650 1.00 51.06 148 ASN A O 1
ATOM 1208 N N . LYS A 1 149 ? 10.102 26.679 22.455 1.00 57.19 149 LYS A N 1
ATOM 1209 C CA . LYS A 1 149 ? 8.994 26.542 23.417 1.00 57.19 149 LYS A CA 1
ATOM 1210 C C . LYS A 1 149 ? 7.633 26.524 22.714 1.00 57.19 149 LYS A C 1
ATOM 1212 O O . LYS A 1 149 ? 6.824 25.659 23.022 1.00 57.19 149 LYS A O 1
ATOM 1217 N N . SER A 1 150 ? 7.390 27.428 21.758 1.00 61.28 150 SER A N 1
ATOM 1218 C CA . SER A 1 150 ? 6.143 27.473 20.970 1.00 61.28 150 SER A CA 1
ATOM 1219 C C . SER A 1 150 ? 5.878 26.155 20.235 1.00 61.28 150 SER A C 1
ATOM 1221 O O . SER A 1 150 ? 4.777 25.616 20.308 1.00 61.28 150 SER A O 1
ATOM 1223 N N . TYR A 1 151 ? 6.915 25.581 19.621 1.00 59.53 151 TYR A N 1
ATOM 1224 C CA . TYR A 1 151 ? 6.843 24.283 18.953 1.00 59.53 151 TYR A CA 1
ATOM 1225 C C . TYR A 1 151 ? 6.527 23.130 19.922 1.00 59.53 151 TYR A C 1
ATOM 1227 O O . TYR A 1 151 ? 5.681 22.284 19.633 1.00 59.53 151 TYR A O 1
ATOM 1235 N N . GLN A 1 152 ? 7.153 23.108 21.105 1.00 58.84 152 GLN A N 1
ATOM 1236 C CA . GLN A 1 152 ? 6.834 22.121 22.144 1.00 58.84 152 GLN A CA 1
ATOM 1237 C C . GLN A 1 152 ? 5.386 22.246 22.640 1.00 58.84 152 GLN A C 1
ATOM 1239 O O . GLN A 1 152 ? 4.744 21.223 22.876 1.00 58.84 152 GLN A O 1
ATOM 1244 N N . TYR A 1 153 ? 4.852 23.468 22.746 1.00 69.06 153 TYR A N 1
ATOM 1245 C CA . TYR A 1 153 ? 3.448 23.694 23.096 1.00 69.06 153 TYR A CA 1
ATOM 1246 C C . TYR A 1 153 ? 2.492 23.228 22.014 1.00 69.06 153 TYR A C 1
ATOM 1248 O O . TYR A 1 153 ? 1.552 22.510 22.341 1.00 69.06 153 TYR A O 1
ATOM 1256 N N . LYS A 1 154 ? 2.755 23.580 20.750 1.00 68.19 154 LYS A N 1
ATOM 1257 C CA . LYS A 1 154 ? 1.962 23.118 19.606 1.00 68.19 154 LYS A CA 1
ATOM 1258 C C . LYS A 1 154 ? 1.888 21.591 19.599 1.00 68.19 154 LYS A C 1
ATOM 1260 O O . LYS A 1 154 ? 0.800 21.041 19.576 1.00 68.19 154 LYS A O 1
ATOM 1265 N N . LYS A 1 155 ? 3.022 20.911 19.782 1.00 64.56 155 LYS A N 1
ATOM 1266 C CA . LYS A 1 155 ? 3.092 19.443 19.813 1.00 64.56 155 LYS A CA 1
ATOM 1267 C C . LYS A 1 155 ? 2.404 18.810 21.029 1.00 64.56 155 LYS A C 1
ATOM 1269 O O . LYS A 1 155 ? 1.858 17.715 20.928 1.00 64.56 155 LYS A O 1
ATOM 1274 N N . ALA A 1 156 ? 2.463 19.447 22.199 1.00 65.75 156 ALA A N 1
ATOM 1275 C CA . ALA A 1 156 ? 1.744 18.984 23.389 1.00 65.75 156 ALA A CA 1
ATOM 1276 C C . ALA A 1 156 ? 0.228 19.183 23.246 1.00 65.75 156 ALA A C 1
ATOM 1278 O O . ALA A 1 156 ? -0.541 18.334 23.679 1.00 65.75 156 ALA A O 1
ATOM 1279 N N . PHE A 1 157 ? -0.178 20.285 22.618 1.00 70.38 157 PHE A N 1
ATOM 1280 C CA . PHE A 1 157 ? -1.562 20.606 22.309 1.00 70.38 157 PHE A CA 1
ATOM 1281 C C . PHE A 1 157 ? -2.142 19.688 21.228 1.00 70.38 157 PHE A C 1
ATOM 1283 O O . PHE A 1 157 ? -3.222 19.157 21.437 1.00 70.38 157 PHE A O 1
ATOM 1290 N N . GLU A 1 158 ? -1.401 19.422 20.149 1.00 67.19 158 GLU A N 1
ATOM 1291 C CA . GLU A 1 158 ? -1.739 18.418 19.128 1.00 67.19 158 GLU A CA 1
ATOM 1292 C C . GLU A 1 158 ? -1.958 17.059 19.781 1.00 67.19 158 GLU A C 1
ATOM 1294 O O . GLU A 1 158 ? -3.039 16.510 19.677 1.00 67.19 158 GLU A O 1
ATOM 1299 N N . ARG A 1 159 ? -1.013 16.588 20.606 1.00 61.12 159 ARG A N 1
ATOM 1300 C CA . ARG A 1 159 ? -1.193 15.343 21.369 1.00 61.12 159 ARG A CA 1
ATOM 1301 C C . ARG A 1 159 ? -2.412 15.359 22.282 1.00 61.12 159 ARG A C 1
ATOM 1303 O O . ARG A 1 159 ? -2.974 14.305 22.531 1.00 61.12 159 ARG A O 1
ATOM 1310 N N . LEU A 1 160 ? -2.771 16.506 22.853 1.00 64.88 160 LEU A N 1
ATOM 1311 C CA . LEU A 1 160 ? -3.927 16.629 23.738 1.00 64.88 160 LEU A CA 1
ATOM 1312 C C . LEU A 1 160 ? -5.231 16.570 22.935 1.00 64.88 160 LEU A C 1
ATOM 1314 O O . LEU A 1 160 ? -6.151 15.875 23.350 1.00 64.88 160 LEU A O 1
ATOM 1318 N N . ILE A 1 161 ? -5.301 17.269 21.799 1.00 66.50 161 ILE A N 1
ATOM 1319 C CA . ILE A 1 161 ? -6.418 17.197 20.855 1.00 66.50 161 ILE A CA 1
ATOM 1320 C C . ILE A 1 161 ? -6.536 15.781 20.316 1.00 66.50 161 ILE A C 1
ATOM 1322 O O . ILE A 1 161 ? -7.593 15.185 20.480 1.00 66.50 161 ILE A O 1
ATOM 1326 N N . ASP A 1 162 ? -5.449 15.222 19.787 1.00 55.88 162 ASP A N 1
ATOM 1327 C CA . ASP A 1 162 ? -5.380 13.851 19.302 1.00 55.88 162 ASP A CA 1
ATOM 1328 C C . ASP A 1 162 ? -5.853 12.921 20.405 1.00 55.88 162 ASP A C 1
ATOM 1330 O O . ASP A 1 162 ? -6.800 12.194 20.185 1.00 55.88 162 ASP A O 1
ATOM 1334 N N . ASN A 1 163 ? -5.325 13.009 21.630 1.00 54.31 163 ASN A N 1
ATOM 1335 C CA . ASN A 1 163 ? -5.795 12.215 22.767 1.00 54.31 163 ASN A CA 1
ATOM 1336 C C . ASN A 1 163 ? -7.254 12.469 23.141 1.00 54.31 163 ASN A C 1
ATOM 1338 O O . ASN A 1 163 ? -7.830 11.597 23.755 1.00 54.31 163 ASN A O 1
ATOM 1342 N N . THR A 1 164 ? -7.856 13.620 22.850 1.00 57.28 164 THR A N 1
ATOM 1343 C CA . THR A 1 164 ? -9.260 13.908 23.198 1.00 57.28 164 THR A CA 1
ATOM 1344 C C . THR A 1 164 ? -10.215 13.426 22.109 1.00 57.28 164 THR A C 1
ATOM 1346 O O . THR A 1 164 ? -11.314 12.975 22.404 1.00 57.28 164 THR A O 1
ATOM 1349 N N . ILE A 1 165 ? -9.787 13.493 20.850 1.00 51.47 165 ILE A N 1
ATOM 1350 C CA . ILE A 1 165 ? -10.505 12.947 19.696 1.00 51.47 165 ILE A CA 1
ATOM 1351 C C . ILE A 1 165 ? -10.351 11.420 19.659 1.00 51.47 165 ILE A C 1
ATOM 1353 O O . ILE A 1 165 ? -11.312 10.707 19.386 1.00 51.47 165 ILE A O 1
ATOM 1357 N N . THR A 1 166 ? -9.155 10.920 19.985 1.00 43.56 166 THR A N 1
ATOM 1358 C CA . THR A 1 166 ? -8.816 9.493 20.135 1.00 43.56 166 THR A CA 1
ATOM 1359 C C . THR A 1 166 ? -9.164 8.935 21.515 1.00 43.56 166 THR A C 1
ATOM 1361 O O . THR A 1 166 ? -9.254 7.716 21.657 1.00 43.56 166 THR A O 1
ATOM 1364 N N . GLN A 1 167 ? -9.456 9.773 22.524 1.00 49.56 167 GLN A N 1
ATOM 1365 C CA . GLN A 1 167 ? -10.336 9.400 23.643 1.00 49.56 167 GLN A CA 1
ATOM 1366 C C . GLN A 1 167 ? -11.749 9.357 23.085 1.00 49.56 167 GLN A C 1
ATOM 1368 O O . GLN A 1 167 ? -12.606 10.203 23.327 1.00 49.56 167 GLN A O 1
ATOM 1373 N N . GLU A 1 168 ? -11.922 8.334 22.264 1.00 48.56 168 GLU A N 1
ATOM 1374 C CA . GLU A 1 168 ? -13.132 7.923 21.604 1.00 48.56 168 GLU A CA 1
ATOM 1375 C C . GLU A 1 168 ? -14.205 7.828 22.677 1.00 48.56 168 GLU A C 1
ATOM 1377 O O . GLU A 1 168 ? -14.188 6.913 23.503 1.00 48.56 168 GLU A O 1
ATOM 1382 N N . SER A 1 169 ? -15.111 8.805 22.708 1.00 48.44 169 SER A N 1
ATOM 1383 C CA . SER A 1 169 ? -16.299 8.753 23.547 1.00 48.44 169 SER A CA 1
ATOM 1384 C C . SER A 1 169 ? -17.200 7.650 23.006 1.00 48.44 169 SER A C 1
ATOM 1386 O O . SER A 1 169 ? -18.179 7.875 22.296 1.00 48.44 169 SER A O 1
ATOM 1388 N N . VAL A 1 170 ? -16.839 6.411 23.329 1.00 54.16 170 VAL A N 1
ATOM 1389 C CA . VAL A 1 170 ? -17.750 5.283 23.314 1.00 54.16 170 VAL A CA 1
ATOM 1390 C C . VAL A 1 170 ? -18.823 5.650 24.328 1.00 54.16 170 VAL A C 1
ATOM 1392 O O . VAL A 1 170 ? -18.631 5.499 25.532 1.00 54.16 170 VAL A O 1
ATOM 1395 N N . ASN A 1 171 ? -19.912 6.243 23.836 1.00 57.78 171 ASN A N 1
ATOM 1396 C CA . ASN A 1 171 ? -20.993 6.736 24.672 1.00 57.78 171 ASN A CA 1
ATOM 1397 C C . ASN A 1 171 ? -21.707 5.534 25.283 1.00 57.78 171 ASN A C 1
ATOM 1399 O O . ASN A 1 171 ? -22.630 4.963 24.704 1.00 57.78 171 ASN A O 1
ATOM 1403 N N . ILE A 1 172 ? -21.216 5.121 26.444 1.00 65.19 172 ILE A N 1
ATOM 1404 C CA . ILE A 1 172 ? -21.768 4.016 27.196 1.00 65.19 172 ILE A CA 1
ATOM 1405 C C . ILE A 1 172 ? -22.779 4.559 28.199 1.00 65.19 172 ILE A C 1
ATOM 1407 O O . ILE A 1 172 ? -22.522 5.485 28.981 1.00 65.19 172 ILE A O 1
ATOM 1411 N N . ASN A 1 173 ? -23.981 3.991 28.157 1.00 71.06 173 ASN A N 1
ATOM 1412 C CA . ASN A 1 173 ? -25.015 4.324 29.116 1.00 71.06 173 ASN A CA 1
ATOM 1413 C C . ASN A 1 173 ? -24.683 3.672 30.460 1.00 71.06 173 ASN A C 1
ATOM 1415 O O . ASN A 1 173 ? -25.006 2.516 30.706 1.00 71.06 173 ASN A O 1
ATOM 1419 N N . ILE A 1 174 ? -24.007 4.425 31.319 1.00 72.12 174 ILE A N 1
ATOM 1420 C CA . ILE A 1 174 ? -23.589 3.962 32.643 1.00 72.12 174 ILE A CA 1
ATOM 1421 C C . ILE A 1 174 ? -24.674 4.075 33.718 1.00 72.12 174 ILE A C 1
ATOM 1423 O O . ILE A 1 174 ? -24.420 3.716 34.871 1.00 72.12 174 ILE A O 1
ATOM 1427 N N . ASN A 1 175 ? -25.861 4.575 33.361 1.00 68.62 175 ASN A N 1
ATOM 1428 C CA . ASN A 1 175 ? -26.964 4.685 34.304 1.00 68.62 175 ASN A CA 1
ATOM 1429 C C . ASN A 1 175 ? -27.327 3.290 34.817 1.00 68.62 175 ASN A C 1
ATOM 1431 O O . ASN A 1 175 ? -27.342 2.316 34.065 1.00 68.62 175 ASN A O 1
ATOM 1435 N N . ASP A 1 176 ? -27.570 3.195 36.120 1.00 69.69 176 ASP A N 1
ATOM 1436 C CA . ASP A 1 176 ? -27.991 1.967 36.792 1.00 69.69 176 ASP A CA 1
ATOM 1437 C C . ASP A 1 176 ? -26.984 0.798 36.727 1.00 69.69 176 ASP A C 1
ATOM 1439 O O . ASP A 1 176 ? -27.302 -0.307 37.173 1.00 69.69 176 ASP A O 1
ATOM 1443 N N . ILE A 1 177 ? -25.748 1.000 36.238 1.00 80.75 177 ILE A N 1
ATOM 1444 C CA . ILE A 1 177 ? -24.674 -0.003 36.382 1.00 80.75 177 ILE A CA 1
ATOM 1445 C C . ILE A 1 177 ? -24.367 -0.210 37.864 1.00 80.75 177 ILE A C 1
ATOM 1447 O O . ILE A 1 177 ? -24.204 -1.343 38.312 1.00 80.75 177 ILE A O 1
ATOM 1451 N N . VAL A 1 178 ? -24.296 0.878 38.630 1.00 77.88 178 VAL A N 1
ATOM 1452 C CA . VAL A 1 178 ? -24.162 0.835 40.085 1.00 77.88 178 VAL A CA 1
ATOM 1453 C C . VAL A 1 178 ? -25.500 1.227 40.686 1.00 77.88 178 VAL A C 1
ATOM 1455 O O . VAL A 1 178 ? -25.975 2.340 40.489 1.00 77.88 178 VAL A O 1
ATOM 1458 N N . MET A 1 179 ? -26.112 0.304 41.421 1.00 76.69 179 MET A N 1
ATOM 1459 C CA . MET A 1 179 ? -27.398 0.515 42.079 1.00 76.69 179 MET A CA 1
ATOM 1460 C C . MET A 1 179 ? -27.218 0.479 43.594 1.00 76.69 179 MET A C 1
ATOM 1462 O O . MET A 1 179 ? -26.400 -0.282 44.119 1.00 76.69 179 MET A O 1
ATOM 1466 N N . LYS A 1 180 ? -28.004 1.282 44.313 1.00 71.62 180 LYS A N 1
ATOM 1467 C CA . LYS A 1 180 ? -28.124 1.179 45.771 1.00 71.62 180 LYS A CA 1
ATOM 1468 C C . LYS A 1 180 ? -29.218 0.171 46.108 1.00 71.62 180 LYS A C 1
ATOM 1470 O O . LYS A 1 180 ? -30.374 0.390 45.762 1.00 71.62 180 LYS A O 1
ATOM 1475 N N . ALA A 1 181 ? -28.849 -0.904 46.794 1.00 67.62 181 ALA A N 1
ATOM 1476 C CA . ALA A 1 181 ? -29.778 -1.852 47.402 1.00 67.62 181 ALA A CA 1
ATOM 1477 C C . ALA A 1 181 ? -29.395 -2.008 48.879 1.00 67.62 181 ALA A C 1
ATOM 1479 O O . ALA A 1 181 ? -28.221 -2.221 49.179 1.00 67.62 181 ALA A O 1
ATOM 1480 N N . ASP A 1 182 ? -30.360 -1.854 49.788 1.00 64.19 182 ASP A N 1
ATOM 1481 C CA . ASP A 1 182 ? -30.168 -1.988 51.242 1.00 64.19 182 ASP A CA 1
ATOM 1482 C C . ASP A 1 182 ? -28.959 -1.193 51.780 1.00 64.19 182 ASP A C 1
ATOM 1484 O O . ASP A 1 182 ? -28.051 -1.742 52.403 1.00 64.19 182 ASP A O 1
ATOM 1488 N N . GLU A 1 183 ? -28.901 0.107 51.458 1.00 64.62 183 GLU A N 1
ATOM 1489 C CA . GLU A 1 183 ? -27.820 1.044 51.833 1.00 64.62 183 GLU A CA 1
ATOM 1490 C C . GLU A 1 183 ? -26.413 0.701 51.298 1.00 64.62 183 GLU A C 1
ATOM 1492 O O . GLU A 1 183 ? -25.458 1.446 51.530 1.00 64.62 183 GLU A O 1
ATOM 1497 N N . LYS A 1 184 ? -26.263 -0.368 50.507 1.00 70.56 184 LYS A N 1
ATOM 1498 C CA . LYS A 1 184 ? -25.001 -0.762 49.869 1.00 70.56 184 LYS A CA 1
ATOM 1499 C C . LYS A 1 184 ? -25.055 -0.537 48.361 1.00 70.56 184 LYS A C 1
ATOM 1501 O O . LYS A 1 184 ? -26.012 -0.902 47.683 1.00 70.56 184 LYS A O 1
ATOM 1506 N N . MET A 1 185 ? -23.988 0.042 47.811 1.00 76.69 185 MET A N 1
ATOM 1507 C CA . MET A 1 185 ? -23.800 0.094 46.359 1.00 76.69 185 MET A CA 1
ATOM 1508 C C . MET A 1 185 ? -23.367 -1.275 45.836 1.00 76.69 185 MET A C 1
ATOM 1510 O O . MET A 1 185 ? -22.392 -1.847 46.332 1.00 76.69 185 MET A O 1
ATOM 1514 N N . ASN A 1 186 ? -24.055 -1.765 44.810 1.00 81.50 186 ASN A N 1
ATOM 1515 C CA . ASN A 1 186 ? -23.771 -3.016 44.115 1.00 81.50 186 ASN A CA 1
ATOM 1516 C C . ASN A 1 186 ? -23.742 -2.790 42.602 1.00 81.50 186 ASN A C 1
ATOM 1518 O O . ASN A 1 186 ? -24.434 -1.917 42.084 1.00 81.50 186 ASN A O 1
ATOM 1522 N N . VAL A 1 187 ? -22.939 -3.585 41.894 1.00 83.75 187 VAL A N 1
ATOM 1523 C CA . VAL A 1 187 ? -22.845 -3.521 40.431 1.00 83.75 187 VAL A CA 1
ATOM 1524 C C . VAL A 1 187 ? -23.838 -4.501 39.820 1.00 83.75 187 VAL A C 1
ATOM 1526 O O . VAL A 1 187 ? -23.803 -5.694 40.121 1.00 83.75 187 VAL A O 1
ATOM 1529 N N . ASN A 1 188 ? -24.710 -4.005 38.950 1.00 87.44 188 ASN A N 1
ATOM 1530 C CA . ASN A 1 188 ? -25.640 -4.808 38.175 1.00 87.44 188 ASN A CA 1
ATOM 1531 C C . ASN A 1 188 ? -24.975 -5.256 36.868 1.00 87.44 188 ASN A C 1
ATOM 1533 O O . ASN A 1 188 ? -24.826 -4.476 35.926 1.00 87.44 188 ASN A O 1
ATOM 1537 N N . LEU A 1 189 ? -24.596 -6.535 36.802 1.00 86.69 189 LEU A N 1
ATOM 1538 C CA . LEU A 1 189 ? -23.956 -7.115 35.619 1.00 86.69 189 LEU A CA 1
ATOM 1539 C C . LEU A 1 189 ? -24.852 -7.074 34.375 1.00 86.69 189 LEU A C 1
ATOM 1541 O O . LEU A 1 189 ? -24.342 -6.859 33.283 1.00 86.69 189 LEU A O 1
ATOM 1545 N N . SER A 1 190 ? -26.173 -7.216 34.522 1.00 86.38 190 SER A N 1
ATOM 1546 C CA . SER A 1 190 ? -27.100 -7.128 33.386 1.00 86.38 190 SER A CA 1
ATOM 1547 C C . SER A 1 190 ? -27.084 -5.734 32.763 1.00 86.38 190 SER A C 1
ATOM 1549 O O . SER A 1 190 ? -27.073 -5.600 31.540 1.00 86.38 190 SER A O 1
ATOM 1551 N N . ASN A 1 191 ? -27.035 -4.696 33.600 1.00 87.38 191 ASN A N 1
ATOM 1552 C CA . ASN A 1 191 ? -26.949 -3.316 33.131 1.00 87.38 191 ASN A CA 1
ATOM 1553 C C . ASN A 1 191 ? -25.572 -3.027 32.532 1.00 87.38 191 ASN A C 1
ATOM 1555 O O . ASN A 1 191 ? -25.501 -2.378 31.496 1.00 87.38 191 ASN A O 1
ATOM 1559 N N . LEU A 1 192 ? -24.495 -3.580 33.102 1.00 88.12 192 LEU A N 1
ATOM 1560 C CA . LEU A 1 192 ? -23.159 -3.503 32.507 1.00 88.12 192 LEU A CA 1
ATOM 1561 C C . LEU A 1 192 ? -23.124 -4.138 31.107 1.00 88.12 192 LEU A C 1
ATOM 1563 O O . LEU A 1 192 ? -22.624 -3.515 30.176 1.00 88.12 192 LEU A O 1
ATOM 1567 N N . TYR A 1 193 ? -23.674 -5.342 30.928 1.00 89.88 193 TYR A N 1
ATOM 1568 C CA . TYR A 1 193 ? -23.724 -5.997 29.616 1.00 89.88 193 TYR A CA 1
ATOM 1569 C C . TYR A 1 193 ? -24.575 -5.214 28.615 1.00 89.88 193 TYR A C 1
ATOM 1571 O O . TYR A 1 193 ? -24.145 -5.004 27.485 1.00 89.88 193 TYR A O 1
ATOM 1579 N N . SER A 1 194 ? -25.752 -4.741 29.037 1.00 86.25 194 SER A N 1
ATOM 1580 C CA . SER A 1 194 ? -26.624 -3.907 28.204 1.00 86.25 194 SER A CA 1
ATOM 1581 C C . SER A 1 194 ? -25.915 -2.624 27.767 1.00 86.25 194 SER A C 1
ATOM 1583 O O . SER A 1 194 ? -25.921 -2.286 26.586 1.00 86.25 194 SER A O 1
ATOM 1585 N N . ALA A 1 195 ? -25.226 -1.957 28.695 1.00 85.56 195 ALA A N 1
ATOM 1586 C CA . ALA A 1 195 ? -24.454 -0.754 28.427 1.00 85.56 195 ALA A CA 1
ATOM 1587 C C . ALA A 1 195 ? -23.317 -1.012 27.426 1.00 85.56 195 ALA A C 1
ATOM 1589 O O . ALA A 1 195 ? -23.159 -0.252 26.474 1.00 85.56 195 ALA A O 1
ATOM 1590 N N . LEU A 1 196 ? -22.563 -2.104 27.601 1.00 89.50 196 LEU A N 1
ATOM 1591 C CA . LEU A 1 196 ? -21.483 -2.502 26.692 1.00 89.50 196 LEU A CA 1
ATOM 1592 C C . LEU A 1 196 ? -22.012 -2.837 25.285 1.00 89.50 196 LEU A C 1
ATOM 1594 O O . LEU A 1 196 ? -21.469 -2.334 24.304 1.00 89.50 196 LEU A O 1
ATOM 1598 N N . ASN A 1 197 ? -23.102 -3.601 25.170 1.00 86.94 197 ASN A N 1
ATOM 1599 C CA . ASN A 1 197 ? -23.703 -3.930 23.872 1.00 86.94 197 ASN A CA 1
ATOM 1600 C C . ASN A 1 197 ? -24.259 -2.677 23.165 1.00 86.94 197 ASN A C 1
ATOM 1602 O O . ASN A 1 197 ? -24.046 -2.498 21.966 1.00 86.94 197 ASN A O 1
ATOM 1606 N N . GLN A 1 198 ? -24.929 -1.778 23.901 1.00 82.19 198 GLN A N 1
ATOM 1607 C CA . GLN A 1 198 ? -25.420 -0.492 23.373 1.00 82.19 198 GLN A CA 1
ATOM 1608 C C . GLN A 1 198 ? -24.278 0.410 22.898 1.00 82.19 198 GLN A C 1
ATOM 1610 O O . GLN A 1 198 ? -24.416 1.107 21.898 1.00 82.19 198 GLN A O 1
ATOM 1615 N N . ALA A 1 199 ? -23.140 0.348 23.584 1.00 79.69 199 ALA A N 1
ATOM 1616 C CA . ALA A 1 199 ? -21.900 1.006 23.198 1.00 79.69 199 ALA A CA 1
ATOM 1617 C C . ALA A 1 199 ? -21.196 0.351 21.990 1.00 79.69 199 ALA A C 1
ATOM 1619 O O . ALA A 1 199 ? -20.154 0.833 21.553 1.00 79.69 199 ALA A O 1
ATOM 1620 N N . GLY A 1 200 ? -21.743 -0.741 21.448 1.00 86.19 200 GLY A N 1
ATOM 1621 C CA . GLY A 1 200 ? -21.197 -1.435 20.287 1.00 86.19 200 GLY A CA 1
ATOM 1622 C C . GLY A 1 200 ? -20.126 -2.477 20.619 1.00 86.19 200 GLY A C 1
ATOM 1623 O O . GLY A 1 200 ? -19.424 -2.917 19.708 1.00 86.19 200 GLY A O 1
ATOM 1624 N N . ILE A 1 201 ? -19.977 -2.867 21.888 1.00 91.31 201 ILE A N 1
ATOM 1625 C CA . ILE A 1 201 ? -19.006 -3.874 22.326 1.00 91.31 201 ILE A CA 1
ATOM 1626 C C . ILE A 1 201 ? -19.666 -5.250 22.320 1.00 91.31 201 ILE A C 1
ATOM 1628 O O . ILE A 1 201 ? -20.655 -5.477 23.010 1.00 91.31 201 ILE A O 1
ATOM 1632 N N . TYR A 1 202 ? -19.084 -6.181 21.571 1.00 91.56 202 TYR A N 1
ATOM 1633 C CA . TYR A 1 202 ? -19.617 -7.528 21.389 1.00 91.56 202 TYR A CA 1
ATOM 1634 C C . TYR A 1 202 ? -18.531 -8.583 21.545 1.00 91.56 202 TYR A C 1
ATOM 1636 O O . TYR A 1 202 ? -17.333 -8.310 21.444 1.00 91.56 202 TYR A O 1
ATOM 1644 N N . LYS A 1 203 ? -18.967 -9.829 21.721 1.00 92.19 203 LYS A N 1
ATOM 1645 C CA . LYS A 1 203 ? -18.119 -11.000 21.523 1.00 92.19 203 LYS A CA 1
ATOM 1646 C C . LYS A 1 203 ? -18.172 -11.432 20.057 1.00 92.19 203 LYS A C 1
ATOM 1648 O O . LYS A 1 203 ? -19.252 -11.487 19.468 1.00 92.19 203 LYS A O 1
ATOM 1653 N N . TYR A 1 204 ? -17.026 -11.757 19.471 1.00 89.81 204 TYR A N 1
ATOM 1654 C CA . TYR A 1 204 ? -16.918 -12.229 18.092 1.00 89.81 204 TYR A CA 1
ATOM 1655 C C . TYR A 1 204 ? -15.852 -13.312 17.966 1.00 89.81 204 TYR A C 1
ATOM 1657 O O . TYR A 1 204 ? -14.839 -13.279 18.665 1.00 89.81 204 TYR A O 1
ATOM 1665 N N . LYS A 1 205 ? -16.081 -14.278 17.075 1.00 85.06 205 LYS A N 1
ATOM 1666 C CA . LYS A 1 205 ? -15.175 -15.407 16.882 1.00 85.06 205 LYS A CA 1
ATOM 1667 C C . LYS A 1 205 ? -14.174 -15.094 15.774 1.00 85.06 205 LYS A C 1
ATOM 1669 O O . LYS A 1 205 ? -14.554 -15.015 14.610 1.00 85.06 205 LYS A O 1
ATOM 1674 N N . ILE A 1 206 ? -12.902 -14.949 16.136 1.00 78.62 206 ILE A N 1
ATOM 1675 C CA . ILE A 1 206 ? -11.792 -14.712 15.201 1.00 78.62 206 ILE A CA 1
ATOM 1676 C C . ILE A 1 206 ? -10.884 -15.935 15.253 1.00 78.62 206 ILE A C 1
ATOM 1678 O O . ILE A 1 206 ? -10.442 -16.330 16.331 1.00 78.62 206 ILE A O 1
ATOM 1682 N N . ASP A 1 207 ? -10.659 -16.571 14.104 1.00 71.88 207 ASP A N 1
ATOM 1683 C CA . ASP A 1 207 ? -9.827 -17.774 13.967 1.00 71.88 207 ASP A CA 1
ATOM 1684 C C . ASP A 1 207 ? -10.174 -18.886 14.983 1.00 71.88 207 ASP A C 1
ATOM 1686 O O . ASP A 1 207 ? -9.311 -19.559 15.546 1.00 71.88 207 ASP A O 1
ATOM 1690 N N . GLY A 1 208 ? -11.469 -19.054 15.267 1.00 73.94 208 GLY A N 1
ATOM 1691 C CA . GLY A 1 208 ? -11.971 -20.062 16.203 1.00 73.94 208 GLY A CA 1
ATOM 1692 C C . GLY A 1 208 ? -11.959 -19.656 17.684 1.00 73.94 208 GLY A C 1
ATOM 1693 O O . GLY A 1 208 ? -12.521 -20.391 18.498 1.00 73.94 208 GLY A O 1
ATOM 1694 N N . LEU A 1 209 ? -11.405 -18.492 18.032 1.00 80.81 209 LEU A N 1
ATOM 1695 C CA . LEU A 1 209 ? -11.304 -17.987 19.403 1.00 80.81 209 LEU A CA 1
ATOM 1696 C C . LEU A 1 209 ? -12.318 -16.872 19.678 1.00 80.81 209 LEU A C 1
ATOM 1698 O O . LEU A 1 209 ? -12.522 -15.986 18.850 1.00 80.81 209 LEU A O 1
ATOM 1702 N N . ASP A 1 210 ? -12.916 -16.893 20.871 1.00 86.06 210 ASP A N 1
ATOM 1703 C CA . ASP A 1 210 ? -13.769 -15.805 21.357 1.00 86.06 210 ASP A CA 1
ATOM 1704 C C . ASP A 1 210 ? -12.902 -14.575 21.673 1.00 86.06 210 ASP A C 1
ATOM 1706 O O . ASP A 1 210 ? -12.059 -14.596 22.576 1.00 86.06 210 ASP A O 1
ATOM 1710 N N . LYS A 1 211 ? -13.133 -13.495 20.929 1.00 89.62 211 LYS A N 1
ATOM 1711 C CA . LYS A 1 211 ? -12.510 -12.181 21.100 1.00 89.62 211 LYS A CA 1
ATOM 1712 C C . LYS A 1 211 ? -13.571 -11.130 21.405 1.00 89.62 211 LYS A C 1
ATOM 1714 O O . LYS A 1 211 ? -14.758 -11.340 21.151 1.00 89.62 211 LYS A O 1
ATOM 1719 N N . PHE A 1 212 ? -13.143 -9.998 21.952 1.00 92.38 212 PHE A N 1
ATOM 1720 C CA . PHE A 1 212 ? -14.015 -8.842 22.124 1.00 92.38 212 PHE A CA 1
ATOM 1721 C C . PHE A 1 212 ? -13.750 -7.843 21.013 1.00 92.38 212 PHE A C 1
ATOM 1723 O O . PHE A 1 212 ? -12.603 -7.613 20.632 1.00 92.38 212 PHE A O 1
ATOM 1730 N N . ILE A 1 213 ? -14.818 -7.258 20.494 1.00 92.06 213 ILE A N 1
ATOM 1731 C CA . ILE A 1 213 ? -14.750 -6.256 19.442 1.00 92.06 213 ILE A CA 1
ATOM 1732 C C . ILE A 1 213 ? -15.593 -5.047 19.818 1.00 92.06 213 ILE A C 1
ATOM 1734 O O . ILE A 1 213 ? -16.572 -5.167 20.551 1.00 92.06 213 ILE A O 1
ATOM 1738 N N . LEU A 1 214 ? -15.231 -3.900 19.268 1.00 90.81 214 LEU A N 1
ATOM 1739 C CA . LEU A 1 214 ? -16.004 -2.671 19.283 1.00 90.81 214 LEU A CA 1
ATOM 1740 C C . LEU A 1 214 ? -16.375 -2.314 17.846 1.00 90.81 214 LEU A C 1
ATOM 1742 O O . LEU A 1 214 ? -15.497 -2.241 16.988 1.00 90.81 214 LEU A O 1
ATOM 1746 N N . ILE A 1 215 ? -17.663 -2.088 17.601 1.00 86.88 215 ILE A N 1
ATOM 1747 C CA . ILE A 1 215 ? -18.190 -1.617 16.319 1.00 86.88 215 ILE A CA 1
ATOM 1748 C C . ILE A 1 215 ? -18.478 -0.117 16.432 1.00 86.88 215 ILE A C 1
ATOM 1750 O O . ILE A 1 215 ? -19.322 0.292 17.228 1.00 86.88 215 ILE A O 1
ATOM 1754 N N . LYS A 1 216 ? -17.797 0.699 15.623 1.00 78.50 216 LYS A N 1
ATOM 1755 C CA . LYS A 1 216 ? -17.941 2.163 15.556 1.00 78.50 216 LYS A CA 1
ATOM 1756 C C . LYS A 1 216 ? -18.536 2.591 14.223 1.00 78.50 216 LYS A C 1
ATOM 1758 O O . LYS A 1 216 ? -18.303 1.935 13.211 1.00 78.50 216 LYS A O 1
ATOM 1763 N N . ASN A 1 217 ? -19.250 3.719 14.212 1.00 68.19 217 ASN A N 1
ATOM 1764 C CA . ASN A 1 217 ? -19.836 4.320 13.003 1.00 68.19 217 ASN A CA 1
ATOM 1765 C C . ASN A 1 217 ? -20.581 3.292 12.131 1.00 68.19 217 ASN A C 1
ATOM 1767 O O . ASN A 1 217 ? -20.499 3.335 10.910 1.00 68.19 217 ASN A O 1
ATOM 1771 N N . ASN A 1 218 ? -21.226 2.316 12.778 1.00 73.81 218 ASN A N 1
ATOM 1772 C CA . ASN A 1 218 ? -21.885 1.143 12.196 1.00 73.81 218 ASN A CA 1
ATOM 1773 C C . ASN A 1 218 ? -21.010 0.164 11.390 1.00 73.81 218 ASN A C 1
ATOM 1775 O O . ASN A 1 218 ? -21.461 -0.960 11.187 1.00 73.81 218 ASN A O 1
ATOM 1779 N N . SER A 1 219 ? -19.779 0.525 11.016 1.00 84.62 219 SER A N 1
ATOM 1780 C CA . SER A 1 219 ? -19.004 -0.217 10.010 1.00 84.62 219 SER A CA 1
ATOM 1781 C C . SER A 1 219 ? -17.524 -0.436 10.354 1.00 84.62 219 SER A C 1
ATOM 1783 O O . SER A 1 219 ? -16.862 -1.217 9.682 1.00 84.62 219 SER A O 1
ATOM 1785 N N . ILE A 1 220 ? -16.967 0.193 11.391 1.00 87.69 220 ILE A N 1
ATOM 1786 C CA . ILE A 1 220 ? -15.549 0.029 11.771 1.00 87.69 220 ILE A CA 1
ATOM 1787 C C . ILE A 1 220 ? -15.432 -0.946 12.945 1.00 87.69 220 ILE A C 1
ATOM 1789 O O . ILE A 1 220 ? -16.070 -0.741 13.972 1.00 87.69 220 ILE A O 1
ATOM 1793 N N . ILE A 1 221 ? -14.592 -1.975 12.827 1.00 90.75 221 ILE A N 1
ATOM 1794 C CA . ILE A 1 221 ? -14.354 -2.989 13.862 1.00 90.75 221 ILE A CA 1
ATOM 1795 C C . ILE A 1 221 ? -12.978 -2.786 14.498 1.00 90.75 221 ILE A C 1
ATOM 1797 O O . ILE A 1 221 ? -11.963 -2.750 13.806 1.00 90.75 221 ILE A O 1
ATOM 1801 N N . LYS A 1 222 ? -12.923 -2.755 15.828 1.00 90.50 222 LYS A N 1
ATOM 1802 C CA . LYS A 1 222 ? -11.685 -2.742 16.617 1.00 90.50 222 LYS A CA 1
ATOM 1803 C C . LYS A 1 222 ? -11.657 -3.934 17.566 1.00 90.50 222 LYS A C 1
ATOM 1805 O O . LYS A 1 222 ? -12.619 -4.134 18.300 1.00 90.50 222 LYS A O 1
ATOM 1810 N N . GLU A 1 223 ? -10.578 -4.715 17.577 1.00 90.62 223 GLU A N 1
ATOM 1811 C CA . GLU A 1 223 ? -10.379 -5.740 18.612 1.00 90.62 223 GLU A CA 1
ATOM 1812 C C . GLU A 1 223 ? -10.061 -5.062 19.952 1.00 90.62 223 GLU A C 1
ATOM 1814 O O . GLU A 1 223 ? -9.266 -4.122 20.006 1.00 90.62 223 GLU A O 1
ATOM 1819 N N . LEU A 1 224 ? -10.693 -5.537 21.025 1.00 90.75 224 LEU A N 1
ATOM 1820 C CA . LEU A 1 224 ? -10.476 -5.063 22.385 1.00 90.75 224 LEU A CA 1
ATOM 1821 C C . LEU A 1 224 ? -9.969 -6.189 23.284 1.00 90.75 224 LEU A C 1
ATOM 1823 O O . LEU A 1 224 ? -10.435 -7.330 23.224 1.00 90.75 224 LEU A O 1
ATOM 1827 N N . ASP A 1 225 ? -9.078 -5.836 24.202 1.00 90.06 225 ASP A N 1
ATOM 1828 C CA . ASP A 1 225 ? -8.795 -6.645 25.375 1.00 90.06 225 ASP A CA 1
ATOM 1829 C C . ASP A 1 225 ? -9.677 -6.243 26.575 1.00 90.06 225 ASP A C 1
ATOM 1831 O O . ASP A 1 225 ? -10.371 -5.220 26.601 1.00 90.06 225 ASP A O 1
ATOM 1835 N N . LYS A 1 226 ? -9.655 -7.081 27.614 1.00 89.44 226 LYS A N 1
ATOM 1836 C CA . LYS A 1 226 ? -10.437 -6.868 28.840 1.00 89.44 226 LYS A CA 1
ATOM 1837 C C . LYS A 1 226 ? -10.059 -5.590 29.605 1.00 89.44 226 LYS A C 1
ATOM 1839 O O . LYS A 1 226 ? -10.891 -5.047 30.330 1.00 89.44 226 LYS A O 1
ATOM 1844 N N . TYR A 1 227 ? -8.814 -5.128 29.483 1.00 88.81 227 TYR A N 1
ATOM 1845 C CA . TYR A 1 227 ? -8.333 -3.916 30.142 1.00 88.81 227 TYR A CA 1
ATOM 1846 C C . TYR A 1 227 ? -8.842 -2.677 29.408 1.00 88.81 227 TYR A C 1
ATOM 1848 O O . TYR A 1 227 ? -9.324 -1.753 30.052 1.00 88.81 227 TYR A O 1
ATOM 1856 N N . GLN A 1 228 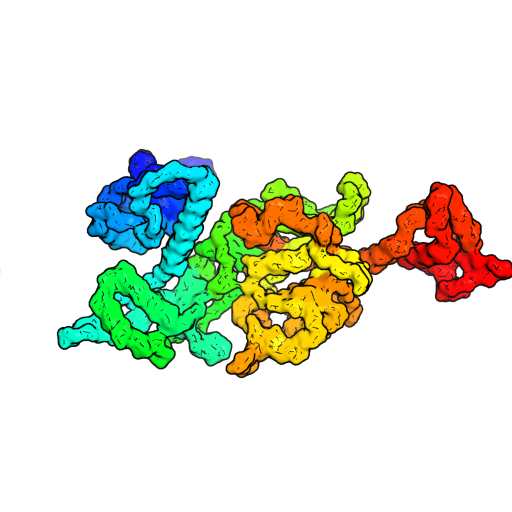? -8.858 -2.704 28.077 1.00 89.06 228 GLN A N 1
ATOM 1857 C CA . GLN A 1 228 ? -9.433 -1.645 27.253 1.00 89.06 228 GLN A CA 1
ATOM 1858 C C . GLN A 1 228 ? -10.938 -1.489 27.509 1.00 89.06 228 GLN A C 1
ATOM 1860 O O . GLN A 1 228 ? -11.414 -0.370 27.675 1.00 89.06 228 GLN A O 1
ATOM 1865 N N . ILE A 1 229 ? -11.686 -2.593 27.634 1.00 88.31 229 ILE A N 1
ATOM 1866 C CA . ILE A 1 229 ? -13.113 -2.545 28.010 1.00 88.31 229 ILE A CA 1
ATOM 1867 C C . ILE A 1 229 ? -13.299 -1.894 29.387 1.00 88.31 229 ILE A C 1
ATOM 1869 O O . ILE A 1 229 ? -14.175 -1.046 29.567 1.00 88.31 229 ILE A O 1
ATOM 1873 N N . LYS A 1 230 ? -12.461 -2.265 30.363 1.00 87.44 230 LYS A N 1
ATOM 1874 C CA . LYS A 1 230 ? -12.463 -1.656 31.699 1.00 87.44 230 LYS A CA 1
ATOM 1875 C C . LYS A 1 230 ? -12.201 -0.151 31.625 1.00 87.44 230 LYS A C 1
ATOM 1877 O O . LYS A 1 230 ? -12.921 0.618 32.261 1.00 87.44 230 LYS A O 1
ATOM 1882 N N . ASP A 1 231 ? -11.194 0.265 30.865 1.00 84.31 231 ASP A N 1
ATOM 1883 C CA . ASP A 1 231 ? -10.809 1.669 30.742 1.00 84.31 231 ASP A CA 1
ATOM 1884 C C . ASP A 1 231 ? -11.908 2.506 30.079 1.00 84.31 231 ASP A C 1
ATOM 1886 O O . ASP A 1 231 ? -12.170 3.613 30.542 1.00 84.31 231 ASP A O 1
ATOM 1890 N N . ILE A 1 232 ? -12.622 1.963 29.084 1.00 82.38 232 ILE A N 1
ATOM 1891 C CA . ILE A 1 232 ? -13.792 2.615 28.469 1.00 82.38 232 ILE A CA 1
ATOM 1892 C C . ILE A 1 232 ? -14.852 2.944 29.530 1.00 82.38 232 ILE A C 1
ATOM 1894 O O . ILE A 1 232 ? -15.272 4.095 29.651 1.00 82.38 232 ILE A O 1
ATOM 1898 N N . VAL A 1 233 ? -15.249 1.960 30.346 1.00 83.00 233 VAL A N 1
ATOM 1899 C CA . VAL A 1 233 ? -16.274 2.162 31.387 1.00 83.00 233 VAL A CA 1
ATOM 1900 C C . VAL A 1 233 ? -15.805 3.166 32.441 1.00 83.00 233 VAL A C 1
ATOM 1902 O O . VAL A 1 233 ? -16.551 4.068 32.822 1.00 83.00 233 VAL A O 1
ATOM 1905 N N . LEU A 1 234 ? -14.561 3.030 32.909 1.00 82.00 234 LEU A N 1
ATOM 1906 C CA . LEU A 1 234 ? -14.000 3.913 33.932 1.00 82.00 234 LEU A CA 1
ATOM 1907 C C . LEU A 1 234 ? -13.864 5.356 33.444 1.00 82.00 234 LEU A C 1
ATOM 1909 O O . LEU A 1 234 ? -14.126 6.284 34.208 1.00 82.00 234 LEU A O 1
ATOM 1913 N N . ASN A 1 235 ? -13.441 5.557 32.198 1.00 76.62 235 ASN A N 1
ATOM 1914 C CA . ASN A 1 235 ? -13.293 6.891 31.632 1.00 76.62 235 ASN A CA 1
ATOM 1915 C C . ASN A 1 235 ? -14.655 7.563 31.451 1.00 76.62 235 ASN A C 1
ATOM 1917 O O . ASN A 1 235 ? -14.798 8.722 31.829 1.00 76.62 235 ASN A O 1
ATOM 1921 N N . GLU A 1 236 ? -15.680 6.836 31.002 1.00 74.56 236 GLU A N 1
ATOM 1922 C CA . GLU A 1 236 ? -17.028 7.402 30.887 1.00 74.56 236 GLU A CA 1
ATOM 1923 C C . GLU A 1 236 ? -17.615 7.791 32.254 1.00 74.56 236 GLU A C 1
ATOM 1925 O O . GLU A 1 236 ? -18.195 8.866 32.415 1.00 74.56 236 GLU A O 1
ATOM 1930 N N . MET A 1 237 ? -17.412 6.955 33.276 1.00 74.38 237 MET A N 1
ATOM 1931 C CA . MET A 1 237 ? -17.823 7.269 34.646 1.00 74.38 237 MET A CA 1
ATOM 1932 C C . MET A 1 237 ? -17.116 8.508 35.210 1.00 74.38 237 MET A C 1
ATOM 1934 O O . MET A 1 237 ? -17.754 9.331 35.871 1.00 74.38 237 MET A O 1
ATOM 1938 N N . LYS A 1 238 ? -15.818 8.677 34.923 1.00 73.19 238 LYS A N 1
ATOM 1939 C CA . LYS A 1 238 ? -15.061 9.888 35.284 1.00 73.19 238 LYS A CA 1
ATOM 1940 C C . LYS A 1 238 ? -15.596 11.117 34.562 1.00 73.19 238 LYS A C 1
ATOM 1942 O O . LYS A 1 238 ? -15.810 12.139 35.207 1.00 73.19 238 LYS A O 1
ATOM 1947 N N . ASN A 1 239 ? -15.855 11.002 33.262 1.00 66.06 239 ASN A N 1
ATOM 1948 C CA . ASN A 1 239 ? -16.368 12.095 32.438 1.00 66.06 239 ASN A CA 1
ATOM 1949 C C . ASN A 1 239 ? -17.749 12.581 32.906 1.00 66.06 239 ASN A C 1
ATOM 1951 O O . ASN A 1 239 ? -18.045 13.767 32.799 1.00 66.06 239 ASN A O 1
ATOM 1955 N N . LYS A 1 240 ? -18.575 11.685 33.464 1.00 69.00 240 LYS A N 1
ATOM 1956 C CA . LYS A 1 240 ? -19.887 12.010 34.054 1.00 69.00 240 LYS A CA 1
ATOM 1957 C C . LYS A 1 240 ? -19.832 12.400 35.539 1.00 69.00 240 LYS A C 1
ATOM 1959 O O . LYS A 1 240 ? -20.875 12.666 36.127 1.00 69.00 240 LYS A O 1
ATOM 1964 N N . GLY A 1 241 ? -18.645 12.446 36.152 1.00 68.50 241 GLY A N 1
ATOM 1965 C CA . GLY A 1 241 ? -18.463 12.877 37.542 1.00 68.50 241 GLY A CA 1
ATOM 1966 C C . GLY A 1 241 ? -18.982 11.897 38.605 1.00 68.50 241 GLY A C 1
ATOM 1967 O O . GLY A 1 241 ? -19.245 12.312 39.731 1.00 68.50 241 GLY A O 1
ATOM 1968 N N . LEU A 1 242 ? -19.129 10.607 38.278 1.00 72.94 242 LEU A N 1
ATOM 1969 C CA . LEU A 1 242 ? -19.701 9.586 39.169 1.00 72.94 242 LEU A CA 1
ATOM 1970 C C . LEU A 1 242 ? -18.667 9.016 40.159 1.00 72.94 242 LEU A C 1
ATOM 1972 O O . LEU A 1 242 ? -18.226 7.872 40.043 1.00 72.94 242 LEU A O 1
ATOM 1976 N N . THR A 1 243 ? -18.216 9.829 41.116 1.00 73.69 243 THR A N 1
ATOM 1977 C CA . THR A 1 243 ? -17.102 9.491 42.024 1.00 73.69 243 THR A CA 1
ATOM 1978 C C . THR A 1 243 ? -17.369 8.298 42.948 1.00 73.69 243 THR A C 1
ATOM 1980 O O . THR A 1 243 ? -16.480 7.466 43.123 1.00 73.69 243 THR A O 1
ATOM 1983 N N . LEU A 1 244 ? -18.574 8.165 43.510 1.00 71.56 244 LEU A N 1
ATOM 1984 C CA . LEU A 1 244 ? -18.913 7.070 44.434 1.00 71.56 244 LEU A CA 1
ATOM 1985 C C . LEU A 1 244 ? -19.077 5.730 43.699 1.00 71.56 244 LEU A C 1
ATOM 1987 O O . LEU A 1 244 ? -18.620 4.680 44.156 1.00 71.56 244 LEU A O 1
ATOM 1991 N N . GLU A 1 245 ? -19.701 5.765 42.527 1.00 78.56 245 GLU A N 1
ATOM 1992 C CA . GLU A 1 245 ? -19.886 4.615 41.649 1.00 78.56 245 GLU A CA 1
ATOM 1993 C C . GLU A 1 245 ? -18.539 4.114 41.106 1.00 78.56 245 GLU A C 1
ATOM 1995 O O . GLU A 1 245 ? -18.302 2.902 41.053 1.00 78.56 245 GLU A O 1
ATOM 2000 N N . LEU A 1 246 ? -17.626 5.037 40.778 1.00 78.94 246 LEU A N 1
ATOM 2001 C CA . LEU A 1 246 ? -16.247 4.731 40.390 1.00 78.94 246 LEU A CA 1
ATOM 2002 C C . LEU A 1 246 ? -15.505 3.937 41.464 1.00 78.94 246 LEU A C 1
ATOM 2004 O O . LEU A 1 246 ? -14.901 2.911 41.150 1.00 78.94 246 LEU A O 1
ATOM 2008 N N . GLU A 1 247 ? -15.556 4.371 42.726 1.00 78.38 247 GLU A N 1
ATOM 2009 C CA . GLU A 1 247 ? -14.917 3.653 43.836 1.00 78.38 247 GLU A CA 1
ATOM 2010 C C . GLU A 1 247 ? -15.437 2.219 43.954 1.00 78.38 247 GLU A C 1
ATOM 2012 O O . GLU A 1 247 ? -14.654 1.276 44.119 1.00 78.38 247 GLU A O 1
ATOM 2017 N N . LYS A 1 248 ? -16.751 2.023 43.791 1.00 83.69 248 LYS A N 1
ATOM 2018 C CA . LYS A 1 248 ? -17.349 0.686 43.833 1.00 83.69 248 LYS A CA 1
ATOM 2019 C C . LYS A 1 248 ? -16.879 -0.200 42.679 1.00 83.69 248 LYS A C 1
ATOM 2021 O O . LYS A 1 248 ? -16.590 -1.384 42.890 1.00 83.69 248 LYS A O 1
ATOM 2026 N N . ILE A 1 249 ? -16.784 0.351 41.470 1.00 84.38 249 ILE A N 1
ATOM 2027 C CA . ILE A 1 249 ? -16.252 -0.370 40.309 1.00 84.38 249 ILE A CA 1
ATOM 2028 C C . ILE A 1 249 ? -14.774 -0.708 40.522 1.00 84.38 249 ILE A C 1
ATOM 2030 O O . ILE A 1 249 ? -14.373 -1.834 40.225 1.00 84.38 249 ILE A O 1
ATOM 2034 N N . TYR A 1 250 ? -13.973 0.197 41.095 1.00 84.38 250 TYR A N 1
ATOM 2035 C CA . TYR A 1 250 ? -12.569 -0.071 41.416 1.00 84.38 250 TYR A CA 1
ATOM 2036 C C . TYR A 1 250 ? -12.410 -1.264 42.361 1.00 84.38 250 TYR A C 1
ATOM 2038 O O . TYR A 1 250 ? -11.637 -2.177 42.047 1.00 84.38 250 TYR A O 1
ATOM 2046 N N . GLN A 1 251 ? -13.188 -1.304 43.450 1.00 83.62 251 GLN A N 1
ATOM 2047 C CA . GLN A 1 251 ? -13.154 -2.378 44.453 1.00 83.62 251 GLN A CA 1
ATOM 2048 C C . GLN A 1 251 ? -13.412 -3.773 43.859 1.00 83.62 251 GLN A C 1
ATOM 2050 O O . GLN A 1 251 ? -12.812 -4.748 44.302 1.00 83.62 251 GLN A O 1
ATOM 2055 N N . GLY A 1 252 ? -14.284 -3.880 42.850 1.00 82.56 252 GLY A N 1
ATOM 2056 C CA . GLY A 1 252 ? -14.627 -5.152 42.202 1.00 82.56 252 GLY A CA 1
ATOM 2057 C C . GLY A 1 252 ? -14.071 -5.325 40.787 1.00 82.56 252 GLY A C 1
ATOM 2058 O O . GLY A 1 252 ? -14.474 -6.254 40.089 1.00 82.56 252 GLY A O 1
ATOM 2059 N N . SER A 1 253 ? -13.159 -4.461 40.329 1.00 81.25 253 SER A N 1
ATOM 2060 C CA . SER A 1 253 ? -12.789 -4.388 38.905 1.00 81.25 253 SER A CA 1
ATOM 2061 C C . SER A 1 253 ? -12.227 -5.696 38.333 1.00 81.25 253 SER A C 1
ATOM 2063 O O . SER A 1 253 ? -12.526 -6.047 37.193 1.00 81.25 253 SER A O 1
ATOM 2065 N N . ASN A 1 254 ? -11.485 -6.465 39.136 1.00 82.62 254 ASN A N 1
ATOM 2066 C CA . ASN A 1 254 ? -10.959 -7.776 38.738 1.00 82.62 254 ASN A CA 1
ATOM 2067 C C . ASN A 1 254 ? -12.054 -8.840 38.557 1.00 82.62 254 ASN A C 1
ATOM 2069 O O . ASN A 1 254 ? -11.835 -9.842 37.881 1.00 82.62 254 ASN A O 1
ATOM 2073 N N . PHE A 1 255 ? -13.225 -8.645 39.161 1.00 86.94 255 PHE A N 1
ATOM 2074 C CA . PHE A 1 255 ? -14.375 -9.524 38.992 1.00 86.94 255 PHE A CA 1
ATOM 2075 C C . PHE A 1 255 ? -15.234 -9.092 37.796 1.00 86.94 255 PHE A C 1
ATOM 2077 O O . PHE A 1 255 ? -15.581 -9.923 36.960 1.00 86.94 255 PHE A O 1
ATOM 2084 N N . TYR A 1 256 ? -15.530 -7.796 37.663 1.00 87.06 256 TYR A N 1
ATOM 2085 C CA . TYR A 1 256 ? -16.432 -7.297 36.616 1.00 87.06 256 TYR A CA 1
ATOM 2086 C C . TYR A 1 256 ? -15.840 -7.380 35.201 1.00 87.06 256 TYR A C 1
ATOM 2088 O O . TYR A 1 256 ? -16.575 -7.617 34.248 1.00 87.06 256 TYR A O 1
ATOM 2096 N N . PHE A 1 257 ? -14.518 -7.244 35.062 1.00 88.50 257 PHE A N 1
ATOM 2097 C CA . PHE A 1 257 ? -13.830 -7.189 33.764 1.00 88.50 257 PHE A CA 1
ATOM 2098 C C . PHE A 1 257 ? -12.879 -8.372 33.531 1.00 88.50 257 PHE A C 1
ATOM 2100 O O . PHE A 1 257 ? -11.856 -8.242 32.860 1.00 88.50 257 PHE A O 1
ATOM 2107 N N . ASN A 1 258 ? -13.164 -9.540 34.113 1.00 88.88 258 ASN A N 1
ATOM 2108 C CA . ASN A 1 258 ? -12.427 -10.760 33.774 1.00 88.88 258 ASN A CA 1
ATOM 2109 C C . ASN A 1 258 ? -13.037 -11.476 32.557 1.00 88.88 258 ASN A C 1
ATOM 2111 O O . ASN A 1 258 ? -14.151 -11.179 32.127 1.00 88.88 258 ASN A O 1
ATOM 2115 N N . GLN A 1 259 ? -12.299 -12.453 32.025 1.00 86.25 259 GLN A N 1
ATOM 2116 C CA . GLN A 1 259 ? -12.699 -13.195 30.828 1.00 86.25 259 GLN A CA 1
ATOM 2117 C C . GLN A 1 259 ? -14.040 -13.924 31.000 1.00 86.25 259 GLN A C 1
ATOM 2119 O O . GLN A 1 259 ? -14.848 -13.920 30.079 1.00 86.25 259 GLN A O 1
ATOM 2124 N N . ASN A 1 260 ? -14.291 -14.511 32.174 1.00 87.19 260 ASN A N 1
ATOM 2125 C CA . ASN A 1 260 ? -15.502 -15.288 32.454 1.00 87.19 260 ASN A CA 1
ATOM 2126 C C . ASN A 1 260 ? -16.743 -14.391 32.567 1.00 87.19 260 ASN A C 1
ATOM 2128 O O . ASN A 1 260 ? -17.825 -14.748 32.114 1.00 87.19 260 ASN A O 1
ATOM 2132 N N . THR A 1 261 ? -16.602 -13.208 33.160 1.00 88.19 261 THR A N 1
ATOM 2133 C CA . THR A 1 261 ? -17.697 -12.243 33.264 1.00 88.19 261 THR A CA 1
ATOM 2134 C C . THR A 1 261 ? -18.005 -11.656 31.892 1.00 88.19 261 THR A C 1
ATOM 2136 O O . THR A 1 261 ? -19.171 -11.578 31.513 1.00 88.19 261 THR A O 1
ATOM 2139 N N . LEU A 1 262 ? -16.980 -11.289 31.119 1.00 89.31 262 LEU A N 1
ATOM 2140 C CA . LEU A 1 262 ? -17.152 -10.719 29.782 1.00 89.31 262 LEU A CA 1
ATOM 2141 C C . LEU A 1 262 ? -17.570 -11.763 28.733 1.00 89.31 262 LEU A C 1
ATOM 2143 O O . LEU A 1 262 ? -18.151 -11.394 27.717 1.00 89.31 262 LEU A O 1
ATOM 2147 N N . SER A 1 263 ? -17.366 -13.067 28.967 1.00 86.81 263 SER A N 1
ATOM 2148 C CA . SER A 1 263 ? -17.805 -14.112 28.026 1.00 86.81 263 SER A CA 1
ATOM 2149 C C . SER A 1 263 ? -19.325 -14.196 27.846 1.00 86.81 263 SER A C 1
ATOM 2151 O O . SER A 1 263 ? -19.774 -14.815 26.877 1.00 86.81 263 SER A O 1
ATOM 2153 N N . ASN A 1 264 ? -20.086 -13.562 28.748 1.00 89.06 264 ASN A N 1
ATOM 2154 C CA . ASN A 1 264 ? -21.544 -13.430 28.698 1.00 89.06 264 ASN A CA 1
ATOM 2155 C C . ASN A 1 264 ? -22.031 -12.278 27.800 1.00 89.06 264 ASN A C 1
ATOM 2157 O O . ASN A 1 264 ? -23.240 -12.118 27.641 1.00 89.06 264 ASN A O 1
ATOM 2161 N N . LEU A 1 265 ? -21.124 -11.472 27.232 1.00 90.38 265 LEU A N 1
ATOM 2162 C CA . LEU A 1 265 ? -21.483 -10.451 26.246 1.00 90.38 265 LEU A CA 1
ATOM 2163 C C . LEU A 1 265 ? -22.172 -11.073 25.029 1.00 90.38 265 LEU A C 1
ATOM 2165 O O . LEU A 1 265 ? -21.939 -12.235 24.674 1.00 90.38 265 LEU A O 1
ATOM 2169 N N . GLU A 1 266 ? -23.009 -10.272 24.370 1.00 90.19 266 GLU A N 1
ATOM 2170 C CA . GLU A 1 266 ? -23.741 -10.729 23.197 1.00 90.19 266 GLU A CA 1
ATOM 2171 C C . GLU A 1 266 ? -22.768 -11.122 22.080 1.00 90.19 266 GLU A C 1
ATOM 2173 O O . GLU A 1 266 ? -21.808 -10.410 21.772 1.00 90.19 266 GLU A O 1
ATOM 2178 N N . HIS A 1 267 ? -23.014 -12.285 21.475 1.00 89.12 267 HIS A N 1
ATOM 2179 C CA . HIS A 1 267 ? -22.189 -12.785 20.387 1.00 89.12 267 HIS A CA 1
ATOM 2180 C C . HIS A 1 267 ? -22.696 -12.256 19.044 1.00 89.12 267 HIS A C 1
ATOM 2182 O O . HIS A 1 267 ? -23.770 -12.648 18.572 1.00 89.12 267 HIS A O 1
ATOM 2188 N N . LYS A 1 268 ? -21.884 -11.446 18.366 1.00 86.00 268 LYS A N 1
ATOM 2189 C CA . LYS A 1 268 ? -22.172 -10.990 17.005 1.00 86.00 268 LYS A CA 1
ATOM 2190 C C . LYS A 1 268 ? -21.990 -12.164 16.038 1.00 86.00 268 LYS A C 1
ATOM 2192 O O . LYS A 1 268 ? -20.899 -12.696 15.893 1.00 86.00 268 LYS A O 1
ATOM 2197 N N . ARG A 1 269 ? -23.074 -12.647 15.421 1.00 75.44 269 ARG A N 1
ATOM 2198 C CA . ARG A 1 269 ? -23.040 -13.889 14.614 1.00 75.44 269 ARG A CA 1
ATOM 2199 C C . ARG A 1 269 ? -22.421 -13.725 13.227 1.00 75.44 269 ARG A C 1
ATOM 2201 O O . ARG A 1 269 ? -21.899 -14.697 12.698 1.00 75.44 269 ARG A O 1
ATOM 2208 N N . SER A 1 270 ? -22.513 -12.539 12.635 1.00 74.06 270 SER A N 1
ATOM 2209 C CA . SER A 1 270 ? -22.005 -12.270 11.291 1.00 74.06 270 SER A CA 1
ATOM 2210 C C . SER A 1 270 ? -21.511 -10.834 11.196 1.00 74.06 270 SER A C 1
ATOM 2212 O O . SER A 1 270 ? -22.194 -9.910 11.645 1.00 74.06 270 SER A O 1
ATOM 2214 N N . LEU A 1 271 ? -20.317 -10.687 10.628 1.00 80.50 271 LEU A N 1
ATOM 2215 C CA . LEU A 1 271 ? -19.705 -9.433 10.218 1.00 80.50 271 LEU A CA 1
ATOM 2216 C C . LEU A 1 271 ? -19.126 -9.681 8.823 1.00 80.50 271 LEU A C 1
ATOM 2218 O O . LEU A 1 271 ? -18.044 -10.262 8.733 1.00 80.50 271 LEU A O 1
ATOM 2222 N N . PRO A 1 272 ? -19.850 -9.351 7.738 1.00 77.44 272 PRO A N 1
ATOM 2223 C CA . PRO A 1 272 ? -19.283 -9.425 6.398 1.00 77.44 272 PRO A CA 1
ATOM 2224 C C . PRO A 1 272 ? -18.127 -8.423 6.307 1.00 77.44 272 PRO A C 1
ATOM 2226 O O . PRO A 1 272 ? -18.334 -7.212 6.203 1.00 77.44 272 PRO A O 1
ATOM 2229 N N . GLU A 1 273 ? -16.905 -8.941 6.435 1.00 82.50 273 GLU A N 1
ATOM 2230 C CA . GLU A 1 273 ? -15.684 -8.160 6.286 1.00 82.50 273 GLU A CA 1
ATOM 2231 C C . GLU A 1 273 ? -15.593 -7.650 4.851 1.00 82.50 273 GLU A C 1
ATOM 2233 O O . GLU A 1 273 ? -15.806 -8.391 3.890 1.00 82.50 273 GLU A O 1
ATOM 2238 N N . TYR A 1 274 ? -15.252 -6.378 4.709 1.00 86.38 274 TYR A N 1
ATOM 2239 C CA . TYR A 1 274 ? -15.115 -5.754 3.416 1.00 86.38 274 TYR A CA 1
ATOM 2240 C C . TYR A 1 274 ? -13.945 -6.353 2.633 1.00 86.38 274 TYR A C 1
ATOM 2242 O O . TYR A 1 274 ? -12.797 -6.431 3.098 1.00 86.38 274 TYR A O 1
ATOM 2250 N N . ILE A 1 275 ? -14.267 -6.715 1.399 1.00 83.19 275 ILE A N 1
ATOM 2251 C CA . ILE A 1 275 ? -13.350 -7.072 0.330 1.00 83.19 275 ILE A CA 1
ATOM 2252 C C . ILE A 1 275 ? -13.846 -6.300 -0.894 1.00 83.19 275 ILE A C 1
ATOM 2254 O O . ILE A 1 275 ? -15.053 -6.220 -1.121 1.00 83.19 275 ILE A O 1
ATOM 2258 N N . GLY A 1 276 ? -12.929 -5.718 -1.665 1.00 82.25 276 GLY A N 1
ATOM 2259 C CA . GLY A 1 276 ? -13.264 -5.041 -2.912 1.00 82.25 276 GLY A CA 1
ATOM 2260 C C . GLY A 1 276 ? -14.028 -5.952 -3.866 1.00 82.25 276 GLY A C 1
ATOM 2261 O O . GLY A 1 276 ? -13.955 -7.177 -3.785 1.00 82.25 276 GLY A O 1
ATOM 2262 N N . GLU A 1 277 ? -14.738 -5.350 -4.810 1.00 89.75 277 GLU A N 1
ATOM 2263 C CA . GLU A 1 277 ? -15.494 -6.064 -5.840 1.00 89.75 277 GLU A CA 1
ATOM 2264 C C . GLU A 1 277 ? -14.765 -5.950 -7.192 1.00 89.75 277 GLU A C 1
ATOM 2266 O O . GLU A 1 277 ? -13.913 -5.071 -7.354 1.00 89.75 277 GLU A O 1
ATOM 2271 N N . PRO A 1 278 ? -15.097 -6.763 -8.216 1.00 89.75 278 PRO A N 1
ATOM 2272 C CA . PRO A 1 278 ? -14.391 -6.746 -9.502 1.00 89.75 278 PRO A CA 1
ATOM 2273 C C . PRO A 1 278 ? -14.199 -5.360 -10.139 1.00 89.75 278 PRO A C 1
ATOM 2275 O O . PRO A 1 278 ? -13.185 -5.113 -10.782 1.00 89.75 278 PRO A O 1
ATOM 2278 N N . GLY A 1 279 ? -15.167 -4.453 -9.977 1.00 93.25 279 GLY A N 1
ATOM 2279 C CA . GLY A 1 279 ? -15.147 -3.109 -10.565 1.00 93.25 279 GLY A CA 1
ATOM 2280 C C . GLY A 1 279 ? -15.182 -1.969 -9.550 1.00 93.25 279 GLY A C 1
ATOM 2281 O O . GLY A 1 279 ? -15.427 -0.827 -9.952 1.00 93.25 279 GLY A O 1
ATOM 2282 N N . LEU A 1 280 ? -15.006 -2.277 -8.263 1.00 94.62 280 LEU A N 1
ATOM 2283 C CA . LEU A 1 280 ? -15.223 -1.343 -7.168 1.00 94.62 280 LEU A CA 1
ATOM 2284 C C . LEU A 1 280 ? -14.184 -1.534 -6.066 1.00 94.62 280 LEU A C 1
ATOM 2286 O O . LEU A 1 280 ? -13.909 -2.654 -5.644 1.00 94.62 280 LEU A O 1
ATOM 2290 N N . GLU A 1 281 ? -13.656 -0.423 -5.574 1.00 95.81 281 GLU A N 1
ATOM 2291 C CA . GLU A 1 281 ? -12.806 -0.381 -4.392 1.00 95.81 281 GLU A CA 1
ATOM 2292 C C . GLU A 1 281 ? -13.245 0.752 -3.463 1.00 95.81 281 GLU A C 1
ATOM 2294 O O . GLU A 1 281 ? -13.865 1.723 -3.904 1.00 95.81 281 GLU A O 1
ATOM 2299 N N . HIS A 1 282 ? -12.896 0.641 -2.188 1.00 96.00 282 HIS A N 1
ATOM 2300 C CA . HIS A 1 282 ? -13.111 1.661 -1.184 1.00 96.00 282 HIS A CA 1
ATOM 2301 C C . HIS A 1 282 ? -11.809 1.919 -0.437 1.00 96.00 282 HIS A C 1
ATOM 2303 O O . HIS A 1 282 ? -11.155 0.991 0.034 1.00 96.00 282 HIS A O 1
ATOM 2309 N N . PHE A 1 283 ? -11.453 3.192 -0.297 1.00 96.31 283 PHE A N 1
ATOM 2310 C CA . PHE A 1 283 ? -10.450 3.616 0.672 1.00 96.31 283 PHE A CA 1
ATOM 2311 C C . PHE A 1 283 ? -11.155 4.175 1.899 1.00 96.31 283 PHE A C 1
ATOM 2313 O O . PHE A 1 283 ? -12.036 5.030 1.792 1.00 96.31 283 PHE A O 1
ATOM 2320 N N . PHE A 1 284 ? -10.759 3.677 3.062 1.00 91.94 284 PHE A N 1
ATOM 2321 C CA . PHE A 1 284 ? -11.327 4.049 4.347 1.00 91.94 284 PHE A CA 1
ATOM 2322 C C . PHE A 1 284 ? -10.386 5.039 5.012 1.00 91.94 284 PHE A C 1
ATOM 2324 O O . PHE A 1 284 ? -9.226 4.719 5.242 1.00 91.94 284 PHE A O 1
ATOM 2331 N N . PHE A 1 285 ? -10.879 6.237 5.298 1.00 84.62 285 PHE A N 1
ATOM 2332 C CA . PHE A 1 285 ? -10.141 7.296 5.977 1.00 84.62 285 PHE A CA 1
ATOM 2333 C C . PHE A 1 285 ? -10.833 7.642 7.292 1.00 84.62 285 PHE A C 1
ATOM 2335 O O . PHE A 1 285 ? -11.935 7.158 7.575 1.00 84.62 285 PHE A O 1
ATOM 2342 N N . ASN A 1 286 ? -10.242 8.520 8.094 1.00 77.31 286 ASN A N 1
ATOM 2343 C CA . ASN A 1 286 ? -10.912 8.992 9.295 1.00 77.31 286 ASN A CA 1
ATOM 2344 C C . ASN A 1 286 ? -12.176 9.789 8.918 1.00 77.31 286 ASN A C 1
ATOM 2346 O O . ASN A 1 286 ? -12.127 10.815 8.240 1.00 77.31 286 ASN A O 1
ATOM 2350 N N . GLY A 1 287 ? -13.337 9.289 9.343 1.00 72.19 287 GLY A N 1
ATOM 2351 C CA . GLY A 1 287 ? -14.644 9.934 9.167 1.00 72.19 287 GLY A CA 1
ATOM 2352 C C . GLY A 1 287 ? -15.280 9.838 7.773 1.00 72.19 287 GLY A C 1
ATOM 2353 O O . GLY A 1 287 ? -16.485 10.060 7.665 1.00 72.19 287 GLY A O 1
ATOM 2354 N N . ILE A 1 288 ? -14.533 9.480 6.724 1.00 80.19 288 ILE A N 1
ATOM 2355 C CA . ILE A 1 288 ? -15.049 9.389 5.347 1.00 80.19 288 ILE A CA 1
ATOM 2356 C C . ILE A 1 288 ? -14.567 8.132 4.619 1.00 80.19 288 ILE A C 1
ATOM 2358 O O . ILE A 1 288 ? -13.531 7.558 4.950 1.00 80.19 288 ILE A O 1
ATOM 2362 N N . VAL A 1 289 ? -15.308 7.742 3.582 1.00 87.12 289 VAL A N 1
ATOM 2363 C CA . VAL A 1 289 ? -14.956 6.632 2.691 1.00 87.12 289 VAL A CA 1
ATOM 2364 C C . VAL A 1 289 ? -14.913 7.143 1.255 1.00 87.12 289 VAL A C 1
ATOM 2366 O O . VAL A 1 289 ? -15.810 7.857 0.805 1.00 87.12 289 VAL A O 1
ATOM 2369 N N . TRP A 1 290 ? -13.872 6.789 0.511 1.00 95.69 290 TRP A N 1
ATOM 2370 C CA . TRP A 1 290 ? -13.786 7.058 -0.921 1.00 95.69 290 TRP A CA 1
ATOM 2371 C C . TRP A 1 290 ? -14.149 5.814 -1.706 1.00 95.69 290 TRP A C 1
ATOM 2373 O O . TRP A 1 290 ? -13.458 4.808 -1.630 1.00 95.69 290 TRP A O 1
ATOM 2383 N N . LYS A 1 291 ? -15.211 5.911 -2.498 1.00 97.19 291 LYS A N 1
ATOM 2384 C CA . LYS A 1 291 ? -15.679 4.887 -3.426 1.00 97.19 291 LYS A CA 1
ATOM 2385 C C . LYS A 1 291 ? -15.037 5.100 -4.795 1.00 97.19 291 LYS A C 1
ATOM 2387 O O . LYS A 1 291 ? -15.220 6.149 -5.413 1.00 97.19 291 LYS A O 1
ATOM 2392 N N . ILE A 1 292 ? -14.307 4.100 -5.276 1.00 98.31 292 ILE A N 1
ATOM 2393 C CA . ILE A 1 292 ? -13.502 4.148 -6.498 1.00 98.31 292 ILE A CA 1
ATOM 2394 C C . ILE A 1 292 ? -14.044 3.120 -7.485 1.00 98.31 292 ILE A C 1
ATOM 2396 O O . ILE A 1 292 ? -14.073 1.926 -7.204 1.00 98.31 292 ILE A O 1
ATOM 2400 N N . ASN A 1 293 ? -14.441 3.571 -8.669 1.00 97.00 293 ASN A N 1
ATOM 2401 C CA . ASN A 1 293 ? -14.817 2.697 -9.777 1.00 97.00 293 ASN A CA 1
ATOM 2402 C C . ASN A 1 293 ? -14.003 3.055 -11.031 1.00 97.00 293 ASN A C 1
ATOM 2404 O O . ASN A 1 293 ? -13.240 4.018 -11.036 1.00 97.00 293 ASN A O 1
ATOM 2408 N N . LYS A 1 294 ? -14.193 2.317 -12.131 1.00 95.94 294 LYS A N 1
ATOM 2409 C CA . LYS A 1 294 ? -13.471 2.536 -13.404 1.00 95.94 294 LYS A CA 1
ATOM 2410 C C . LYS A 1 294 ? -13.648 3.931 -14.041 1.00 95.94 294 LYS A C 1
ATOM 2412 O O . LYS A 1 294 ? -12.927 4.269 -14.979 1.00 95.94 294 LYS A O 1
ATOM 2417 N N . THR A 1 295 ? -14.633 4.713 -13.599 1.00 94.81 295 THR A N 1
ATOM 2418 C CA . THR A 1 295 ? -14.989 6.030 -14.159 1.00 94.81 295 THR A CA 1
ATOM 2419 C C . THR A 1 295 ? -14.760 7.196 -13.203 1.00 94.81 295 THR A C 1
ATOM 2421 O O . THR A 1 295 ? -14.346 8.261 -13.653 1.00 94.81 295 THR A O 1
ATOM 2424 N N . SER A 1 296 ? -14.986 7.016 -11.903 1.00 95.56 296 SER A N 1
ATOM 2425 C CA . SER A 1 296 ? -15.031 8.104 -10.929 1.00 95.56 296 SER A CA 1
ATOM 2426 C C . SER A 1 296 ? -14.491 7.683 -9.567 1.00 95.56 296 SER A C 1
ATOM 2428 O O . SER A 1 296 ? -14.503 6.505 -9.206 1.00 95.56 296 SER A O 1
ATOM 2430 N N . ILE A 1 297 ? -14.084 8.688 -8.797 1.00 97.56 297 ILE A N 1
ATOM 2431 C CA . ILE A 1 297 ? -13.817 8.596 -7.364 1.00 97.56 297 ILE A CA 1
ATOM 2432 C C . ILE A 1 297 ? -14.844 9.511 -6.695 1.00 97.56 297 ILE A C 1
ATOM 2434 O O . ILE A 1 297 ? -15.024 10.646 -7.130 1.00 97.56 297 ILE A O 1
ATOM 2438 N N . SER A 1 298 ? -15.569 9.009 -5.701 1.00 94.06 298 SER A N 1
ATOM 2439 C CA . SER A 1 298 ? -16.609 9.762 -4.992 1.00 94.06 298 SER A CA 1
ATOM 2440 C C . SER A 1 298 ? -16.505 9.539 -3.494 1.00 94.06 298 SER A C 1
ATOM 2442 O O . SER A 1 298 ? -16.208 8.430 -3.059 1.00 94.06 298 SER A O 1
ATOM 2444 N N . GLN A 1 299 ? -16.802 10.563 -2.705 1.00 90.62 299 GLN A N 1
ATOM 2445 C CA . GLN A 1 299 ? -16.805 10.476 -1.250 1.00 90.62 299 GLN A CA 1
ATOM 2446 C C . GLN A 1 299 ? -18.201 10.125 -0.725 1.00 90.62 299 GLN A C 1
ATOM 2448 O O . GLN A 1 299 ? -19.186 10.729 -1.146 1.00 90.62 299 GLN A O 1
ATOM 2453 N N . ILE A 1 300 ? -18.258 9.187 0.216 1.00 85.44 300 ILE A N 1
ATOM 2454 C CA . ILE A 1 300 ? -19.453 8.804 0.974 1.00 85.44 300 ILE A CA 1
ATOM 2455 C C . ILE A 1 300 ? -19.134 8.823 2.475 1.00 85.44 300 ILE A C 1
ATOM 2457 O O . ILE A 1 300 ? -17.968 8.905 2.881 1.00 85.44 300 ILE A O 1
ATOM 2461 N N . LYS A 1 301 ? -20.170 8.756 3.310 1.00 80.50 301 LYS A N 1
ATOM 2462 C CA . LYS A 1 301 ? -20.009 8.596 4.762 1.00 80.50 301 LYS A CA 1
ATOM 2463 C C . LYS A 1 301 ? -20.004 7.120 5.159 1.00 80.50 301 LYS A C 1
ATOM 2465 O O . LYS A 1 301 ? -20.481 6.276 4.405 1.00 80.50 301 LYS A O 1
ATOM 2470 N N . TYR A 1 302 ? -19.512 6.813 6.359 1.00 78.94 302 TYR A N 1
ATOM 2471 C CA . TYR A 1 302 ? -19.528 5.441 6.884 1.00 78.94 302 TYR A CA 1
ATOM 2472 C C . TYR A 1 302 ? -20.946 4.889 7.067 1.00 78.94 302 TYR A C 1
ATOM 2474 O O . TYR A 1 302 ? -21.149 3.695 6.888 1.00 78.94 302 TYR A O 1
ATOM 2482 N N . GLU A 1 303 ? -21.941 5.734 7.353 1.00 78.50 303 GLU A N 1
ATOM 2483 C CA . GLU A 1 303 ? -23.335 5.293 7.495 1.00 78.50 303 GLU A CA 1
ATOM 2484 C C . GLU A 1 303 ? -23.962 4.825 6.174 1.00 78.50 303 GLU A C 1
ATOM 2486 O O . GLU A 1 303 ? -24.967 4.123 6.194 1.00 78.50 303 GLU A O 1
ATOM 2491 N N . GLU A 1 304 ? -23.384 5.223 5.039 1.00 78.94 304 GLU A N 1
ATOM 2492 C CA . GLU A 1 304 ? -23.800 4.807 3.693 1.00 78.94 304 GLU A CA 1
ATOM 2493 C C . GLU A 1 304 ? -23.037 3.558 3.213 1.00 78.94 304 GLU A C 1
ATOM 2495 O O . GLU A 1 304 ? -23.219 3.118 2.078 1.00 78.94 304 GLU A O 1
ATOM 2500 N N . PHE A 1 305 ? -22.140 3.013 4.043 1.00 86.06 305 PHE A N 1
ATOM 2501 C CA . PHE A 1 305 ? -21.310 1.863 3.714 1.00 86.06 305 PHE A CA 1
ATOM 2502 C C . PHE A 1 305 ? -21.842 0.584 4.375 1.00 86.06 305 PHE A C 1
ATOM 2504 O O . PHE A 1 305 ? -21.802 0.428 5.595 1.00 86.06 305 PHE A O 1
ATOM 2511 N N . ASP A 1 306 ? -22.276 -0.363 3.542 1.00 84.62 306 ASP A N 1
ATOM 2512 C CA . ASP A 1 306 ? -23.059 -1.544 3.939 1.00 84.62 306 ASP A CA 1
ATOM 2513 C C . ASP A 1 306 ? -22.218 -2.760 4.392 1.00 84.62 306 ASP A C 1
ATOM 2515 O O . ASP A 1 306 ? -22.673 -3.905 4.345 1.00 84.62 306 ASP A O 1
ATOM 2519 N N . SER A 1 307 ? -20.959 -2.572 4.784 1.00 88.88 307 SER A N 1
ATOM 2520 C CA . SER A 1 307 ? -20.058 -3.664 5.193 1.00 88.88 307 SER A CA 1
ATOM 2521 C C . SER A 1 307 ? -19.172 -3.252 6.361 1.00 88.88 307 SER A C 1
ATOM 2523 O O . SER A 1 307 ? -19.229 -2.113 6.815 1.00 88.88 307 SER A O 1
ATOM 2525 N N . PHE A 1 308 ? -18.354 -4.177 6.868 1.00 89.12 308 PHE A N 1
ATOM 2526 C CA . PHE A 1 308 ? -17.483 -3.896 8.005 1.00 89.12 308 PHE A CA 1
ATOM 2527 C C . PHE A 1 308 ? -16.006 -3.877 7.624 1.00 89.12 308 PHE A C 1
ATOM 2529 O O . PHE A 1 308 ? -15.534 -4.747 6.900 1.00 89.12 308 PHE A O 1
ATOM 2536 N N . ILE A 1 309 ? -15.247 -2.930 8.162 1.00 91.12 309 ILE A N 1
ATOM 2537 C CA . ILE A 1 309 ? -13.803 -2.816 7.962 1.00 91.12 309 ILE A CA 1
ATOM 2538 C C . ILE A 1 309 ? -13.080 -2.803 9.307 1.00 91.12 309 ILE A C 1
ATOM 2540 O O . ILE A 1 309 ? -13.540 -2.196 10.269 1.00 91.12 309 ILE A O 1
ATOM 2544 N N . TRP A 1 310 ? -11.937 -3.476 9.389 1.00 91.06 310 TRP A N 1
ATOM 2545 C CA . TRP A 1 310 ? -11.071 -3.407 10.565 1.00 91.06 310 TRP A CA 1
ATOM 2546 C C . TRP A 1 310 ? -10.445 -2.015 10.700 1.00 91.06 310 TRP A C 1
ATOM 2548 O O . TRP A 1 310 ? -9.995 -1.450 9.709 1.00 91.06 310 TRP A O 1
ATOM 2558 N N . GLU A 1 311 ? -10.357 -1.489 11.922 1.00 89.62 311 GLU A N 1
ATOM 2559 C CA . GLU A 1 311 ? -9.743 -0.187 12.227 1.00 89.62 311 GLU A CA 1
ATOM 2560 C C . GLU A 1 311 ? -8.298 -0.102 11.719 1.00 89.62 311 GLU A C 1
ATOM 2562 O O . GLU A 1 311 ? -7.887 0.935 11.218 1.00 89.62 311 GLU A O 1
ATOM 2567 N N . SER A 1 312 ? -7.547 -1.207 11.747 1.00 88.06 312 SER A N 1
ATOM 2568 C CA . SER A 1 312 ? -6.186 -1.273 11.192 1.00 88.06 312 SER A CA 1
ATOM 2569 C C . SER A 1 312 ? -6.110 -1.099 9.669 1.00 88.06 312 SER A C 1
ATOM 2571 O O . SER A 1 312 ? -5.023 -0.883 9.140 1.00 88.06 312 SER A O 1
ATOM 2573 N N . ASN A 1 313 ? -7.242 -1.204 8.969 1.00 91.06 313 ASN A N 1
ATOM 2574 C CA . ASN A 1 313 ? -7.376 -0.938 7.537 1.00 91.06 313 ASN A CA 1
ATOM 2575 C C . ASN A 1 313 ? -7.993 0.443 7.251 1.00 91.06 313 ASN A C 1
ATOM 2577 O O . ASN A 1 313 ? -8.243 0.763 6.089 1.00 91.06 313 ASN A O 1
ATOM 2581 N N . VAL A 1 314 ? -8.256 1.250 8.285 1.00 88.56 314 VAL A N 1
ATOM 2582 C CA . VAL A 1 314 ? -8.610 2.663 8.139 1.00 88.56 314 VAL A CA 1
ATOM 2583 C C . VAL A 1 314 ? -7.315 3.467 8.088 1.00 88.56 314 VAL A C 1
ATOM 2585 O O . VAL A 1 314 ? -6.480 3.393 8.986 1.00 88.56 314 VAL A O 1
ATOM 2588 N N . ILE A 1 315 ? -7.140 4.231 7.017 1.00 86.56 315 ILE A N 1
ATOM 2589 C CA . ILE A 1 315 ? -5.998 5.116 6.826 1.00 86.56 315 ILE A CA 1
ATOM 2590 C C . ILE A 1 315 ? -6.154 6.299 7.782 1.00 86.56 315 ILE A C 1
ATOM 2592 O O . ILE A 1 315 ? -7.140 7.038 7.711 1.00 86.56 315 ILE A O 1
ATOM 2596 N N . ASP A 1 316 ? -5.156 6.497 8.644 1.00 80.31 316 ASP A N 1
ATOM 2597 C CA . ASP A 1 316 ? -5.117 7.582 9.626 1.00 80.31 316 ASP A CA 1
ATOM 2598 C C . ASP A 1 316 ? -4.841 8.940 8.954 1.00 80.31 316 ASP A C 1
ATOM 2600 O O . ASP A 1 316 ? -3.736 9.493 8.964 1.00 80.31 316 ASP A O 1
ATOM 2604 N N . TRP A 1 317 ? -5.856 9.441 8.253 1.00 79.94 317 TRP A N 1
ATOM 2605 C CA . TRP A 1 317 ? -5.813 10.688 7.509 1.00 79.94 317 TRP A CA 1
ATOM 2606 C C . TRP A 1 317 ? -7.219 11.231 7.240 1.00 79.94 317 TRP A C 1
ATOM 2608 O O . TRP A 1 317 ? -8.183 10.474 7.165 1.00 79.94 317 TRP A O 1
ATOM 2618 N N . TYR A 1 318 ? -7.320 12.546 7.039 1.00 76.44 318 TYR A N 1
ATOM 2619 C CA . TYR A 1 318 ? -8.544 13.245 6.638 1.00 76.44 318 TYR A CA 1
ATOM 2620 C C . TYR A 1 318 ? -8.325 13.908 5.269 1.00 76.44 318 TYR A C 1
ATOM 2622 O O . TYR A 1 318 ? -7.866 15.054 5.218 1.00 76.44 318 TYR A O 1
ATOM 2630 N N . PRO A 1 319 ? -8.569 13.199 4.153 1.00 80.06 319 PRO A N 1
ATOM 2631 C CA . PRO A 1 319 ? -8.277 13.736 2.833 1.00 80.06 319 PRO A CA 1
ATOM 2632 C C . PRO A 1 319 ? -9.416 14.590 2.268 1.00 80.06 319 PRO A C 1
ATOM 2634 O O . PRO A 1 319 ? -10.589 14.399 2.582 1.00 80.06 319 PRO A O 1
ATOM 2637 N N . ASN A 1 320 ? -9.046 15.464 1.336 1.00 80.06 320 ASN A N 1
ATOM 2638 C CA . ASN A 1 320 ? -9.945 16.172 0.438 1.00 80.06 320 ASN A CA 1
ATOM 2639 C C . ASN A 1 320 ? -9.804 15.603 -0.976 1.00 80.06 320 ASN A C 1
ATOM 2641 O O . ASN A 1 320 ? -8.689 15.407 -1.470 1.00 80.06 320 ASN A O 1
ATOM 2645 N N . LEU A 1 321 ? -10.935 15.350 -1.630 1.00 85.75 321 LEU A N 1
ATOM 2646 C CA . LEU A 1 321 ? -10.952 14.853 -3.002 1.00 85.75 321 LEU A CA 1
ATOM 2647 C C . LEU A 1 321 ? -10.516 15.958 -3.980 1.00 85.75 321 LEU A C 1
ATOM 2649 O O . LEU A 1 321 ? -11.005 17.084 -3.897 1.00 85.75 321 LEU A O 1
ATOM 2653 N N . GLU A 1 322 ? -9.617 15.623 -4.903 1.00 89.88 322 GLU A N 1
ATOM 2654 C CA . GLU A 1 322 ? -9.102 16.509 -5.954 1.00 89.88 322 GLU A CA 1
ATOM 2655 C C . GLU A 1 322 ? -9.377 15.939 -7.357 1.00 89.88 322 GLU A C 1
ATOM 2657 O O . GLU A 1 322 ? -9.753 14.775 -7.522 1.00 89.88 322 GLU A O 1
ATOM 2662 N N . ASP A 1 323 ? -9.183 16.775 -8.379 1.00 92.31 323 ASP A N 1
ATOM 2663 C CA . ASP A 1 323 ? -9.298 16.367 -9.777 1.00 92.31 323 ASP A CA 1
ATOM 2664 C C . ASP A 1 323 ? -8.206 15.364 -10.184 1.00 92.31 323 ASP A C 1
ATOM 2666 O O . ASP A 1 323 ? -7.122 15.290 -9.603 1.00 92.31 323 ASP A O 1
ATOM 2670 N N . ASP A 1 324 ? -8.478 14.605 -11.250 1.00 94.62 324 ASP A N 1
ATOM 2671 C CA . ASP A 1 324 ? -7.507 13.662 -11.806 1.00 94.62 324 ASP A CA 1
ATOM 2672 C C . ASP A 1 324 ? -6.199 14.349 -12.207 1.00 94.62 324 ASP A C 1
ATOM 2674 O O . ASP A 1 324 ? -6.230 15.304 -12.983 1.00 94.62 324 ASP A O 1
ATOM 2678 N N . PHE A 1 325 ? -5.061 13.797 -11.796 1.00 96.94 325 PHE A N 1
ATOM 2679 C CA . PHE A 1 325 ? -3.722 14.291 -12.128 1.00 96.94 325 PHE A CA 1
ATOM 2680 C C . PHE A 1 325 ? -3.229 13.835 -13.496 1.00 96.94 325 PHE A C 1
ATOM 2682 O O . PHE A 1 325 ? -2.353 14.458 -14.090 1.00 96.94 325 PHE A O 1
ATOM 2689 N N . PHE A 1 326 ? -3.787 12.741 -14.003 1.00 96.88 326 PHE A N 1
ATOM 2690 C CA . PHE A 1 326 ? -3.417 12.176 -15.288 1.00 96.88 326 PHE A CA 1
ATOM 2691 C C . PHE A 1 326 ? -4.623 11.544 -15.978 1.00 96.88 326 PHE A C 1
ATOM 2693 O O . PHE A 1 326 ? -5.643 11.229 -15.363 1.00 96.88 326 PHE A O 1
ATOM 2700 N N . SER A 1 327 ? -4.494 11.325 -17.281 1.00 95.44 327 SER A N 1
ATOM 2701 C CA . SER A 1 327 ? -5.436 10.529 -18.060 1.00 95.44 327 SER A CA 1
ATOM 2702 C C . SER A 1 327 ? -4.682 9.563 -18.962 1.00 95.44 327 SER A C 1
ATOM 2704 O O . SER A 1 327 ? -3.654 9.914 -19.531 1.00 95.44 327 SER A O 1
ATOM 2706 N N . ILE A 1 328 ? -5.187 8.335 -19.065 1.00 96.25 328 ILE A N 1
ATOM 2707 C CA . ILE A 1 328 ? -4.641 7.306 -19.953 1.00 96.25 328 ILE A CA 1
ATOM 2708 C C . ILE A 1 328 ? -5.624 7.105 -21.099 1.00 96.25 328 ILE A C 1
ATOM 2710 O O . ILE A 1 328 ? -6.833 6.953 -20.870 1.00 96.25 328 ILE A O 1
ATOM 2714 N N . SER A 1 329 ? -5.103 7.090 -22.320 1.00 94.31 329 SER A N 1
ATOM 2715 C CA . SER A 1 329 ? -5.876 6.906 -23.547 1.00 94.31 329 SER A CA 1
ATOM 2716 C C . SER A 1 329 ? -5.118 6.027 -24.540 1.00 94.31 329 SER A C 1
ATOM 2718 O O . SER A 1 329 ? -3.968 5.675 -24.300 1.00 94.31 329 SER A O 1
ATOM 2720 N N . LYS A 1 330 ? -5.772 5.622 -25.633 1.00 91.75 330 LYS A N 1
ATOM 2721 C CA . LYS A 1 330 ? -5.102 4.940 -26.745 1.00 91.75 330 LYS A CA 1
ATOM 2722 C C . LYS A 1 330 ? -4.790 5.955 -27.838 1.00 91.75 330 LYS A C 1
ATOM 2724 O O . LYS A 1 330 ? -5.686 6.692 -28.245 1.00 91.75 330 LYS A O 1
ATOM 2729 N N . ASN A 1 331 ? -3.557 5.958 -28.331 1.00 84.75 331 ASN A N 1
ATOM 2730 C CA . ASN A 1 331 ? -3.173 6.743 -29.500 1.00 84.75 331 ASN A CA 1
ATOM 2731 C C . ASN A 1 331 ? -3.736 6.129 -30.802 1.00 84.75 331 ASN A C 1
ATOM 2733 O O . ASN A 1 331 ? -4.392 5.083 -30.795 1.00 84.75 331 ASN A O 1
ATOM 2737 N N . HIS A 1 332 ? -3.448 6.756 -31.947 1.00 81.06 332 HIS A N 1
ATOM 2738 C CA . HIS A 1 332 ? -3.881 6.272 -33.267 1.00 81.06 332 HIS A CA 1
ATOM 2739 C C . HIS A 1 332 ? -3.396 4.844 -33.589 1.00 81.06 332 HIS A C 1
ATOM 2741 O O . HIS A 1 332 ? -4.069 4.106 -34.306 1.00 81.06 332 HIS A O 1
ATOM 2747 N N . LEU A 1 333 ? -2.272 4.422 -33.002 1.00 78.69 333 LEU A N 1
ATOM 2748 C CA . LEU A 1 333 ? -1.686 3.085 -33.140 1.00 78.69 333 LEU A CA 1
ATOM 2749 C C . LEU A 1 333 ? -2.216 2.083 -32.101 1.00 78.69 333 LEU A C 1
ATOM 2751 O O . LEU A 1 333 ? -1.680 0.987 -31.972 1.00 78.69 333 LEU A O 1
ATOM 2755 N N . HIS A 1 334 ? -3.273 2.439 -31.361 1.00 80.12 334 HIS A N 1
ATOM 2756 C CA . HIS A 1 334 ? -3.894 1.619 -30.316 1.00 80.12 334 HIS A CA 1
ATOM 2757 C C . HIS A 1 334 ? -2.979 1.307 -29.117 1.00 80.12 334 HIS A C 1
ATOM 2759 O O . HIS A 1 334 ? -3.321 0.460 -28.286 1.00 80.12 334 HIS A O 1
ATOM 2765 N N . GLN A 1 335 ? -1.861 2.020 -28.986 1.00 83.88 335 GLN A N 1
ATOM 2766 C CA . GLN A 1 335 ? -0.960 1.943 -27.840 1.00 83.88 335 GLN A CA 1
ATOM 2767 C C . GLN A 1 335 ? -1.445 2.881 -26.736 1.00 83.88 335 GLN A C 1
ATOM 2769 O O . GLN A 1 335 ? -1.975 3.957 -27.019 1.00 83.88 335 GLN A O 1
ATOM 2774 N N . LEU A 1 336 ? -1.279 2.469 -25.480 1.00 90.56 336 LEU A N 1
ATOM 2775 C CA . LEU A 1 336 ? -1.636 3.305 -24.339 1.00 90.56 336 LEU A CA 1
ATOM 2776 C C . LEU A 1 336 ? -0.620 4.436 -24.169 1.00 90.56 336 LEU A C 1
ATOM 2778 O O . LEU A 1 336 ? 0.581 4.183 -24.173 1.00 90.56 336 LEU A O 1
ATOM 2782 N N . THR A 1 337 ? -1.129 5.648 -23.987 1.00 92.44 337 THR A N 1
ATOM 2783 C CA . THR A 1 337 ? -0.363 6.864 -23.703 1.00 92.44 337 THR A CA 1
ATOM 2784 C C . THR A 1 337 ? -0.930 7.562 -22.477 1.00 92.44 337 THR A C 1
ATOM 2786 O O . THR A 1 337 ? -2.098 7.357 -22.111 1.00 92.44 337 THR A O 1
ATOM 2789 N N . ILE A 1 338 ? -0.105 8.381 -21.829 1.00 94.69 338 ILE A N 1
ATOM 2790 C CA . ILE A 1 338 ? -0.480 9.120 -20.621 1.00 94.69 338 ILE A CA 1
ATOM 2791 C C . ILE A 1 338 ? -0.340 10.625 -20.838 1.00 94.69 338 ILE A C 1
ATOM 2793 O O . ILE A 1 338 ? 0.655 11.111 -21.359 1.00 94.69 338 ILE A O 1
ATOM 2797 N N . SER A 1 339 ? -1.347 11.381 -20.409 1.00 94.69 339 SER A N 1
ATOM 2798 C CA . SER A 1 339 ? -1.304 12.844 -20.371 1.00 94.69 339 SER A CA 1
ATOM 2799 C C . SER A 1 339 ? -1.377 13.312 -18.926 1.00 94.69 339 SER A C 1
ATOM 2801 O O . SER A 1 339 ? -2.334 12.982 -18.220 1.00 94.69 339 SER A O 1
ATOM 2803 N N . LEU A 1 340 ? -0.368 14.068 -18.499 1.00 94.19 340 LEU A N 1
ATOM 2804 C CA . LEU A 1 340 ? -0.264 14.654 -17.163 1.00 94.19 340 LEU A CA 1
ATOM 2805 C C . LEU A 1 340 ? -0.933 16.035 -17.141 1.00 94.19 340 LEU A C 1
ATOM 2807 O O . LEU A 1 340 ? -0.884 16.766 -18.131 1.00 94.19 340 LEU A O 1
ATOM 2811 N N . LYS A 1 341 ? -1.566 16.390 -16.023 1.00 92.75 341 LYS A N 1
ATOM 2812 C CA . LYS A 1 341 ? -2.090 17.741 -15.763 1.00 92.75 341 LYS A CA 1
ATOM 2813 C C . LYS A 1 341 ? -1.097 18.546 -14.923 1.00 92.75 341 LYS A C 1
ATOM 2815 O O . LYS A 1 341 ? -0.121 17.998 -14.440 1.00 92.75 341 LYS A O 1
ATOM 2820 N N . GLU A 1 342 ? -1.314 19.841 -14.735 1.00 85.06 342 GLU A N 1
ATOM 2821 C CA . GLU A 1 342 ? -0.464 20.632 -13.834 1.00 85.06 342 GLU A CA 1
ATOM 2822 C C . GLU A 1 342 ? -0.817 20.388 -12.357 1.00 85.06 342 GLU A C 1
ATOM 2824 O O . GLU A 1 342 ? -1.969 20.108 -12.022 1.00 85.06 342 GLU A O 1
ATOM 2829 N N . GLY A 1 343 ? 0.169 20.532 -11.464 1.00 79.25 343 GLY A N 1
ATOM 2830 C CA . GLY A 1 343 ? -0.055 20.559 -10.014 1.00 79.25 343 GLY A CA 1
ATOM 2831 C C . GLY A 1 343 ? -0.344 19.206 -9.354 1.00 79.25 343 GLY A C 1
ATOM 2832 O O . GLY A 1 343 ? -1.024 19.176 -8.330 1.00 79.25 343 GLY A O 1
ATOM 2833 N N . TYR A 1 344 ? 0.154 18.100 -9.911 1.00 87.25 344 TYR A N 1
ATOM 2834 C CA . TYR A 1 344 ? 0.029 16.768 -9.309 1.00 87.25 344 TYR A CA 1
ATOM 2835 C C . TYR A 1 344 ? 0.969 16.559 -8.099 1.00 87.25 344 TYR A C 1
ATOM 2837 O O . TYR A 1 344 ? 1.602 17.502 -7.622 1.00 87.25 344 TYR A O 1
ATOM 2845 N N . CYS A 1 345 ? 1.003 15.345 -7.530 1.00 90.94 345 CYS A N 1
ATOM 2846 C CA . CYS A 1 345 ? 1.785 15.052 -6.321 1.00 90.94 345 CYS A CA 1
ATOM 2847 C C . CYS A 1 345 ? 3.266 14.753 -6.587 1.00 90.94 345 CYS A C 1
ATOM 2849 O O . CYS A 1 345 ? 3.607 14.111 -7.581 1.00 90.94 345 CYS A O 1
ATOM 2851 N N . ASP A 1 346 ? 4.116 15.069 -5.608 1.00 94.81 346 ASP A N 1
ATOM 2852 C CA . ASP A 1 346 ? 5.549 14.724 -5.604 1.00 94.81 346 ASP A CA 1
ATOM 2853 C C . ASP A 1 346 ? 5.784 13.225 -5.849 1.00 94.81 346 ASP A C 1
ATOM 2855 O O . ASP A 1 346 ? 6.753 12.801 -6.477 1.00 94.81 346 ASP A O 1
ATOM 2859 N N . PHE A 1 347 ? 4.876 12.380 -5.352 1.00 97.12 347 PHE A N 1
ATOM 2860 C CA . PHE A 1 347 ? 5.008 10.938 -5.516 1.00 97.12 347 PHE A CA 1
ATOM 2861 C C . PHE A 1 347 ? 4.774 10.494 -6.970 1.00 97.12 347 PHE A C 1
ATOM 2863 O O . PHE A 1 347 ? 5.405 9.539 -7.416 1.00 97.12 347 PHE A O 1
ATOM 2870 N N . LEU A 1 348 ? 3.931 11.191 -7.742 1.00 97.19 348 LEU A N 1
ATOM 2871 C CA . LEU A 1 348 ? 3.787 10.945 -9.179 1.00 97.19 348 LEU A CA 1
ATOM 2872 C C . LEU A 1 348 ? 5.056 11.373 -9.928 1.00 97.19 348 LEU A C 1
ATOM 2874 O O . LEU A 1 348 ? 5.521 10.611 -10.772 1.00 97.19 348 LEU A O 1
ATOM 2878 N N . ASP A 1 349 ? 5.687 12.494 -9.566 1.00 95.75 349 ASP A N 1
ATOM 2879 C CA . ASP A 1 349 ? 7.018 12.842 -10.095 1.00 95.75 349 ASP A CA 1
ATOM 2880 C C . ASP A 1 349 ? 8.049 11.756 -9.782 1.00 95.75 349 ASP A C 1
ATOM 2882 O O . ASP A 1 349 ? 8.808 11.346 -10.656 1.00 95.75 349 ASP A O 1
ATOM 2886 N N . PHE A 1 350 ? 8.040 11.199 -8.569 1.00 96.94 350 PHE A N 1
ATOM 2887 C CA . PHE A 1 350 ? 8.893 10.059 -8.234 1.00 96.94 350 PHE A CA 1
ATOM 2888 C C . PHE A 1 350 ? 8.619 8.836 -9.137 1.00 96.94 350 PHE A C 1
ATOM 2890 O O . PHE A 1 350 ? 9.560 8.173 -9.591 1.00 96.94 350 PHE A O 1
ATOM 2897 N N . ILE A 1 351 ? 7.353 8.540 -9.454 1.00 97.62 351 ILE A N 1
ATOM 2898 C CA . ILE A 1 351 ? 6.987 7.476 -10.406 1.00 97.62 351 ILE A CA 1
ATOM 2899 C C . ILE A 1 351 ? 7.481 7.793 -11.823 1.00 97.62 351 ILE A C 1
ATOM 2901 O O . ILE A 1 351 ? 7.973 6.889 -12.503 1.00 97.62 351 ILE A O 1
ATOM 2905 N N . ILE A 1 352 ? 7.402 9.048 -12.266 1.00 95.88 352 ILE A N 1
ATOM 2906 C CA . ILE A 1 352 ? 7.908 9.501 -13.570 1.00 95.88 352 ILE A CA 1
ATOM 2907 C C . ILE A 1 352 ? 9.431 9.350 -13.625 1.00 95.88 352 ILE A C 1
ATOM 2909 O O . ILE A 1 352 ? 9.954 8.672 -14.512 1.00 95.88 352 ILE A O 1
ATOM 2913 N N . ASN A 1 353 ? 10.134 9.879 -12.627 1.00 95.12 353 ASN A N 1
ATOM 2914 C CA . ASN A 1 353 ? 11.589 9.838 -12.517 1.00 95.12 35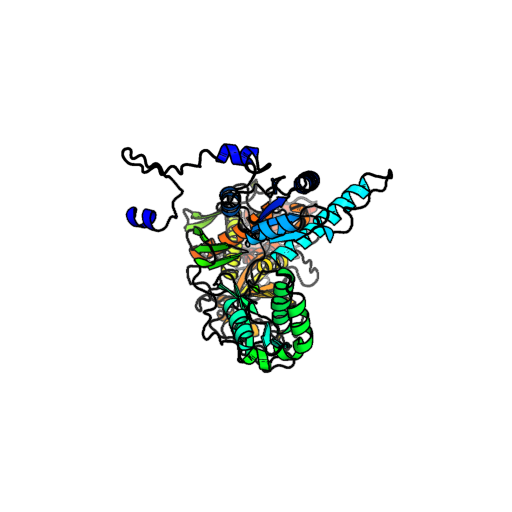3 ASN A CA 1
ATOM 2915 C C . ASN A 1 353 ? 12.116 8.402 -12.508 1.00 95.12 353 ASN A C 1
ATOM 2917 O O . ASN A 1 353 ? 13.017 8.070 -13.270 1.00 95.12 353 ASN A O 1
ATOM 2921 N N . THR A 1 354 ? 11.501 7.513 -11.723 1.00 94.81 354 THR A N 1
ATOM 2922 C CA . THR A 1 354 ? 11.884 6.090 -11.678 1.00 94.81 354 THR A CA 1
ATOM 2923 C C . THR A 1 354 ? 11.458 5.288 -12.910 1.00 94.81 354 THR A C 1
ATOM 2925 O O . THR A 1 354 ? 11.821 4.114 -13.038 1.00 94.81 354 THR A O 1
ATOM 2928 N N . SER A 1 355 ? 10.641 5.856 -13.797 1.00 94.19 355 SER A N 1
ATOM 2929 C CA . SER A 1 355 ? 10.247 5.259 -15.083 1.00 94.19 355 SER A CA 1
ATOM 2930 C C . SER A 1 355 ? 11.097 5.749 -16.248 1.00 94.19 355 SER A C 1
ATOM 2932 O O . SER A 1 355 ? 11.104 5.108 -17.297 1.00 94.19 355 SER A O 1
ATOM 2934 N N . ASN A 1 356 ? 11.839 6.842 -16.068 1.00 91.50 356 ASN A N 1
ATOM 2935 C CA . ASN A 1 356 ? 12.676 7.408 -17.109 1.00 91.50 356 ASN A CA 1
ATOM 2936 C C . ASN A 1 356 ? 13.996 6.635 -17.244 1.00 91.50 356 ASN A C 1
ATOM 2938 O O . ASN A 1 356 ? 15.032 7.008 -16.695 1.00 91.50 356 ASN A O 1
ATOM 2942 N N . VAL A 1 357 ? 13.971 5.553 -18.020 1.00 86.12 357 VAL A N 1
ATOM 2943 C CA . VAL A 1 357 ? 15.161 4.740 -18.325 1.00 86.12 357 VAL A CA 1
ATOM 2944 C C . VAL A 1 357 ? 16.195 5.471 -19.197 1.00 86.12 357 VAL A C 1
ATOM 2946 O O . VAL A 1 357 ? 17.336 5.024 -19.293 1.00 86.12 357 VAL A O 1
ATOM 2949 N N . TYR A 1 358 ? 15.829 6.619 -19.776 1.00 86.88 358 TYR A N 1
ATOM 2950 C CA . TYR A 1 358 ? 16.674 7.443 -20.644 1.00 86.88 358 TYR A CA 1
ATOM 2951 C C . TYR A 1 358 ? 17.047 8.796 -20.023 1.00 86.88 358 TYR A C 1
ATOM 2953 O O . TYR A 1 358 ? 17.447 9.705 -20.740 1.00 86.88 358 TYR A O 1
ATOM 2961 N N . TRP A 1 359 ? 16.974 8.945 -18.698 1.00 86.00 359 TRP A N 1
ATOM 2962 C CA . TRP A 1 359 ? 17.142 10.233 -18.010 1.00 86.00 359 TRP A CA 1
ATOM 2963 C C . TRP A 1 359 ? 18.473 10.964 -18.249 1.00 86.00 359 TRP A C 1
ATOM 2965 O O . TRP A 1 359 ? 18.570 12.165 -18.007 1.00 86.00 359 TRP A O 1
ATOM 2975 N N . LYS A 1 360 ? 19.507 10.255 -18.718 1.00 86.81 360 LYS A N 1
ATOM 2976 C CA . LYS A 1 360 ? 20.809 10.835 -19.095 1.00 86.81 360 LYS A CA 1
ATOM 2977 C C . LYS A 1 360 ? 20.764 11.559 -20.446 1.00 86.81 360 LYS A C 1
ATOM 2979 O O . LYS A 1 360 ? 21.684 12.306 -20.765 1.00 86.81 360 LYS A O 1
ATOM 2984 N N . ILE A 1 361 ? 19.718 11.330 -21.238 1.00 82.31 361 ILE A N 1
ATOM 2985 C CA . ILE A 1 361 ? 19.481 11.976 -22.525 1.00 82.31 361 ILE A CA 1
ATOM 2986 C C . ILE A 1 361 ? 18.528 13.155 -22.283 1.00 82.31 361 ILE A C 1
ATOM 2988 O O . ILE A 1 361 ? 17.452 12.957 -21.716 1.00 82.31 361 ILE A O 1
ATOM 2992 N N . PRO A 1 362 ? 18.878 14.383 -22.706 1.00 83.12 362 PRO A N 1
ATOM 2993 C CA . PRO A 1 362 ? 17.960 15.514 -22.629 1.00 83.12 362 PRO A CA 1
ATOM 2994 C C . PRO A 1 362 ? 16.656 15.213 -23.374 1.00 83.12 362 PRO A C 1
ATOM 2996 O O . PRO A 1 362 ? 16.702 14.702 -24.491 1.00 83.12 362 PRO A O 1
ATOM 2999 N N . ASN A 1 363 ? 15.505 15.593 -22.809 1.00 78.94 363 ASN A N 1
ATOM 3000 C CA . ASN A 1 363 ? 14.191 15.267 -23.383 1.00 78.94 363 ASN A CA 1
ATOM 3001 C C . ASN A 1 363 ? 14.037 15.668 -24.862 1.00 78.94 363 ASN A C 1
ATOM 3003 O O . ASN A 1 363 ? 13.414 14.942 -25.628 1.00 78.94 363 ASN A O 1
ATOM 3007 N N . ASN A 1 364 ? 14.648 16.779 -25.286 1.00 82.56 364 ASN A N 1
ATOM 3008 C CA . ASN A 1 364 ? 14.586 17.263 -26.673 1.00 82.56 364 ASN A CA 1
ATOM 3009 C C . ASN A 1 364 ? 15.324 16.357 -27.678 1.00 82.56 364 ASN A C 1
ATOM 3011 O O . ASN A 1 364 ? 15.127 16.502 -28.881 1.00 82.56 364 ASN A O 1
ATOM 3015 N N . ASN A 1 365 ? 16.168 15.448 -27.187 1.00 84.25 365 ASN A N 1
ATOM 3016 C CA . ASN A 1 365 ? 16.967 14.523 -27.986 1.00 84.25 365 ASN A CA 1
ATOM 3017 C C . ASN A 1 365 ? 16.424 13.084 -27.933 1.00 84.25 365 ASN A C 1
ATOM 3019 O O . ASN A 1 365 ? 17.031 12.190 -28.521 1.00 84.25 365 ASN A O 1
ATOM 3023 N N . LEU A 1 366 ? 15.319 12.840 -27.219 1.00 83.12 366 LEU A N 1
ATOM 3024 C CA . LEU A 1 366 ? 14.685 11.525 -27.174 1.00 83.12 366 LEU A CA 1
ATOM 3025 C C . LEU A 1 366 ? 13.921 11.260 -28.472 1.00 83.12 366 LEU A C 1
ATOM 3027 O O . LEU A 1 366 ? 13.184 12.116 -28.966 1.00 83.12 366 LEU A O 1
ATOM 3031 N N . SER A 1 367 ? 14.062 10.050 -29.010 1.00 85.00 367 SER A N 1
ATOM 3032 C CA . SER A 1 367 ? 13.225 9.607 -30.122 1.00 85.00 367 SER A CA 1
ATOM 3033 C C . SER A 1 367 ? 11.782 9.373 -29.660 1.00 85.00 367 SER A C 1
ATOM 3035 O O . SER A 1 367 ? 11.506 9.151 -28.479 1.00 85.00 367 SER A O 1
ATOM 3037 N N . THR A 1 368 ? 10.841 9.366 -30.606 1.00 84.38 368 THR A N 1
ATOM 3038 C CA . THR A 1 368 ? 9.432 9.060 -30.317 1.00 84.38 368 THR A CA 1
ATOM 3039 C C . THR A 1 368 ? 9.265 7.691 -29.650 1.00 84.38 368 THR A C 1
ATOM 3041 O O . THR A 1 368 ? 8.495 7.572 -28.702 1.00 84.38 368 THR A O 1
ATOM 3044 N N . ASP A 1 369 ? 10.027 6.681 -30.075 1.00 82.06 369 ASP A N 1
ATOM 3045 C CA . ASP A 1 369 ? 9.975 5.339 -29.482 1.00 82.06 369 ASP A CA 1
ATOM 3046 C C . ASP A 1 369 ? 10.448 5.333 -28.021 1.00 82.06 369 ASP A C 1
ATOM 3048 O O . ASP A 1 369 ? 9.854 4.661 -27.179 1.00 82.06 369 ASP A O 1
ATOM 3052 N N . GLN A 1 370 ? 11.479 6.122 -27.696 1.00 86.31 370 GLN A N 1
ATOM 3053 C CA . GLN A 1 370 ? 11.976 6.252 -26.323 1.00 86.31 370 GLN A CA 1
ATOM 3054 C C . GLN A 1 370 ? 10.955 6.935 -25.411 1.00 86.31 370 GLN A C 1
ATOM 3056 O O . GLN A 1 370 ? 10.770 6.512 -24.271 1.00 86.31 370 GLN A O 1
ATOM 3061 N N . LEU A 1 371 ? 10.264 7.964 -25.910 1.00 87.44 371 LEU A N 1
ATOM 3062 C CA . LEU A 1 371 ? 9.184 8.622 -25.171 1.00 87.44 371 LEU A CA 1
ATOM 3063 C C . LEU A 1 371 ? 8.025 7.654 -24.903 1.00 87.44 371 LEU A C 1
ATOM 3065 O O . LEU A 1 371 ? 7.548 7.572 -23.773 1.00 87.44 371 LEU A O 1
ATOM 3069 N N . ILE A 1 372 ? 7.628 6.865 -25.907 1.00 86.44 372 ILE A N 1
ATOM 3070 C CA . ILE A 1 372 ? 6.585 5.839 -25.759 1.00 86.44 372 ILE A CA 1
ATOM 3071 C C . ILE A 1 372 ? 6.992 4.792 -24.712 1.00 86.44 372 ILE A C 1
ATOM 3073 O O . ILE A 1 372 ? 6.169 4.402 -23.885 1.00 86.44 372 ILE A O 1
ATOM 3077 N N . GLU A 1 373 ? 8.251 4.351 -24.703 1.00 87.56 373 GLU A N 1
ATOM 3078 C CA . GLU A 1 373 ? 8.756 3.399 -23.706 1.00 87.56 373 GLU A CA 1
ATOM 3079 C C . GLU A 1 373 ? 8.699 3.971 -22.280 1.00 87.56 373 GLU A C 1
ATOM 3081 O O . GLU A 1 373 ? 8.252 3.282 -21.359 1.00 87.56 373 GLU A O 1
ATOM 3086 N N . ILE A 1 374 ? 9.075 5.241 -22.090 1.00 90.62 374 ILE A N 1
ATOM 3087 C CA . ILE A 1 374 ? 8.957 5.923 -20.790 1.00 90.62 374 ILE A CA 1
ATOM 3088 C C . ILE A 1 374 ? 7.490 5.977 -20.346 1.00 90.62 374 ILE A C 1
ATOM 3090 O O . ILE A 1 374 ? 7.180 5.607 -19.211 1.00 90.62 374 ILE A O 1
ATOM 3094 N N . GLU A 1 375 ? 6.574 6.382 -21.231 1.00 93.06 375 GLU A N 1
ATOM 3095 C CA . GLU A 1 375 ? 5.137 6.415 -20.930 1.00 93.06 375 GLU A CA 1
ATOM 3096 C C . GLU A 1 375 ? 4.602 5.034 -20.538 1.00 93.06 375 GLU A C 1
ATOM 3098 O O . GLU A 1 375 ? 3.856 4.904 -19.564 1.00 93.06 375 GLU A O 1
ATOM 3103 N N . GLN A 1 376 ? 5.022 3.979 -21.238 1.00 91.88 376 GLN A N 1
ATOM 3104 C CA . GLN A 1 376 ? 4.634 2.608 -20.914 1.00 91.88 376 GLN A CA 1
ATOM 3105 C C . GLN A 1 376 ? 5.165 2.166 -19.548 1.00 91.88 376 GLN A C 1
ATOM 3107 O O . GLN A 1 376 ? 4.431 1.513 -18.805 1.00 91.88 376 GLN A O 1
ATOM 3112 N N . HIS A 1 377 ? 6.384 2.557 -19.164 1.00 93.75 377 HIS A N 1
ATOM 3113 C CA . HIS A 1 377 ? 6.894 2.318 -17.812 1.00 93.75 377 HIS A CA 1
ATOM 3114 C C . HIS A 1 377 ? 6.099 3.074 -16.735 1.00 93.75 377 HIS A C 1
ATOM 3116 O O . HIS A 1 377 ? 5.836 2.505 -15.671 1.00 93.75 377 HIS A O 1
ATOM 3122 N N . ILE A 1 378 ? 5.663 4.309 -17.005 1.00 96.56 378 ILE A N 1
ATOM 3123 C CA . ILE A 1 378 ? 4.810 5.081 -16.085 1.00 96.56 378 ILE A CA 1
ATOM 3124 C C . ILE A 1 378 ? 3.456 4.381 -15.910 1.00 96.56 378 ILE A C 1
ATOM 3126 O O . ILE A 1 378 ? 3.031 4.115 -14.784 1.00 96.56 378 ILE A O 1
ATOM 3130 N N . ILE A 1 379 ? 2.795 4.020 -17.015 1.00 97.38 379 ILE A N 1
ATOM 3131 C CA . ILE A 1 379 ? 1.494 3.333 -17.002 1.00 97.38 379 ILE A CA 1
ATOM 3132 C C . ILE A 1 379 ? 1.608 1.959 -16.323 1.00 97.38 379 ILE A C 1
ATOM 3134 O O . ILE A 1 379 ? 0.731 1.578 -15.542 1.00 97.38 379 ILE A O 1
ATOM 3138 N N . ASN A 1 380 ? 2.700 1.230 -16.564 1.00 96.44 380 ASN A N 1
ATOM 3139 C CA . ASN A 1 380 ? 3.014 -0.028 -15.889 1.00 96.44 380 ASN A CA 1
ATOM 3140 C C . ASN A 1 380 ? 3.075 0.156 -14.365 1.00 96.44 380 ASN A C 1
ATOM 3142 O O . ASN A 1 380 ? 2.374 -0.557 -13.647 1.00 96.44 380 ASN A O 1
ATOM 3146 N N . LYS A 1 381 ? 3.820 1.150 -13.858 1.00 97.88 381 LYS A N 1
ATOM 3147 C CA . LYS A 1 381 ? 3.878 1.447 -12.415 1.00 97.88 381 LYS A CA 1
ATOM 3148 C C . LYS A 1 381 ? 2.516 1.856 -11.848 1.00 97.88 381 LYS A C 1
ATOM 3150 O O . LYS A 1 381 ? 2.108 1.307 -10.828 1.00 97.88 381 LYS A O 1
ATOM 3155 N N . ILE A 1 382 ? 1.789 2.754 -12.517 1.00 98.38 382 ILE A N 1
ATOM 3156 C CA . ILE A 1 382 ? 0.456 3.226 -12.093 1.00 98.38 382 ILE A CA 1
ATOM 3157 C C . ILE A 1 382 ? -0.533 2.061 -11.978 1.00 98.38 382 ILE A C 1
ATOM 3159 O O . ILE A 1 382 ? -1.204 1.901 -10.958 1.00 98.38 382 ILE A O 1
ATOM 3163 N N . THR A 1 383 ? -0.612 1.212 -13.005 1.00 97.88 383 THR A N 1
ATOM 3164 C CA . THR A 1 383 ? -1.525 0.059 -12.994 1.00 97.88 383 THR A CA 1
ATOM 3165 C C . THR A 1 383 ? -1.092 -1.014 -11.996 1.00 97.88 383 THR A C 1
ATOM 3167 O O . THR A 1 383 ? -1.955 -1.673 -11.421 1.00 97.88 383 THR A O 1
ATOM 3170 N N . CYS A 1 384 ? 0.207 -1.143 -11.699 1.00 97.50 384 CYS A N 1
ATOM 3171 C CA . CYS A 1 384 ? 0.697 -1.998 -10.614 1.00 97.50 384 CYS A CA 1
ATOM 3172 C C . CYS A 1 384 ? 0.296 -1.498 -9.230 1.00 97.50 384 CYS A C 1
ATOM 3174 O O . CYS A 1 384 ? -0.135 -2.306 -8.410 1.00 97.50 384 CYS A O 1
ATOM 3176 N N . ILE A 1 385 ? 0.409 -0.190 -8.967 1.00 98.50 385 ILE A N 1
ATOM 3177 C CA . ILE A 1 385 ? -0.095 0.409 -7.723 1.00 98.50 385 ILE A CA 1
ATOM 3178 C C . ILE A 1 385 ? -1.587 0.100 -7.602 1.00 98.50 385 ILE A C 1
ATOM 3180 O O . ILE A 1 385 ? -2.018 -0.462 -6.601 1.00 98.50 385 ILE A O 1
ATOM 3184 N N . GLY A 1 386 ? -2.363 0.386 -8.651 1.00 97.62 386 GLY A N 1
ATOM 3185 C CA . GLY A 1 386 ? -3.800 0.125 -8.656 1.00 97.62 386 GLY A CA 1
ATOM 3186 C C . GLY A 1 386 ? -4.152 -1.343 -8.412 1.00 97.62 386 GLY A C 1
ATOM 3187 O O . GLY A 1 386 ? -5.035 -1.633 -7.610 1.00 97.62 386 GLY A O 1
ATOM 3188 N N . TYR A 1 387 ? -3.423 -2.270 -9.038 1.00 96.50 387 TYR A N 1
ATOM 3189 C CA . TYR A 1 387 ? -3.578 -3.703 -8.802 1.00 96.50 387 TYR A CA 1
ATOM 3190 C C . TYR A 1 387 ? -3.273 -4.084 -7.353 1.00 96.50 387 TYR A C 1
ATOM 3192 O O . TYR A 1 387 ? -4.031 -4.852 -6.773 1.00 96.50 387 TYR A O 1
ATOM 3200 N N . LEU A 1 388 ? -2.183 -3.585 -6.763 1.00 96.69 388 LEU A N 1
ATOM 3201 C CA . LEU A 1 388 ? -1.799 -3.924 -5.389 1.00 96.69 388 LEU A CA 1
ATOM 3202 C C . LEU A 1 388 ? -2.779 -3.358 -4.355 1.00 96.69 388 LEU A C 1
ATOM 3204 O O . LEU A 1 388 ? -3.027 -4.021 -3.353 1.00 96.69 388 LEU A O 1
ATOM 3208 N N . LEU A 1 389 ? -3.353 -2.180 -4.618 1.00 96.69 389 LEU A N 1
ATOM 3209 C CA . LEU A 1 389 ? -4.335 -1.520 -3.751 1.00 96.69 389 LEU A CA 1
ATOM 3210 C C . LEU A 1 389 ? -5.759 -2.064 -3.896 1.00 96.69 389 LEU A C 1
ATOM 3212 O O . LEU A 1 389 ? -6.545 -1.954 -2.960 1.00 96.69 389 LEU A O 1
ATOM 3216 N N . HIS A 1 390 ? -6.104 -2.651 -5.043 1.00 94.69 390 HIS A N 1
ATOM 3217 C CA . HIS A 1 390 ? -7.396 -3.311 -5.216 1.00 94.69 390 HIS A CA 1
ATOM 3218 C C . HIS A 1 390 ? -7.428 -4.594 -4.387 1.00 94.69 390 HIS A C 1
ATOM 3220 O O . HIS A 1 390 ? -6.598 -5.479 -4.548 1.00 94.69 390 HIS A O 1
ATOM 3226 N N . THR A 1 391 ? -8.379 -4.729 -3.486 1.00 90.12 391 THR A N 1
ATOM 3227 C CA . THR A 1 391 ? -8.477 -5.830 -2.533 1.00 90.12 391 THR A CA 1
ATOM 3228 C C . THR A 1 391 ? -9.296 -6.997 -3.070 1.00 90.12 391 THR A C 1
ATOM 3230 O O . THR A 1 391 ? -9.244 -8.068 -2.478 1.00 90.12 391 THR A O 1
ATOM 3233 N N . TYR A 1 392 ? -9.973 -6.875 -4.215 1.00 88.31 392 TYR A N 1
ATOM 3234 C CA . TYR A 1 392 ? -10.565 -8.037 -4.882 1.00 88.31 392 TYR A CA 1
ATOM 3235 C C . TYR A 1 392 ? -9.482 -8.959 -5.468 1.00 88.31 392 TYR A C 1
ATOM 3237 O O . TYR A 1 392 ? -8.514 -8.509 -6.098 1.00 88.31 392 TYR A O 1
ATOM 3245 N N . ARG A 1 393 ? -9.664 -10.272 -5.294 1.00 80.69 393 ARG A N 1
ATOM 3246 C CA . ARG A 1 393 ? -8.784 -11.302 -5.857 1.00 80.69 393 ARG A CA 1
ATOM 3247 C C . ARG A 1 393 ? -9.465 -11.993 -7.027 1.00 80.69 393 ARG A C 1
ATOM 3249 O O . ARG A 1 393 ? -10.276 -12.896 -6.849 1.00 80.69 393 ARG A O 1
ATOM 3256 N N . GLU A 1 394 ? -9.071 -11.620 -8.236 1.00 78.50 394 GLU A N 1
ATOM 3257 C CA . GLU A 1 394 ? -9.477 -12.350 -9.432 1.00 78.50 394 GLU A CA 1
ATOM 3258 C C . GLU A 1 394 ? -8.544 -13.555 -9.649 1.00 78.50 394 GLU A C 1
ATOM 3260 O O . GLU A 1 394 ? -7.337 -13.399 -9.864 1.00 78.50 394 GLU A O 1
ATOM 3265 N N . GLN A 1 395 ? -9.083 -14.778 -9.576 1.00 71.81 395 GLN A N 1
ATOM 3266 C CA . GLN A 1 395 ? -8.280 -16.010 -9.659 1.00 71.81 395 GLN A CA 1
ATOM 3267 C C . GLN A 1 395 ? -7.506 -16.131 -10.984 1.00 71.81 395 GLN A C 1
ATOM 3269 O O . GLN A 1 395 ? -6.373 -16.606 -10.997 1.00 71.81 395 GLN A O 1
ATOM 3274 N N . SER A 1 396 ? -8.083 -15.654 -12.087 1.00 71.31 396 SER A N 1
ATOM 3275 C CA . SER A 1 396 ? -7.474 -15.615 -13.427 1.00 71.31 396 SER A CA 1
ATOM 3276 C C . SER A 1 396 ? -6.276 -14.665 -13.537 1.00 71.31 396 SER A C 1
ATOM 3278 O O . SER A 1 396 ? -5.450 -14.844 -14.433 1.00 71.31 396 SER A O 1
ATOM 3280 N N . VAL A 1 397 ? -6.166 -13.666 -12.651 1.00 76.31 397 VAL A N 1
ATOM 3281 C CA . VAL A 1 397 ? -5.207 -12.546 -12.761 1.00 76.31 397 VAL A CA 1
ATOM 3282 C C . VAL A 1 397 ? -4.273 -12.464 -11.546 1.00 76.31 397 VAL A C 1
ATOM 3284 O O . VAL A 1 397 ? -3.456 -11.553 -11.444 1.00 76.31 397 VAL A O 1
ATOM 3287 N N . THR A 1 398 ? -4.345 -13.422 -10.616 1.00 83.50 398 THR A N 1
ATOM 3288 C CA . THR A 1 398 ? -3.543 -13.387 -9.385 1.00 83.50 398 THR A CA 1
ATOM 3289 C C . THR A 1 398 ? -2.045 -13.499 -9.700 1.00 83.50 398 THR A C 1
ATOM 3291 O O . THR A 1 398 ? -1.534 -14.569 -10.033 1.00 83.50 398 THR A O 1
ATOM 3294 N N . ARG A 1 399 ? -1.341 -12.369 -9.577 1.00 89.31 399 ARG A N 1
ATOM 3295 C CA . ARG A 1 399 ? 0.101 -12.209 -9.809 1.00 89.31 399 ARG A CA 1
ATOM 3296 C C . ARG A 1 399 ? 0.793 -11.564 -8.607 1.00 89.31 399 ARG A C 1
ATOM 3298 O O . ARG A 1 399 ? 0.224 -10.692 -7.949 1.00 89.31 399 ARG A O 1
ATOM 3305 N N . ALA A 1 400 ? 2.035 -11.954 -8.350 1.00 92.69 400 ALA A N 1
ATOM 3306 C CA . ALA A 1 400 ? 2.958 -11.204 -7.508 1.00 92.69 400 ALA A CA 1
ATOM 3307 C C . ALA A 1 400 ? 3.690 -10.149 -8.347 1.00 92.69 400 ALA A C 1
ATOM 3309 O O . ALA A 1 400 ? 4.084 -10.416 -9.484 1.00 92.69 400 ALA A O 1
ATOM 3310 N N . ILE A 1 401 ? 3.877 -8.957 -7.784 1.00 94.75 401 ILE A N 1
ATOM 3311 C CA . ILE A 1 401 ? 4.612 -7.868 -8.427 1.00 94.75 401 ILE A CA 1
ATOM 3312 C C . ILE A 1 401 ? 6.084 -7.948 -8.016 1.00 94.75 401 ILE A C 1
ATOM 3314 O O . ILE A 1 401 ? 6.399 -7.910 -6.827 1.00 94.75 401 ILE A O 1
ATOM 3318 N N . ILE A 1 402 ? 6.978 -8.027 -8.998 1.00 92.88 402 ILE A N 1
ATOM 3319 C CA . ILE A 1 402 ? 8.430 -7.999 -8.823 1.00 92.88 402 ILE A CA 1
ATOM 3320 C C . ILE A 1 402 ? 8.950 -6.647 -9.308 1.00 92.88 402 ILE A C 1
ATOM 3322 O O . ILE A 1 402 ? 8.912 -6.353 -10.502 1.00 92.88 402 ILE A O 1
ATOM 3326 N N . ALA A 1 403 ? 9.480 -5.847 -8.391 1.00 93.38 403 ALA A N 1
ATOM 3327 C CA . ALA A 1 403 ? 10.255 -4.660 -8.707 1.00 93.38 403 ALA A CA 1
ATOM 3328 C C . ALA A 1 403 ? 11.734 -5.020 -8.880 1.00 93.38 403 ALA A C 1
ATOM 3330 O O . ALA A 1 403 ? 12.368 -5.548 -7.962 1.00 93.38 403 ALA A O 1
ATOM 3331 N N . THR A 1 404 ? 12.291 -4.693 -10.042 1.00 87.69 404 THR A N 1
ATOM 3332 C CA . THR A 1 404 ? 13.702 -4.909 -10.381 1.00 87.69 404 THR A CA 1
ATOM 3333 C C . THR A 1 404 ? 14.328 -3.650 -10.980 1.00 87.69 404 THR A C 1
ATOM 3335 O O . THR A 1 404 ? 13.622 -2.707 -11.343 1.00 87.69 404 THR A O 1
ATOM 3338 N N . ASP A 1 405 ? 15.653 -3.615 -11.059 1.00 83.00 405 ASP A N 1
ATOM 3339 C CA . ASP A 1 405 ? 16.381 -2.524 -11.701 1.00 83.00 405 ASP A CA 1
ATOM 3340 C C . ASP A 1 405 ? 16.446 -2.718 -13.216 1.00 83.00 405 ASP A C 1
ATOM 3342 O O . ASP A 1 405 ? 16.528 -3.835 -13.720 1.00 83.00 405 ASP A O 1
ATOM 3346 N N . PHE A 1 406 ? 16.439 -1.608 -13.953 1.00 75.25 406 PHE A N 1
ATOM 3347 C CA . PHE A 1 406 ? 16.590 -1.610 -15.408 1.00 75.25 406 PHE A CA 1
ATOM 3348 C C . PHE A 1 406 ? 17.975 -2.098 -15.840 1.00 75.25 406 PHE A C 1
ATOM 3350 O O . PHE A 1 406 ? 18.111 -2.830 -16.818 1.00 75.25 406 PHE A O 1
ATOM 3357 N N . ILE A 1 407 ? 19.010 -1.689 -15.101 1.00 66.06 407 ILE A N 1
ATOM 3358 C CA . ILE A 1 407 ? 20.396 -2.068 -15.365 1.00 66.06 407 ILE A CA 1
ATOM 3359 C C . ILE A 1 407 ? 20.774 -3.203 -14.423 1.00 66.06 407 ILE A C 1
ATOM 3361 O O . ILE A 1 407 ? 20.883 -3.006 -13.213 1.00 66.06 407 ILE A O 1
ATOM 3365 N N . GLU A 1 408 ? 21.065 -4.370 -14.992 1.00 56.72 408 GLU A N 1
ATOM 3366 C CA . GLU A 1 408 ? 21.697 -5.461 -14.256 1.00 56.72 408 GLU A CA 1
ATOM 3367 C C . GLU A 1 408 ? 23.140 -5.089 -13.919 1.00 56.72 408 GLU A C 1
ATOM 3369 O O . GLU A 1 408 ? 24.020 -5.065 -14.783 1.00 56.72 408 GLU A O 1
ATOM 3374 N N . ARG A 1 409 ? 23.398 -4.799 -12.645 1.00 50.31 409 ARG A N 1
ATOM 3375 C CA . ARG A 1 409 ? 24.752 -4.555 -12.149 1.00 50.31 409 ARG A CA 1
ATOM 3376 C C . ARG A 1 409 ? 25.291 -5.863 -11.573 1.00 50.31 409 ARG A C 1
ATOM 3378 O O . ARG A 1 409 ? 24.670 -6.487 -10.718 1.00 50.31 409 ARG A O 1
ATOM 3385 N N . GLY A 1 410 ? 26.420 -6.332 -12.111 1.00 39.66 410 GLY A N 1
ATOM 3386 C CA . GLY A 1 410 ? 27.057 -7.578 -11.679 1.00 39.66 410 GLY A CA 1
ATOM 3387 C C . GLY A 1 410 ? 27.396 -7.564 -10.184 1.00 39.66 410 GLY A C 1
ATOM 3388 O O . GLY A 1 410 ? 27.544 -6.507 -9.578 1.00 39.66 410 GLY A O 1
ATOM 3389 N N . SER A 1 411 ? 27.581 -8.748 -9.595 1.00 40.25 411 SER A N 1
ATOM 3390 C CA . SER A 1 411 ? 27.698 -9.004 -8.145 1.00 40.25 411 SER A CA 1
ATOM 3391 C C . SER A 1 411 ? 28.832 -8.290 -7.379 1.00 40.25 411 SER A C 1
ATOM 3393 O O . SER A 1 411 ? 29.109 -8.666 -6.243 1.00 40.25 411 SER A O 1
ATOM 3395 N N . LYS A 1 412 ? 29.561 -7.350 -7.990 1.00 38.03 412 LYS A N 1
ATOM 3396 C CA . LYS A 1 412 ? 30.648 -6.583 -7.360 1.00 38.03 412 LYS A CA 1
ATOM 3397 C C . LYS A 1 412 ? 30.283 -5.126 -7.050 1.00 38.03 412 LYS A C 1
ATOM 3399 O O . LYS A 1 412 ? 30.997 -4.515 -6.267 1.00 38.03 412 LYS A O 1
ATOM 3404 N N . GLU A 1 413 ? 29.184 -4.599 -7.591 1.00 43.97 413 GLU A N 1
ATOM 3405 C CA . GLU A 1 413 ? 28.765 -3.200 -7.405 1.00 43.97 413 GLU A CA 1
ATOM 3406 C C . GLU A 1 413 ? 27.274 -3.133 -7.030 1.00 43.97 413 GLU A C 1
ATOM 3408 O O . GLU A 1 413 ? 26.423 -2.692 -7.802 1.00 43.97 413 GLU A O 1
ATOM 3413 N N . GLU A 1 414 ? 26.935 -3.623 -5.833 1.00 48.84 414 GLU A N 1
ATOM 3414 C CA . GLU A 1 414 ? 25.589 -3.484 -5.261 1.00 48.84 414 GLU A CA 1
ATOM 3415 C C . GLU A 1 414 ? 25.384 -2.051 -4.749 1.00 48.84 414 GLU A C 1
ATOM 3417 O O . GLU A 1 414 ? 25.582 -1.746 -3.573 1.00 48.84 414 GLU A O 1
ATOM 3422 N N . HIS A 1 415 ? 24.981 -1.150 -5.641 1.00 55.19 415 HIS A N 1
ATOM 3423 C CA . HIS A 1 415 ? 24.500 0.173 -5.256 1.00 55.19 415 HIS A CA 1
ATOM 3424 C C . HIS A 1 415 ? 22.971 0.148 -5.158 1.00 55.19 415 HIS A C 1
ATOM 3426 O O . HIS A 1 415 ? 22.273 0.227 -6.165 1.00 55.19 415 HIS A O 1
ATOM 3432 N N . GLY A 1 416 ? 22.446 0.006 -3.938 1.00 65.00 416 GLY A N 1
ATOM 3433 C CA . GLY A 1 416 ? 21.019 0.198 -3.663 1.00 65.00 416 GLY A CA 1
ATOM 3434 C C . GLY A 1 416 ? 20.598 1.668 -3.805 1.00 65.00 416 GLY A C 1
ATOM 3435 O O . GLY A 1 416 ? 21.443 2.560 -3.824 1.00 65.00 416 GLY A O 1
ATOM 3436 N N . GLY A 1 417 ? 19.287 1.928 -3.871 1.00 78.56 417 GLY A N 1
ATOM 3437 C CA . GLY A 1 417 ? 18.748 3.300 -3.837 1.00 78.56 417 GLY A CA 1
ATOM 3438 C C . GLY A 1 417 ? 17.863 3.725 -5.012 1.00 78.56 417 GLY A C 1
ATOM 3439 O O . GLY A 1 417 ? 17.419 4.865 -5.026 1.00 78.56 417 GLY A O 1
ATOM 3440 N N . THR A 1 418 ? 17.521 2.829 -5.942 1.00 85.50 418 THR A N 1
ATOM 3441 C CA . THR A 1 418 ? 16.675 3.135 -7.120 1.00 85.50 418 THR A CA 1
ATOM 3442 C C . THR A 1 418 ? 15.199 3.425 -6.810 1.00 85.50 418 THR A C 1
ATOM 3444 O O . THR A 1 418 ? 14.425 3.747 -7.705 1.00 85.50 418 THR A O 1
ATOM 3447 N N . GLY A 1 419 ? 14.781 3.321 -5.543 1.00 89.62 419 GLY A N 1
ATOM 3448 C CA . GLY A 1 419 ? 13.423 3.660 -5.102 1.00 89.62 419 GLY A CA 1
ATOM 3449 C C . GLY A 1 419 ? 12.449 2.481 -4.962 1.00 89.62 419 GLY A C 1
ATOM 3450 O O . GLY A 1 419 ? 11.329 2.682 -4.498 1.00 89.62 419 GLY A O 1
ATOM 3451 N N . LYS A 1 420 ? 12.863 1.241 -5.257 1.00 93.50 420 LYS A N 1
ATOM 3452 C CA . LYS A 1 420 ? 12.018 0.029 -5.135 1.00 93.50 420 LYS A CA 1
ATOM 3453 C C . LYS A 1 420 ? 11.379 -0.141 -3.748 1.00 93.50 420 LYS A C 1
ATOM 3455 O O . LYS A 1 420 ? 10.176 -0.380 -3.633 1.00 93.50 420 LYS A O 1
ATOM 3460 N N . SER A 1 421 ? 12.163 0.029 -2.682 1.00 94.12 421 SER A N 1
ATOM 3461 C CA . SER A 1 421 ? 11.656 -0.068 -1.307 1.00 94.12 421 SER A CA 1
ATOM 3462 C C . SER A 1 421 ? 10.801 1.141 -0.916 1.00 94.12 421 SER A C 1
ATOM 3464 O O . SER A 1 421 ? 9.877 0.998 -0.124 1.00 94.12 421 SER A O 1
ATOM 3466 N N . LEU A 1 422 ? 11.054 2.325 -1.492 1.00 95.25 422 LEU A N 1
ATOM 3467 C CA . LEU A 1 422 ? 10.230 3.521 -1.272 1.00 95.25 422 LEU A CA 1
ATOM 3468 C C . LEU A 1 422 ? 8.837 3.371 -1.904 1.00 95.25 422 LEU A C 1
ATOM 3470 O O . LEU A 1 422 ? 7.846 3.731 -1.279 1.00 95.25 422 LEU A O 1
ATOM 3474 N N . PHE A 1 423 ? 8.750 2.751 -3.082 1.00 97.00 423 PHE A N 1
ATOM 3475 C CA . PHE A 1 423 ? 7.477 2.327 -3.665 1.00 97.00 423 PHE A CA 1
ATOM 3476 C C . PHE A 1 423 ? 6.725 1.362 -2.733 1.00 97.00 423 PHE A C 1
ATOM 3478 O O . PHE A 1 423 ? 5.531 1.522 -2.509 1.00 97.00 423 PHE A O 1
ATOM 3485 N N . GLY A 1 424 ? 7.429 0.404 -2.117 1.00 96.88 424 GLY A N 1
ATOM 3486 C CA . GLY A 1 424 ? 6.845 -0.481 -1.104 1.00 96.88 424 GLY A CA 1
ATOM 3487 C C . GLY A 1 424 ? 6.351 0.263 0.143 1.00 96.88 424 GLY A C 1
ATOM 3488 O O . GLY A 1 424 ? 5.272 -0.039 0.644 1.00 96.88 424 GLY A O 1
ATOM 3489 N N . LYS A 1 425 ? 7.084 1.283 0.610 1.00 96.06 425 LYS A N 1
ATOM 3490 C CA . LYS A 1 425 ? 6.642 2.157 1.713 1.00 96.06 425 LYS A CA 1
ATOM 3491 C C . LYS A 1 425 ? 5.347 2.896 1.381 1.00 96.06 425 LYS A C 1
ATOM 3493 O O . LYS A 1 425 ? 4.478 2.974 2.236 1.00 96.06 425 LYS A O 1
ATOM 3498 N N . ALA A 1 426 ? 5.179 3.355 0.144 1.00 97.25 426 ALA A N 1
ATOM 3499 C CA . ALA A 1 426 ? 3.931 3.980 -0.287 1.00 97.25 426 ALA A CA 1
ATOM 3500 C C . ALA A 1 426 ? 2.725 3.033 -0.188 1.00 97.25 426 ALA A C 1
ATOM 3502 O O . ALA A 1 426 ? 1.626 3.468 0.130 1.00 97.25 426 ALA A O 1
ATOM 3503 N N . LEU A 1 427 ? 2.923 1.733 -0.427 1.00 97.50 427 LEU A N 1
ATOM 3504 C CA . LEU A 1 427 ? 1.868 0.734 -0.237 1.00 97.50 427 LEU A CA 1
ATOM 3505 C C . LEU A 1 427 ? 1.558 0.498 1.248 1.00 97.50 427 LEU A C 1
ATOM 3507 O O . LEU A 1 427 ? 0.397 0.299 1.590 1.00 97.50 427 LEU A O 1
ATOM 3511 N N . ILE A 1 428 ? 2.568 0.561 2.125 1.00 96.00 428 ILE A N 1
ATOM 3512 C CA . ILE A 1 428 ? 2.391 0.446 3.585 1.00 96.00 428 ILE A CA 1
ATOM 3513 C C . ILE A 1 428 ? 1.516 1.586 4.129 1.00 96.00 428 ILE A C 1
ATOM 3515 O O . ILE A 1 428 ? 0.709 1.348 5.019 1.00 96.00 428 ILE A O 1
ATOM 3519 N N . GLU A 1 429 ? 1.620 2.796 3.573 1.00 94.62 429 GLU A N 1
ATOM 3520 C CA . GLU A 1 429 ? 0.757 3.932 3.953 1.00 94.62 429 GLU A CA 1
ATOM 3521 C C . GLU A 1 429 ? -0.717 3.737 3.555 1.00 94.62 429 GLU A C 1
ATOM 3523 O O . GLU A 1 429 ? -1.589 4.447 4.050 1.00 94.62 429 GLU A O 1
ATOM 3528 N N . MET A 1 430 ? -1.005 2.789 2.657 1.00 95.62 430 MET A N 1
ATOM 3529 C CA . MET A 1 430 ? -2.352 2.524 2.144 1.00 95.62 430 MET A CA 1
ATOM 3530 C C . MET A 1 430 ? -2.977 1.239 2.689 1.00 95.62 430 MET A C 1
ATOM 3532 O O . MET A 1 430 ? -4.198 1.149 2.783 1.00 95.62 430 MET A O 1
ATOM 3536 N N . LEU A 1 431 ? -2.164 0.217 2.973 1.00 93.56 431 LEU A N 1
ATOM 3537 C CA . LEU A 1 431 ? -2.622 -1.139 3.268 1.00 93.56 431 LEU A CA 1
ATOM 3538 C C . LEU A 1 431 ? -1.931 -1.714 4.503 1.00 93.56 431 LEU A C 1
ATOM 3540 O O . LEU A 1 431 ? -0.707 -1.623 4.639 1.00 93.56 431 LEU A O 1
ATOM 3544 N N . SER A 1 432 ? -2.688 -2.470 5.305 1.00 92.56 432 SER A N 1
ATOM 3545 C CA . SER A 1 432 ? -2.109 -3.380 6.298 1.00 92.56 432 SER A CA 1
ATOM 3546 C C . SER A 1 432 ? -1.172 -4.373 5.601 1.00 92.56 432 SER A C 1
ATOM 3548 O O . SER A 1 432 ? -1.591 -5.227 4.808 1.00 92.56 432 SER A O 1
ATOM 3550 N N . THR A 1 433 ? 0.125 -4.204 5.857 1.00 94.75 433 THR A N 1
ATOM 3551 C CA . THR A 1 433 ? 1.202 -4.861 5.117 1.00 94.75 433 THR A CA 1
ATOM 3552 C C . THR A 1 433 ? 2.105 -5.648 6.053 1.00 94.75 433 THR A C 1
ATOM 3554 O O . THR A 1 433 ? 2.702 -5.107 6.985 1.00 94.75 433 THR A O 1
ATOM 3557 N N . TYR A 1 434 ? 2.297 -6.926 5.741 1.00 95.12 434 TYR A N 1
ATOM 3558 C CA . TYR A 1 434 ? 3.304 -7.756 6.377 1.00 95.12 434 TYR A CA 1
ATOM 3559 C C . TYR A 1 434 ? 4.660 -7.580 5.690 1.00 95.12 434 TYR A C 1
ATOM 3561 O O . TYR A 1 434 ? 4.918 -8.133 4.620 1.00 95.12 434 TYR A O 1
ATOM 3569 N N . TYR A 1 435 ? 5.539 -6.800 6.317 1.00 95.56 435 TYR A N 1
ATOM 3570 C CA . TYR A 1 435 ? 6.893 -6.552 5.823 1.00 95.56 435 TYR A CA 1
ATOM 3571 C C . TYR A 1 435 ? 7.887 -7.625 6.287 1.00 95.56 435 TYR A C 1
ATOM 3573 O O . TYR A 1 435 ? 7.996 -7.927 7.486 1.00 95.56 435 TYR A O 1
ATOM 3581 N N . ARG A 1 436 ? 8.689 -8.149 5.353 1.00 93.50 436 ARG A N 1
ATOM 3582 C CA . ARG A 1 436 ? 9.806 -9.061 5.630 1.00 93.50 436 ARG A CA 1
ATOM 3583 C C . ARG A 1 436 ? 11.005 -8.789 4.729 1.00 93.50 436 ARG A C 1
ATOM 3585 O O . ARG A 1 436 ? 10.882 -8.721 3.516 1.00 93.50 436 ARG A O 1
ATOM 3592 N N . GLY A 1 437 ? 12.194 -8.717 5.325 1.00 92.00 437 GLY A N 1
ATOM 3593 C CA . GLY A 1 437 ? 13.443 -8.699 4.563 1.00 92.00 437 GLY A CA 1
ATOM 3594 C C . GLY A 1 437 ? 13.732 -10.073 3.953 1.00 92.00 437 GLY A C 1
ATOM 3595 O O . GLY A 1 437 ? 13.703 -11.083 4.656 1.00 92.00 437 GLY A O 1
ATOM 3596 N N . ALA A 1 438 ? 14.048 -10.108 2.663 1.00 89.44 438 ALA A N 1
ATOM 3597 C CA . ALA A 1 438 ? 14.204 -11.321 1.864 1.00 89.44 438 ALA A CA 1
ATOM 3598 C C . ALA A 1 438 ? 15.666 -11.644 1.489 1.00 89.44 438 ALA A C 1
ATOM 3600 O O . ALA A 1 438 ? 15.938 -12.527 0.671 1.00 89.44 438 ALA A O 1
ATOM 3601 N N . ARG A 1 439 ? 16.636 -10.989 2.142 1.00 85.94 439 ARG A N 1
ATOM 3602 C CA . ARG A 1 439 ? 18.070 -11.273 1.959 1.00 85.94 439 ARG A CA 1
ATOM 3603 C C . ARG A 1 439 ? 18.521 -12.614 2.538 1.00 85.94 439 ARG A C 1
ATOM 3605 O O . ARG A 1 439 ? 19.567 -13.120 2.132 1.00 85.94 439 ARG A O 1
ATOM 3612 N N . ASN A 1 440 ? 17.786 -13.203 3.481 1.00 85.69 440 ASN A N 1
ATOM 3613 C CA . ASN A 1 440 ? 18.168 -14.479 4.090 1.00 85.69 440 ASN A CA 1
ATOM 3614 C C . ASN A 1 440 ? 18.037 -15.633 3.076 1.00 85.69 440 ASN A C 1
ATOM 3616 O O . ASN A 1 440 ? 16.972 -15.844 2.509 1.00 85.69 440 ASN A O 1
ATOM 3620 N N . LYS A 1 441 ? 19.105 -16.413 2.868 1.00 78.75 441 LYS A N 1
ATOM 3621 C CA . LYS A 1 441 ? 19.106 -17.569 1.947 1.00 78.75 441 LYS A CA 1
ATOM 3622 C C . LYS A 1 441 ? 18.161 -18.691 2.383 1.00 78.75 441 LYS A C 1
ATOM 3624 O O . LYS A 1 441 ? 17.663 -19.418 1.538 1.00 78.75 441 LYS A O 1
ATOM 3629 N N . ASN A 1 442 ? 17.901 -18.803 3.682 1.00 81.88 442 ASN A N 1
ATOM 3630 C CA . ASN A 1 442 ? 17.060 -19.846 4.263 1.00 81.88 442 ASN A CA 1
ATOM 3631 C C . ASN A 1 442 ? 15.663 -19.319 4.633 1.00 81.88 442 ASN A C 1
ATOM 3633 O O . ASN A 1 442 ? 15.012 -19.880 5.512 1.00 81.88 442 ASN A O 1
ATOM 3637 N N . LEU A 1 443 ? 15.208 -18.234 3.990 1.00 87.00 443 LEU A N 1
ATOM 3638 C CA . LEU A 1 443 ? 13.958 -17.543 4.324 1.00 87.00 443 LEU A CA 1
ATOM 3639 C C . LEU A 1 443 ? 12.758 -18.501 4.367 1.00 87.00 443 LEU A C 1
ATOM 3641 O O . LEU A 1 443 ? 12.045 -18.543 5.362 1.00 87.00 443 LEU A O 1
ATOM 3645 N N . PHE A 1 444 ? 12.584 -19.310 3.321 1.00 85.94 444 PHE A N 1
ATOM 3646 C CA . PHE A 1 444 ? 11.448 -20.225 3.192 1.00 85.94 444 PHE A CA 1
ATOM 3647 C C . PHE A 1 444 ? 11.560 -21.512 4.019 1.00 85.94 444 PHE A C 1
ATOM 3649 O O . PHE A 1 444 ? 10.578 -22.225 4.186 1.00 85.94 444 PHE A O 1
ATOM 3656 N N . SER A 1 445 ? 12.732 -21.797 4.594 1.00 86.19 445 SER A N 1
ATOM 3657 C CA . SER A 1 445 ? 12.880 -22.916 5.536 1.00 86.19 445 SER A CA 1
ATOM 3658 C C . SER A 1 445 ? 12.336 -22.597 6.934 1.00 86.19 445 SER A C 1
ATOM 3660 O O . SER A 1 445 ? 12.132 -23.503 7.742 1.00 86.19 445 SER A O 1
ATOM 3662 N N . ASP A 1 446 ? 12.093 -21.316 7.236 1.00 86.88 446 ASP A N 1
ATOM 3663 C CA . ASP A 1 446 ? 11.474 -20.917 8.493 1.00 86.88 446 ASP A CA 1
ATOM 3664 C C . ASP A 1 446 ? 9.975 -21.224 8.455 1.00 86.88 446 ASP A C 1
ATOM 3666 O O . ASP A 1 446 ? 9.191 -20.534 7.803 1.00 86.88 446 ASP A O 1
ATOM 3670 N N . LYS A 1 447 ? 9.553 -22.233 9.222 1.00 84.56 447 LYS A N 1
ATOM 3671 C CA . LYS A 1 447 ? 8.135 -22.590 9.364 1.00 84.56 447 LYS A CA 1
ATOM 3672 C C . LYS A 1 447 ? 7.264 -21.428 9.856 1.00 84.56 447 LYS A C 1
ATOM 3674 O O . LYS A 1 447 ? 6.060 -21.456 9.631 1.00 84.56 447 LYS A O 1
ATOM 3679 N N . HIS A 1 448 ? 7.854 -20.429 10.522 1.00 87.31 448 HIS A N 1
ATOM 3680 C CA . HIS A 1 448 ? 7.186 -19.231 11.033 1.00 87.31 448 HIS A CA 1
ATOM 3681 C C . HIS A 1 448 ? 7.311 -18.013 10.102 1.00 87.31 448 HIS A C 1
ATOM 3683 O O . HIS A 1 448 ? 6.945 -16.909 10.517 1.00 87.31 448 HIS A O 1
ATOM 3689 N N . LEU A 1 449 ? 7.787 -18.186 8.860 1.00 88.88 449 LEU A N 1
ATOM 3690 C CA . LEU A 1 449 ? 8.016 -17.103 7.893 1.00 88.88 449 LEU A CA 1
ATOM 3691 C C . LEU A 1 449 ? 6.821 -16.152 7.759 1.00 88.88 449 LEU A C 1
ATOM 3693 O O . LEU A 1 449 ? 7.006 -14.940 7.701 1.00 88.88 449 LEU A O 1
ATOM 3697 N N . LEU A 1 450 ? 5.608 -16.709 7.723 1.00 89.06 450 LEU A N 1
ATOM 3698 C CA . LEU A 1 450 ? 4.346 -15.980 7.563 1.00 89.06 450 LEU A CA 1
ATOM 3699 C C . LEU A 1 450 ? 3.584 -15.810 8.885 1.00 89.06 450 LEU A C 1
ATOM 3701 O O . LEU A 1 450 ? 2.452 -15.343 8.900 1.00 89.06 450 LEU A O 1
ATOM 3705 N N . GLY A 1 451 ? 4.200 -16.149 10.021 1.00 87.44 451 GLY A N 1
ATOM 3706 C CA . GLY A 1 451 ? 3.549 -16.176 11.334 1.00 87.44 451 GLY A CA 1
ATOM 3707 C C . GLY A 1 451 ? 3.094 -14.813 11.863 1.00 87.44 451 GLY A C 1
ATOM 3708 O O . GLY A 1 451 ? 2.460 -14.763 12.907 1.00 87.44 451 GLY A O 1
ATOM 3709 N N . GLY A 1 452 ? 3.424 -13.708 11.191 1.00 87.06 452 GLY A N 1
ATOM 3710 C CA . GLY A 1 452 ? 2.910 -12.380 11.548 1.00 87.06 452 GLY A CA 1
ATOM 3711 C C . GLY A 1 452 ? 1.803 -11.872 10.629 1.00 87.06 452 GLY A C 1
ATOM 3712 O O . GLY A 1 452 ? 1.425 -10.718 10.765 1.00 87.06 452 GLY A O 1
ATOM 3713 N N . ILE A 1 453 ? 1.314 -12.704 9.707 1.00 89.25 453 ILE A N 1
ATOM 3714 C CA . ILE A 1 453 ? 0.098 -12.417 8.951 1.00 89.25 453 ILE A CA 1
ATOM 3715 C C . ILE A 1 453 ? -1.110 -12.602 9.878 1.00 89.25 453 ILE A C 1
ATOM 3717 O O . ILE A 1 453 ? -1.177 -13.535 10.691 1.00 89.25 453 ILE A O 1
ATOM 3721 N N . ASP A 1 454 ? -2.064 -11.692 9.751 1.00 84.25 454 ASP A N 1
ATOM 3722 C CA . ASP A 1 454 ? -3.339 -11.710 10.459 1.00 84.25 454 ASP A CA 1
ATOM 3723 C C . ASP A 1 454 ? -4.521 -11.489 9.505 1.00 84.25 454 ASP A C 1
ATOM 3725 O O . ASP A 1 454 ? -4.349 -11.352 8.293 1.00 84.25 454 ASP A O 1
ATOM 3729 N N . GLN A 1 455 ? -5.737 -11.463 10.053 1.00 80.44 455 GLN A N 1
ATOM 3730 C CA . GLN A 1 455 ? -6.975 -11.270 9.297 1.00 80.44 455 GLN A CA 1
ATOM 3731 C C . GLN A 1 455 ? -7.061 -9.918 8.571 1.00 80.44 455 GLN A C 1
ATOM 3733 O O . GLN A 1 455 ? -7.865 -9.756 7.653 1.00 80.44 455 GLN A O 1
ATOM 3738 N N . THR A 1 456 ? -6.250 -8.944 8.978 1.00 86.75 456 THR A N 1
ATOM 3739 C CA . THR A 1 456 ? -6.288 -7.578 8.450 1.00 86.75 456 THR A CA 1
ATOM 3740 C C . THR A 1 456 ? -5.313 -7.390 7.294 1.00 86.75 456 THR A C 1
ATOM 3742 O O . THR A 1 456 ? -5.565 -6.561 6.423 1.00 86.75 456 THR A O 1
ATOM 3745 N N . THR A 1 457 ? -4.256 -8.204 7.251 1.00 90.44 457 THR A N 1
ATOM 3746 C CA . THR A 1 457 ? -3.163 -8.140 6.276 1.00 90.44 457 THR A CA 1
ATOM 3747 C C . THR A 1 457 ? -3.677 -8.278 4.836 1.00 90.44 457 THR A C 1
ATOM 3749 O O . THR A 1 457 ? -4.314 -9.272 4.487 1.00 90.44 457 THR A O 1
ATOM 3752 N N . LYS A 1 458 ? -3.362 -7.301 3.974 1.00 91.00 458 LYS A N 1
ATOM 3753 C CA . LYS A 1 458 ? -3.735 -7.276 2.541 1.00 91.00 458 LYS A CA 1
ATOM 3754 C C . LYS A 1 458 ? -2.541 -7.438 1.598 1.00 91.00 458 LYS A C 1
ATOM 3756 O O . LYS A 1 458 ? -2.696 -7.884 0.460 1.00 91.00 458 LYS A O 1
ATOM 3761 N N . LEU A 1 459 ? -1.342 -7.103 2.068 1.00 93.94 459 LEU A N 1
ATOM 3762 C CA . LEU A 1 459 ? -0.113 -7.156 1.281 1.00 93.94 459 LEU A CA 1
ATOM 3763 C C . LEU A 1 459 ? 0.995 -7.866 2.061 1.00 93.94 459 LEU A C 1
ATOM 3765 O O . LEU A 1 459 ? 1.203 -7.605 3.243 1.00 93.94 459 LEU A O 1
ATOM 3769 N N . VAL A 1 460 ? 1.755 -8.722 1.384 1.00 95.31 460 VAL A N 1
ATOM 3770 C CA . VAL A 1 460 ? 3.050 -9.213 1.861 1.00 95.31 460 VAL A CA 1
ATOM 3771 C C . VAL A 1 460 ? 4.138 -8.534 1.045 1.00 95.31 460 VAL A C 1
ATOM 3773 O O . VAL A 1 460 ? 4.172 -8.651 -0.182 1.00 95.31 460 VAL A O 1
ATOM 3776 N N . PHE A 1 461 ? 5.033 -7.828 1.730 1.00 96.81 461 PHE A N 1
ATOM 3777 C CA . PHE A 1 461 ? 6.160 -7.148 1.111 1.00 96.81 461 PHE A CA 1
ATOM 3778 C C . PHE A 1 461 ? 7.470 -7.852 1.485 1.00 96.81 461 PHE A C 1
ATOM 3780 O O . PHE A 1 461 ? 7.940 -7.748 2.619 1.00 96.81 461 PHE A O 1
ATOM 3787 N N . PHE A 1 462 ? 8.059 -8.550 0.511 1.00 95.69 462 PHE A N 1
ATOM 3788 C CA . PHE A 1 462 ? 9.406 -9.110 0.597 1.00 95.69 462 PHE A CA 1
ATOM 3789 C C . PHE A 1 462 ? 10.438 -8.124 0.041 1.00 95.69 462 PHE A C 1
ATOM 3791 O O . PHE A 1 462 ? 10.570 -7.969 -1.173 1.00 95.69 462 PHE A O 1
ATOM 3798 N N . ASP A 1 463 ? 11.177 -7.458 0.924 1.00 94.56 463 ASP A N 1
ATOM 3799 C CA . ASP A 1 463 ? 12.152 -6.442 0.522 1.00 94.56 463 ASP A CA 1
ATOM 3800 C C . ASP A 1 463 ? 13.555 -7.034 0.359 1.00 94.56 463 ASP A C 1
ATOM 3802 O O . ASP A 1 463 ? 14.073 -7.717 1.247 1.00 94.56 463 ASP A O 1
ATOM 3806 N N . ASP A 1 464 ? 14.176 -6.728 -0.772 1.00 88.94 464 ASP A N 1
ATOM 3807 C CA . ASP A 1 464 ? 15.552 -7.039 -1.130 1.00 88.94 464 ASP A CA 1
ATOM 3808 C C . ASP A 1 464 ? 15.844 -8.547 -1.182 1.00 88.94 464 ASP A C 1
ATOM 3810 O O . ASP A 1 464 ? 16.710 -9.093 -0.490 1.00 88.94 464 ASP A O 1
ATOM 3814 N N . ALA A 1 465 ? 15.059 -9.241 -2.006 1.00 89.44 465 ALA A N 1
ATOM 3815 C CA . ALA A 1 465 ? 15.224 -10.653 -2.300 1.00 89.44 465 ALA A CA 1
ATOM 3816 C C . ALA A 1 465 ? 16.585 -10.916 -2.955 1.00 89.44 465 ALA A C 1
ATOM 3818 O O . ALA A 1 465 ? 16.963 -10.291 -3.953 1.00 89.44 465 ALA A O 1
ATOM 3819 N N . ASN A 1 466 ? 17.322 -11.869 -2.383 1.00 83.75 466 ASN A N 1
ATOM 3820 C CA . ASN A 1 466 ? 18.643 -12.243 -2.876 1.00 83.75 466 ASN A CA 1
ATOM 3821 C C . ASN A 1 466 ? 18.577 -13.088 -4.168 1.00 83.75 466 ASN A C 1
ATOM 3823 O O . ASN A 1 466 ? 17.530 -13.598 -4.555 1.00 83.75 466 ASN A O 1
ATOM 3827 N N . LYS A 1 467 ? 19.732 -13.313 -4.804 1.00 78.25 467 LYS A N 1
ATOM 3828 C CA . LYS A 1 467 ? 19.857 -14.131 -6.028 1.00 78.25 467 LYS A CA 1
ATOM 3829 C C . LYS A 1 467 ? 19.414 -15.600 -5.910 1.00 78.25 467 LYS A C 1
ATOM 3831 O O . LYS A 1 467 ? 19.203 -16.249 -6.923 1.00 78.25 467 LYS A O 1
ATOM 3836 N N . ASN A 1 468 ? 19.343 -16.133 -4.693 1.00 79.94 468 ASN A N 1
ATOM 3837 C CA . ASN A 1 468 ? 18.938 -17.506 -4.386 1.00 79.94 468 ASN A CA 1
ATOM 3838 C C . ASN A 1 468 ? 17.500 -17.557 -3.833 1.00 79.94 468 ASN A C 1
ATOM 3840 O O . ASN A 1 468 ? 17.139 -18.534 -3.180 1.00 79.94 468 ASN A O 1
ATOM 3844 N N . PHE A 1 469 ? 16.711 -16.492 -4.000 1.00 84.88 469 PHE A N 1
ATOM 3845 C CA . PHE A 1 469 ? 15.329 -16.464 -3.545 1.00 84.88 469 PHE A CA 1
ATOM 3846 C C . PHE A 1 469 ? 14.528 -17.567 -4.246 1.00 84.88 469 PHE A C 1
ATOM 3848 O O . PHE A 1 469 ? 14.592 -17.713 -5.466 1.00 84.88 469 PHE A O 1
ATOM 3855 N N . ASP A 1 470 ? 13.805 -18.365 -3.463 1.00 84.56 470 ASP A N 1
ATOM 3856 C CA . ASP A 1 470 ? 13.068 -19.520 -3.966 1.00 84.56 470 ASP A CA 1
ATOM 3857 C C . ASP A 1 470 ? 11.713 -19.084 -4.542 1.00 84.56 470 ASP A C 1
ATOM 3859 O O . ASP A 1 470 ? 10.699 -18.992 -3.847 1.00 84.56 470 ASP A O 1
ATOM 3863 N N . TRP A 1 471 ? 11.713 -18.767 -5.837 1.00 84.25 471 TRP A N 1
ATOM 3864 C CA . TRP A 1 471 ? 10.513 -18.350 -6.564 1.00 84.25 471 TRP A CA 1
ATOM 3865 C C . TRP A 1 471 ? 9.469 -19.467 -6.685 1.00 84.25 471 TRP A C 1
ATOM 3867 O O . TRP A 1 471 ? 8.278 -19.171 -6.792 1.00 84.25 471 TRP A O 1
ATOM 3877 N N . GLU A 1 472 ? 9.883 -20.738 -6.645 1.00 81.56 472 GLU A N 1
ATOM 3878 C CA . GLU A 1 472 ? 8.964 -21.870 -6.786 1.00 81.56 472 GLU A CA 1
ATOM 3879 C C . GLU A 1 472 ? 8.087 -22.039 -5.548 1.00 81.56 472 GLU A C 1
ATOM 3881 O O . GLU A 1 472 ? 6.873 -22.222 -5.674 1.00 81.56 472 GLU A O 1
ATOM 3886 N N . GLN A 1 473 ? 8.665 -21.887 -4.353 1.00 83.38 473 GLN A N 1
ATOM 3887 C CA . GLN A 1 473 ? 7.897 -21.892 -3.104 1.00 83.38 473 GLN A CA 1
ATOM 3888 C C . GLN A 1 473 ? 6.885 -20.746 -3.026 1.00 83.38 473 GLN A C 1
ATOM 3890 O O . GLN A 1 473 ? 5.856 -20.861 -2.366 1.00 83.38 473 GLN A O 1
ATOM 3895 N N . LEU A 1 474 ? 7.121 -19.647 -3.738 1.00 85.31 474 LEU A N 1
ATOM 3896 C CA . LEU A 1 474 ? 6.162 -18.555 -3.800 1.00 85.31 474 LEU A CA 1
ATOM 3897 C C . LEU A 1 474 ? 4.963 -18.872 -4.715 1.00 85.31 474 LEU A C 1
ATOM 3899 O O . LEU A 1 474 ? 3.874 -18.345 -4.492 1.00 85.31 474 LEU A O 1
ATOM 3903 N N . TYR A 1 475 ? 5.097 -19.763 -5.706 1.00 81.56 475 TYR A N 1
ATOM 3904 C CA . TYR A 1 475 ? 3.971 -20.150 -6.569 1.00 81.56 475 TYR A CA 1
ATOM 3905 C C . TYR A 1 475 ? 2.796 -20.730 -5.784 1.00 81.56 475 TYR A C 1
ATOM 3907 O O . TYR A 1 475 ? 1.636 -20.432 -6.097 1.00 81.56 475 TYR A O 1
ATOM 3915 N N . THR A 1 476 ? 3.089 -21.558 -4.778 1.00 78.06 476 THR A N 1
ATOM 3916 C CA . THR A 1 476 ? 2.072 -22.172 -3.919 1.00 78.06 476 THR A CA 1
ATOM 3917 C C . THR A 1 476 ? 1.408 -21.127 -3.032 1.00 78.06 476 THR A C 1
ATOM 3919 O O . THR A 1 476 ? 0.195 -21.176 -2.873 1.00 78.06 476 THR A O 1
ATOM 3922 N N . LEU A 1 477 ? 2.146 -20.120 -2.559 1.00 83.19 477 LEU A N 1
ATOM 3923 C CA . LEU A 1 477 ? 1.586 -19.004 -1.788 1.00 83.19 477 LEU A CA 1
ATOM 3924 C C . LEU A 1 477 ? 0.703 -18.078 -2.642 1.00 83.19 477 LEU A C 1
ATOM 3926 O O . LEU A 1 477 ? -0.344 -17.625 -2.186 1.00 83.19 477 LEU A O 1
ATOM 3930 N N . ILE A 1 478 ? 1.086 -17.822 -3.899 1.00 82.75 478 ILE A N 1
ATOM 3931 C CA . ILE A 1 478 ? 0.324 -16.958 -4.820 1.00 82.75 478 ILE A CA 1
ATOM 3932 C C . ILE A 1 478 ? -0.986 -17.620 -5.255 1.00 82.75 478 ILE A C 1
ATOM 3934 O O . ILE A 1 478 ? -1.990 -16.935 -5.437 1.00 82.75 478 ILE A O 1
ATOM 3938 N N . THR A 1 479 ? -0.993 -18.938 -5.469 1.00 75.25 479 THR A N 1
ATOM 3939 C CA . THR A 1 479 ? -2.144 -19.644 -6.071 1.00 75.25 479 THR A CA 1
ATOM 3940 C C . THR A 1 479 ? -2.918 -20.534 -5.098 1.00 75.25 479 THR A C 1
ATOM 3942 O O . THR A 1 479 ? -4.056 -20.899 -5.385 1.00 75.25 479 THR A O 1
ATOM 3945 N N . GLY A 1 480 ? -2.329 -20.877 -3.954 1.00 71.94 480 GLY A N 1
ATOM 3946 C CA . GLY A 1 480 ? -2.864 -21.821 -2.977 1.00 71.94 480 GLY A CA 1
ATOM 3947 C C . GLY A 1 480 ? -3.389 -21.174 -1.693 1.00 71.94 480 GLY A C 1
ATOM 3948 O O . GLY A 1 480 ? -3.644 -19.971 -1.628 1.00 71.94 480 GLY A O 1
ATOM 3949 N N . GLN A 1 481 ? -3.599 -22.020 -0.681 1.00 74.56 481 GLN A N 1
ATOM 3950 C CA . GLN A 1 481 ? -3.887 -21.602 0.695 1.00 74.56 481 GLN A CA 1
ATOM 3951 C C . GLN A 1 481 ? -2.598 -21.183 1.399 1.00 74.56 481 GLN A C 1
ATOM 3953 O O . GLN A 1 481 ? -1.522 -21.682 1.072 1.00 74.56 481 GLN A O 1
ATOM 3958 N N . ILE A 1 482 ? -2.723 -20.266 2.356 1.00 80.81 482 ILE A N 1
ATOM 3959 C CA . ILE A 1 482 ? -1.597 -19.782 3.149 1.00 80.81 482 ILE A CA 1
ATOM 3960 C C . ILE A 1 482 ? -1.714 -20.370 4.552 1.00 80.81 482 ILE A C 1
ATOM 3962 O O . ILE A 1 482 ? -2.651 -20.052 5.287 1.00 80.81 482 ILE A O 1
ATOM 3966 N N . ASP A 1 483 ? -0.734 -21.192 4.916 1.00 82.06 483 ASP A N 1
ATOM 3967 C CA . ASP A 1 483 ? -0.599 -21.740 6.261 1.00 82.06 483 ASP A CA 1
ATOM 3968 C C . ASP A 1 483 ? 0.196 -20.769 7.142 1.00 82.06 483 ASP A C 1
ATOM 3970 O O . ASP A 1 483 ? 1.326 -20.377 6.832 1.00 82.06 483 ASP A O 1
ATOM 3974 N N . ILE A 1 484 ? -0.395 -20.379 8.267 1.00 84.44 484 ILE A N 1
ATOM 3975 C CA . ILE A 1 484 ? 0.167 -19.441 9.233 1.00 84.44 484 ILE A CA 1
ATOM 3976 C C . ILE A 1 484 ? 0.533 -20.207 10.499 1.00 84.44 484 ILE A C 1
ATOM 3978 O O . ILE A 1 484 ? -0.318 -20.584 11.303 1.00 84.44 484 ILE A O 1
ATOM 3982 N N . ASN A 1 485 ? 1.836 -20.382 10.715 1.00 86.12 485 ASN A N 1
ATOM 3983 C CA . ASN A 1 485 ? 2.362 -20.967 11.944 1.00 86.12 485 ASN A CA 1
ATOM 3984 C C . ASN A 1 485 ? 2.852 -19.862 12.882 1.00 86.12 485 ASN A C 1
ATOM 3986 O O . ASN A 1 485 ? 3.972 -19.357 12.749 1.00 86.12 485 ASN A O 1
ATOM 3990 N N . ARG A 1 486 ? 2.036 -19.501 13.871 1.00 85.12 486 ARG A N 1
ATOM 3991 C CA . ARG A 1 486 ? 2.420 -18.567 14.940 1.00 85.12 486 ARG A CA 1
ATOM 3992 C C . ARG A 1 486 ? 3.260 -19.280 16.006 1.00 85.12 486 ARG A C 1
ATOM 3994 O O . ARG A 1 486 ? 3.170 -20.491 16.195 1.00 85.12 486 ARG A O 1
ATOM 4001 N N . LYS A 1 487 ? 4.136 -18.549 16.703 1.00 84.88 487 LYS A N 1
ATOM 4002 C CA . LYS A 1 487 ? 4.898 -19.130 17.824 1.00 84.88 487 LYS A CA 1
ATOM 4003 C C . LYS A 1 487 ? 3.954 -19.380 19.001 1.00 84.88 487 LYS A C 1
ATOM 4005 O O . LYS A 1 487 ? 3.216 -18.477 19.379 1.00 84.88 487 LYS A O 1
ATOM 4010 N N . PHE A 1 488 ? 4.032 -20.573 19.593 1.00 81.69 488 PHE A N 1
ATOM 4011 C CA . PHE A 1 488 ? 3.223 -20.986 20.754 1.00 81.69 488 PHE A CA 1
ATOM 4012 C C . PHE A 1 488 ? 1.702 -20.989 20.515 1.00 81.69 488 PHE A C 1
ATOM 4014 O O . PHE A 1 488 ? 0.934 -20.900 21.468 1.00 81.69 488 PHE A O 1
ATOM 4021 N N . GLN A 1 489 ? 1.270 -21.079 19.257 1.00 78.81 489 GLN A N 1
ATOM 4022 C CA . GLN A 1 489 ? -0.133 -21.201 18.872 1.00 78.81 489 GLN A CA 1
ATOM 4023 C C . GLN A 1 489 ? -0.276 -22.322 17.847 1.00 78.81 489 GLN A C 1
ATOM 4025 O O . GLN A 1 489 ? 0.689 -22.652 17.148 1.00 78.81 489 GLN A O 1
ATOM 4030 N N . ASP A 1 490 ? -1.474 -22.889 17.764 1.00 79.38 490 ASP A N 1
ATOM 4031 C CA . ASP A 1 490 ? -1.777 -23.908 16.768 1.00 79.38 490 ASP A CA 1
ATOM 4032 C C . ASP A 1 490 ? -1.730 -23.313 15.347 1.00 79.38 490 ASP A C 1
ATOM 4034 O O . ASP A 1 490 ? -2.073 -22.139 15.162 1.00 79.38 490 ASP A O 1
ATOM 4038 N N . PRO A 1 491 ? -1.292 -24.089 14.338 1.00 79.75 491 PRO A N 1
ATOM 4039 C CA . PRO A 1 491 ? -1.330 -23.676 12.939 1.00 79.75 491 PRO A CA 1
ATOM 4040 C C . PRO A 1 491 ? -2.729 -23.252 12.496 1.00 79.75 491 PRO A C 1
ATOM 4042 O O . PRO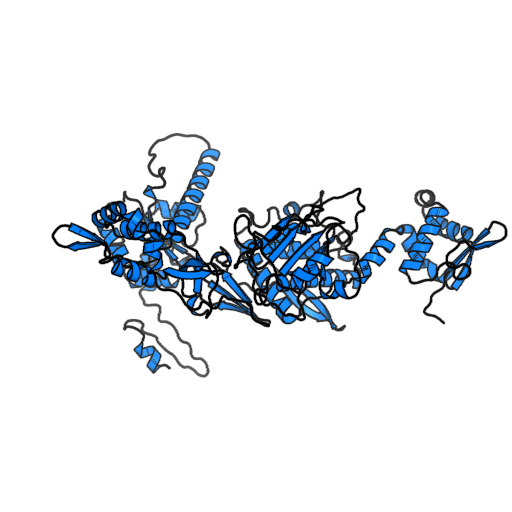 A 1 491 ? -3.722 -23.906 12.820 1.00 79.75 491 PRO A O 1
ATOM 4045 N N . GLN A 1 492 ? -2.797 -22.181 11.711 1.00 77.31 492 GLN A N 1
ATOM 4046 C CA . GLN A 1 492 ? -4.042 -21.662 11.154 1.00 77.31 492 GLN A CA 1
ATOM 4047 C C . GLN A 1 492 ? -3.939 -21.570 9.636 1.00 77.31 492 GLN A C 1
ATOM 4049 O O . GLN A 1 492 ? -2.906 -21.174 9.105 1.00 77.31 492 GLN A O 1
ATOM 4054 N N . VAL A 1 493 ? -5.018 -21.914 8.938 1.00 77.75 493 VAL A N 1
ATOM 4055 C CA . VAL A 1 493 ? -5.111 -21.762 7.483 1.00 77.75 493 VAL A CA 1
ATOM 4056 C C . VAL A 1 493 ? -5.904 -20.500 7.199 1.00 77.75 493 VAL A C 1
ATOM 4058 O O . VAL A 1 493 ? -7.041 -20.367 7.653 1.00 77.75 493 VAL A O 1
ATOM 4061 N N . LEU A 1 494 ? -5.309 -19.567 6.459 1.00 74.00 494 LEU A N 1
ATOM 4062 C CA . LEU A 1 494 ? -6.009 -18.358 6.049 1.00 74.00 494 LEU A CA 1
ATOM 4063 C C . LEU A 1 494 ? -6.947 -18.688 4.878 1.00 74.00 494 LEU A C 1
ATOM 4065 O O . LEU A 1 494 ? -6.551 -19.366 3.924 1.00 74.00 494 LEU A O 1
ATOM 4069 N N . ASP A 1 495 ? -8.198 -18.237 4.971 1.00 66.12 495 ASP A N 1
ATOM 4070 C CA . ASP A 1 495 ? -9.224 -18.560 3.978 1.00 66.12 495 ASP A CA 1
ATOM 4071 C C . ASP A 1 495 ? -8.845 -18.049 2.576 1.00 66.12 495 ASP A C 1
ATOM 4073 O O . ASP A 1 495 ? -8.283 -16.963 2.421 1.00 66.12 495 ASP A O 1
ATOM 4077 N N . ARG A 1 496 ? -9.172 -18.829 1.539 1.00 59.88 496 ARG A N 1
ATOM 4078 C CA . ARG A 1 496 ? -8.841 -18.526 0.136 1.00 59.88 496 ARG A CA 1
ATOM 4079 C C . ARG A 1 496 ? -9.493 -17.244 -0.362 1.00 59.88 496 ARG A C 1
ATOM 4081 O O . ARG A 1 496 ? -8.940 -16.600 -1.253 1.00 59.88 496 ARG A O 1
ATOM 4088 N N . GLU A 1 497 ? -10.654 -16.900 0.187 1.00 61.22 497 GLU A N 1
ATOM 4089 C CA . GLU A 1 497 ? -11.405 -15.698 -0.183 1.00 61.22 497 GLU A CA 1
ATOM 4090 C C . GLU A 1 497 ? -10.676 -14.410 0.228 1.00 61.22 497 GLU A C 1
ATOM 4092 O O . GLU A 1 497 ? -10.899 -13.349 -0.357 1.00 61.22 497 GLU A O 1
ATOM 4097 N N . ARG A 1 498 ? -9.730 -14.495 1.173 1.00 66.56 498 ARG A N 1
ATOM 4098 C CA . ARG A 1 498 ? -8.912 -13.357 1.583 1.00 66.56 498 ARG A CA 1
ATOM 4099 C C . ARG A 1 498 ? -7.802 -13.096 0.557 1.00 66.56 498 ARG A C 1
ATOM 4101 O O . ARG A 1 498 ? -6.969 -13.939 0.218 1.00 66.56 498 ARG A O 1
ATOM 4108 N N . SER A 1 499 ? -7.820 -11.875 0.043 1.00 66.88 499 SER A N 1
ATOM 4109 C CA . SER A 1 499 ? -6.906 -11.343 -0.958 1.00 66.88 499 SER A CA 1
ATOM 4110 C C . SER A 1 499 ? -5.607 -10.863 -0.315 1.00 66.88 499 SER A C 1
ATOM 4112 O O . SER A 1 499 ? -5.545 -9.749 0.203 1.00 66.88 499 SER A O 1
ATOM 4114 N N . ILE A 1 500 ? -4.571 -11.704 -0.330 1.00 86.62 500 ILE A N 1
ATOM 4115 C CA . ILE A 1 500 ? -3.206 -11.275 -0.016 1.00 86.62 500 ILE A CA 1
ATOM 4116 C C . ILE A 1 500 ? -2.439 -11.173 -1.327 1.00 86.62 500 ILE A C 1
ATOM 4118 O O . ILE A 1 500 ? -2.303 -12.157 -2.059 1.00 86.62 500 ILE A O 1
ATOM 4122 N N . LYS A 1 501 ? -1.937 -9.975 -1.626 1.00 91.88 501 LYS A N 1
ATOM 4123 C CA . LYS A 1 501 ? -1.048 -9.734 -2.766 1.00 91.88 501 LYS A CA 1
ATOM 4124 C C . LYS A 1 501 ? 0.402 -9.714 -2.306 1.00 91.88 501 LYS A C 1
ATOM 4126 O O . LYS A 1 501 ? 0.695 -9.498 -1.133 1.00 91.88 501 LYS A O 1
ATOM 4131 N N . PHE A 1 502 ? 1.315 -9.947 -3.240 1.00 94.19 502 PHE A N 1
ATOM 4132 C CA . PHE A 1 502 ? 2.747 -9.988 -2.963 1.00 94.19 502 PHE A CA 1
ATOM 4133 C C . PHE A 1 502 ? 3.455 -8.898 -3.758 1.00 94.19 502 PHE A C 1
ATOM 4135 O O . PHE A 1 502 ? 3.295 -8.815 -4.978 1.00 94.19 502 PHE A O 1
ATOM 4142 N N . TYR A 1 503 ? 4.249 -8.094 -3.060 1.00 96.75 503 TYR A N 1
ATOM 4143 C CA . TYR A 1 503 ? 5.202 -7.162 -3.648 1.00 96.75 503 TYR A CA 1
ATOM 4144 C C . TYR A 1 503 ? 6.611 -7.580 -3.236 1.00 96.75 503 TYR A C 1
ATOM 4146 O O . TYR A 1 503 ? 6.865 -7.862 -2.065 1.00 96.75 503 TYR A O 1
ATOM 4154 N N . ILE A 1 504 ? 7.515 -7.687 -4.203 1.00 95.50 504 ILE A N 1
ATOM 4155 C CA . ILE A 1 504 ? 8.860 -8.224 -3.996 1.00 95.50 504 ILE A CA 1
ATOM 4156 C C . ILE A 1 504 ? 9.843 -7.300 -4.686 1.00 95.50 504 ILE A C 1
ATOM 4158 O O . ILE A 1 504 ? 9.657 -6.972 -5.854 1.00 95.50 504 ILE A O 1
ATOM 4162 N N . THR A 1 505 ? 10.901 -6.898 -3.995 1.00 93.88 505 THR A N 1
ATOM 4163 C CA . THR A 1 505 ? 11.972 -6.096 -4.595 1.00 93.88 505 THR A CA 1
ATOM 4164 C C . THR A 1 505 ? 13.230 -6.947 -4.715 1.00 93.88 505 THR A C 1
ATOM 4166 O O . THR A 1 505 ? 13.546 -7.743 -3.833 1.00 93.88 505 THR A O 1
ATOM 4169 N N . THR A 1 506 ? 13.967 -6.807 -5.813 1.00 87.38 506 THR A N 1
ATOM 4170 C CA . THR A 1 506 ? 15.263 -7.473 -5.985 1.00 87.38 506 THR A CA 1
ATOM 4171 C C . THR A 1 506 ? 16.182 -6.649 -6.876 1.00 87.38 506 THR A C 1
ATOM 4173 O O . THR A 1 506 ? 15.726 -5.980 -7.801 1.00 87.38 506 THR A O 1
ATOM 4176 N N . ASN A 1 507 ? 17.483 -6.692 -6.595 1.00 78.75 507 ASN A N 1
ATOM 4177 C CA . ASN A 1 507 ? 18.512 -6.110 -7.465 1.00 78.75 507 ASN A CA 1
ATOM 4178 C C . ASN A 1 507 ? 19.048 -7.138 -8.480 1.00 78.75 507 ASN A C 1
ATOM 4180 O O . ASN A 1 507 ? 19.912 -6.818 -9.291 1.00 78.75 507 ASN A O 1
ATOM 4184 N N . TYR A 1 508 ? 18.580 -8.390 -8.413 1.00 72.75 508 TYR A N 1
ATOM 4185 C CA . TYR A 1 508 ? 19.044 -9.472 -9.273 1.00 72.75 508 TYR A CA 1
ATOM 4186 C C . TYR A 1 508 ? 18.042 -9.748 -10.392 1.00 72.75 508 TYR A C 1
ATOM 4188 O O . TYR A 1 508 ? 16.830 -9.616 -10.221 1.00 72.75 508 TYR A O 1
ATOM 4196 N N . ALA A 1 509 ? 18.566 -10.179 -11.536 1.00 64.12 509 ALA A N 1
ATOM 4197 C CA . ALA A 1 509 ? 17.753 -10.676 -12.630 1.00 64.12 509 ALA A CA 1
ATOM 4198 C C . ALA A 1 509 ? 16.953 -11.900 -12.172 1.00 64.12 509 ALA A C 1
ATOM 4200 O O . ALA A 1 509 ? 17.522 -12.865 -11.657 1.00 64.12 509 ALA A O 1
ATOM 4201 N N . VAL A 1 510 ? 15.641 -11.879 -12.391 1.00 64.62 510 VAL A N 1
ATOM 4202 C CA . VAL A 1 510 ? 14.790 -13.049 -12.168 1.00 64.62 510 VAL A CA 1
ATOM 4203 C C . VAL A 1 510 ? 14.654 -13.766 -13.500 1.00 64.62 510 VAL A C 1
ATOM 4205 O O . VAL A 1 510 ? 13.951 -13.295 -14.392 1.00 64.62 510 VAL A O 1
ATOM 4208 N N . HIS A 1 511 ? 15.362 -14.881 -13.661 1.00 54.38 511 HIS A N 1
ATOM 4209 C CA . HIS A 1 511 ? 15.264 -15.675 -14.879 1.00 54.38 511 HIS A CA 1
ATOM 4210 C C . HIS A 1 511 ? 13.880 -16.329 -14.962 1.00 54.38 511 HIS A C 1
ATOM 4212 O O . HIS A 1 511 ? 13.462 -17.043 -14.053 1.00 54.38 511 HIS A O 1
ATOM 4218 N N . SER A 1 512 ? 13.163 -16.091 -16.061 1.00 52.19 512 SER A N 1
ATOM 4219 C CA . SER A 1 512 ? 11.860 -16.704 -16.318 1.00 52.19 512 SER A CA 1
ATOM 4220 C C . SER A 1 512 ? 12.033 -18.211 -16.536 1.00 52.19 512 SER A C 1
ATOM 4222 O O . SER A 1 512 ? 12.478 -18.656 -17.596 1.00 52.19 512 SER A O 1
ATOM 4224 N N . HIS A 1 513 ? 11.675 -19.022 -15.543 1.00 49.81 513 HIS A N 1
ATOM 4225 C CA . HIS A 1 513 ? 11.715 -20.484 -15.632 1.00 49.81 513 HIS A CA 1
ATOM 4226 C C . HIS A 1 513 ? 10.444 -21.048 -16.309 1.00 49.81 513 HIS A C 1
ATOM 4228 O O . HIS A 1 513 ? 9.724 -21.875 -15.751 1.00 49.81 513 HIS A O 1
ATOM 4234 N N . GLY A 1 514 ? 10.149 -20.581 -17.529 1.00 55.66 514 GLY A N 1
ATOM 4235 C CA . GLY A 1 514 ? 9.067 -21.081 -18.389 1.00 55.66 514 GLY A CA 1
ATOM 4236 C C . GLY A 1 514 ? 7.658 -20.531 -18.107 1.00 55.66 514 GLY A C 1
ATOM 4237 O O . GLY A 1 514 ? 7.448 -19.689 -17.238 1.00 55.66 514 GLY A O 1
ATOM 4238 N N . ASN A 1 515 ? 6.659 -21.063 -18.829 1.00 59.38 515 ASN A N 1
ATOM 4239 C CA . ASN A 1 515 ? 5.258 -20.587 -18.859 1.00 59.38 515 ASN A CA 1
ATOM 4240 C C . ASN A 1 515 ? 4.560 -20.480 -17.487 1.00 59.38 515 ASN A C 1
ATOM 4242 O O . ASN A 1 515 ? 3.558 -19.780 -17.347 1.00 59.38 515 ASN A O 1
ATOM 4246 N N . SER A 1 516 ? 5.043 -21.221 -16.487 1.00 62.41 516 SER A N 1
ATOM 4247 C CA . SER A 1 516 ? 4.535 -21.208 -15.111 1.00 62.41 516 SER A CA 1
ATOM 4248 C C . SER A 1 516 ? 4.890 -19.896 -14.390 1.00 62.41 516 SER A C 1
ATOM 4250 O O . SER A 1 516 ? 4.077 -19.362 -13.631 1.00 62.41 516 SER A O 1
ATOM 4252 N N . HIS A 1 517 ? 6.079 -19.359 -14.672 1.00 71.44 517 HIS A N 1
ATOM 4253 C CA . HIS A 1 517 ? 6.620 -18.141 -14.074 1.00 71.44 517 HIS A CA 1
ATOM 4254 C C . HIS A 1 517 ? 5.847 -16.906 -14.565 1.00 71.44 517 HIS A C 1
ATOM 4256 O O . HIS A 1 517 ? 5.315 -16.133 -13.767 1.00 71.44 517 HIS A O 1
ATOM 4262 N N . ASP A 1 518 ? 5.675 -16.784 -15.883 1.00 71.94 518 ASP A N 1
ATOM 4263 C CA . ASP A 1 518 ? 5.098 -15.595 -16.532 1.00 71.94 518 ASP A CA 1
ATOM 4264 C C . ASP A 1 518 ? 3.616 -15.357 -16.209 1.00 71.94 518 ASP A C 1
ATOM 4266 O O . ASP A 1 518 ? 3.117 -14.239 -16.317 1.00 71.94 518 ASP A O 1
ATOM 4270 N N . ARG A 1 519 ? 2.884 -16.400 -15.795 1.00 76.12 519 ARG A N 1
ATOM 4271 C CA . ARG A 1 519 ? 1.475 -16.264 -15.386 1.00 76.12 519 ARG A CA 1
ATOM 4272 C C . ARG A 1 519 ? 1.309 -15.760 -13.956 1.00 76.12 519 ARG A C 1
ATOM 4274 O O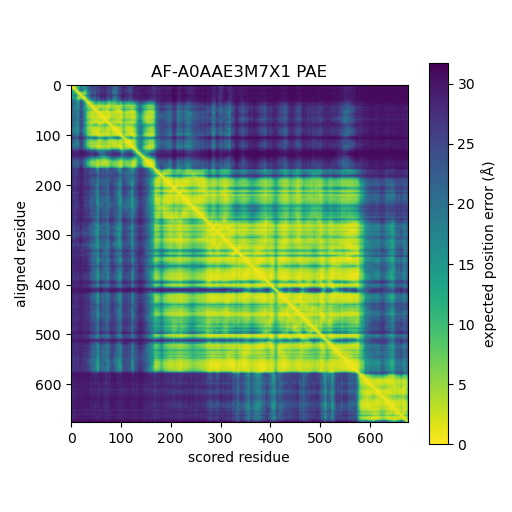 . ARG A 1 519 ? 0.248 -15.226 -13.647 1.00 76.12 519 ARG A O 1
ATOM 4281 N N . ARG A 1 520 ? 2.315 -15.959 -13.099 1.00 84.19 520 ARG A N 1
ATOM 4282 C CA . ARG A 1 520 ? 2.255 -15.688 -11.651 1.00 84.19 520 ARG A CA 1
ATOM 4283 C C . ARG A 1 520 ? 3.056 -14.464 -11.239 1.00 84.19 520 ARG A C 1
ATOM 4285 O O . ARG A 1 520 ? 2.819 -13.945 -10.154 1.00 84.19 520 ARG A O 1
ATOM 4292 N N . PHE A 1 521 ? 3.961 -13.994 -12.088 1.00 87.56 521 PHE A N 1
ATOM 4293 C CA . PHE A 1 521 ? 4.784 -12.828 -11.816 1.00 87.56 521 PHE A CA 1
ATOM 4294 C C . PHE A 1 521 ? 4.536 -11.713 -12.816 1.00 87.56 521 PHE A C 1
ATOM 4296 O O . PHE A 1 521 ? 4.334 -11.937 -14.007 1.00 87.56 521 PHE A O 1
ATOM 4303 N N . PHE A 1 522 ? 4.561 -10.491 -12.305 1.00 90.50 522 PHE A N 1
ATOM 4304 C CA . PHE A 1 522 ? 4.455 -9.281 -13.090 1.00 90.50 522 PHE A CA 1
ATOM 4305 C C . PHE A 1 522 ? 5.602 -8.353 -12.736 1.00 90.50 522 PHE A C 1
ATOM 4307 O O . PHE A 1 522 ? 5.889 -8.146 -11.560 1.00 90.50 522 PHE A O 1
ATOM 4314 N N . TYR A 1 523 ? 6.254 -7.794 -13.744 1.00 89.44 523 TYR A N 1
ATOM 4315 C CA . TYR A 1 523 ? 7.485 -7.048 -13.548 1.00 89.44 523 TYR A CA 1
ATOM 4316 C C . TYR A 1 523 ? 7.247 -5.551 -13.613 1.00 89.44 523 TYR A C 1
ATOM 4318 O O . TYR A 1 523 ? 6.556 -5.049 -14.502 1.00 89.44 523 TYR A O 1
ATOM 4326 N N . VAL A 1 524 ? 7.886 -4.859 -12.680 1.00 92.44 524 VAL A N 1
ATOM 4327 C CA . VAL A 1 524 ? 8.020 -3.412 -12.645 1.00 92.44 524 VAL A CA 1
ATOM 4328 C C . VAL A 1 524 ? 9.501 -3.095 -12.652 1.00 92.44 524 VAL A C 1
ATOM 4330 O O . VAL A 1 524 ? 10.267 -3.605 -11.836 1.00 92.44 524 VAL A O 1
ATOM 4333 N N . VAL A 1 525 ? 9.906 -2.239 -13.579 1.00 88.62 525 VAL A N 1
ATOM 4334 C CA . VAL A 1 525 ? 11.311 -1.885 -13.761 1.00 88.62 525 VAL A CA 1
ATOM 4335 C C . VAL A 1 525 ? 11.557 -0.466 -13.265 1.00 88.62 525 VAL A C 1
ATOM 4337 O O . VAL A 1 525 ? 10.782 0.445 -13.568 1.00 88.62 525 VAL A O 1
ATOM 4340 N N . PHE A 1 526 ? 12.628 -0.288 -12.495 1.00 91.38 526 PHE A N 1
ATOM 4341 C CA . PHE A 1 526 ? 13.085 0.994 -11.965 1.00 91.38 526 PHE A CA 1
ATOM 4342 C C . PHE A 1 526 ? 14.364 1.436 -12.680 1.00 91.38 526 PHE A C 1
ATOM 4344 O O . PHE A 1 526 ? 15.336 0.685 -12.758 1.00 91.38 526 PHE A O 1
ATOM 4351 N N . SER A 1 527 ? 14.371 2.661 -13.200 1.00 89.75 527 SER A N 1
ATOM 4352 C CA . SER A 1 527 ? 15.568 3.293 -13.763 1.00 89.75 527 SER A CA 1
ATOM 4353 C C . SER A 1 527 ? 16.614 3.593 -12.684 1.00 89.75 527 SER A C 1
ATOM 4355 O O . SER A 1 527 ? 16.273 3.770 -11.514 1.00 89.75 527 SER A O 1
ATOM 4357 N N . ASP A 1 528 ? 17.867 3.793 -13.091 1.00 87.12 528 ASP A N 1
ATOM 4358 C CA . ASP A 1 528 ? 18.958 4.248 -12.217 1.00 87.12 528 ASP A CA 1
ATOM 4359 C C . ASP A 1 528 ? 18.973 5.773 -11.982 1.00 87.12 528 ASP A C 1
ATOM 4361 O O . ASP A 1 528 ? 20.013 6.320 -11.625 1.00 87.12 528 ASP A O 1
ATOM 4365 N N . TYR A 1 529 ? 17.836 6.454 -12.185 1.00 90.62 529 TYR A N 1
ATOM 4366 C CA . TYR A 1 529 ? 17.670 7.890 -11.931 1.00 90.62 529 TYR A CA 1
ATOM 4367 C C . TYR A 1 529 ? 18.014 8.263 -10.481 1.00 90.62 529 TYR A C 1
ATOM 4369 O O . TYR A 1 529 ? 18.685 9.263 -10.232 1.00 90.62 529 TYR A O 1
ATOM 4377 N N . TYR A 1 530 ? 17.578 7.433 -9.527 1.00 91.81 530 TYR A N 1
ATOM 4378 C CA . TYR A 1 530 ? 17.984 7.531 -8.128 1.00 91.81 530 TYR A CA 1
ATOM 4379 C C . TYR A 1 530 ? 19.036 6.473 -7.794 1.00 91.81 530 TYR A C 1
ATOM 4381 O O . TYR A 1 530 ? 18.996 5.344 -8.289 1.00 91.81 530 TYR A O 1
ATOM 4389 N N . GLY A 1 531 ? 19.967 6.830 -6.917 1.00 87.38 531 GLY A N 1
ATOM 4390 C CA . GLY A 1 531 ? 21.087 5.991 -6.514 1.00 87.38 531 GLY A CA 1
ATOM 4391 C C . GLY A 1 531 ? 21.913 6.633 -5.396 1.00 87.38 531 GLY A C 1
ATOM 4392 O O . GLY A 1 531 ? 21.425 7.521 -4.697 1.00 87.38 531 GLY A O 1
ATOM 4393 N N . PRO A 1 532 ? 23.170 6.199 -5.203 1.00 83.75 532 PRO A N 1
ATOM 4394 C CA . PRO A 1 532 ? 24.050 6.756 -4.174 1.00 83.75 532 PRO A CA 1
ATOM 4395 C C . PRO A 1 532 ? 24.280 8.266 -4.313 1.00 83.75 532 PRO A C 1
ATOM 4397 O O . PRO A 1 532 ? 24.335 8.962 -3.301 1.00 83.75 532 PRO A O 1
ATOM 4400 N N . ASP A 1 533 ? 24.372 8.743 -5.557 1.00 85.88 533 ASP A N 1
ATOM 4401 C CA . ASP A 1 533 ? 24.746 10.123 -5.893 1.00 85.88 533 ASP A CA 1
ATOM 4402 C C . ASP A 1 533 ? 23.544 11.063 -6.058 1.00 85.88 533 ASP A C 1
ATOM 4404 O O . ASP A 1 533 ? 23.717 12.277 -6.116 1.00 85.88 533 ASP A O 1
ATOM 4408 N N . LYS A 1 534 ? 22.329 10.509 -6.152 1.00 89.44 534 LYS A N 1
ATOM 4409 C CA . LYS A 1 534 ? 21.086 11.269 -6.291 1.00 89.44 534 LYS A CA 1
ATOM 4410 C C . LYS A 1 534 ? 19.954 10.556 -5.566 1.00 89.44 534 LYS A C 1
ATOM 4412 O O . LYS A 1 534 ? 19.517 9.485 -5.989 1.00 89.44 534 LYS A O 1
ATOM 4417 N N . LYS A 1 535 ? 19.465 11.141 -4.480 1.00 90.81 535 LYS A N 1
ATOM 4418 C CA . LYS A 1 535 ? 18.375 10.601 -3.661 1.00 90.81 535 LYS A CA 1
ATOM 4419 C C . LYS A 1 535 ? 17.065 11.325 -3.967 1.00 90.81 535 LYS A C 1
ATOM 4421 O O . LYS A 1 535 ? 17.091 12.480 -4.377 1.00 90.81 535 LYS A O 1
ATOM 4426 N N . PRO A 1 536 ? 15.906 10.700 -3.699 1.00 91.75 536 PRO A N 1
ATOM 4427 C CA . PRO A 1 536 ? 14.622 11.388 -3.821 1.00 91.75 536 PRO A CA 1
ATOM 4428 C C . PRO A 1 536 ? 14.551 12.686 -3.002 1.00 91.75 536 PRO A C 1
ATOM 4430 O O . PRO A 1 536 ? 14.051 13.689 -3.494 1.00 91.75 536 PRO A O 1
ATOM 4433 N N . SER A 1 537 ? 15.132 12.704 -1.799 1.00 89.00 537 SER A N 1
ATOM 4434 C CA . SER A 1 537 ? 15.210 13.903 -0.952 1.00 89.00 537 SER A CA 1
ATOM 4435 C C . SER A 1 537 ? 15.887 15.100 -1.627 1.00 89.00 537 SER A C 1
ATOM 4437 O O . SER A 1 537 ? 15.610 16.232 -1.248 1.00 89.00 537 SER A O 1
ATOM 4439 N N . ASP A 1 538 ? 16.767 14.860 -2.605 1.00 90.38 538 ASP A N 1
ATOM 4440 C CA . ASP A 1 538 ? 17.486 15.919 -3.317 1.00 90.38 538 ASP A CA 1
ATOM 4441 C C . ASP A 1 538 ? 16.591 16.616 -4.357 1.00 90.38 538 ASP A C 1
ATOM 4443 O O . ASP A 1 538 ? 16.808 17.786 -4.650 1.00 90.38 538 ASP A O 1
ATOM 4447 N N . ASP A 1 539 ? 15.579 15.921 -4.895 1.00 91.56 539 ASP A N 1
ATOM 4448 C CA . ASP A 1 539 ? 14.619 16.494 -5.852 1.00 91.56 539 ASP A CA 1
ATOM 4449 C C . ASP A 1 539 ? 13.405 17.126 -5.154 1.00 91.56 539 ASP A C 1
ATOM 4451 O O . ASP A 1 539 ? 12.859 18.110 -5.646 1.00 91.56 539 ASP A O 1
ATOM 4455 N N . PHE A 1 540 ? 12.961 16.557 -4.028 1.00 90.88 540 PHE A N 1
ATOM 4456 C CA . PHE A 1 540 ? 11.719 16.969 -3.356 1.00 90.88 540 PHE A CA 1
ATOM 4457 C C . PHE A 1 540 ? 11.947 17.837 -2.113 1.00 90.88 540 PHE A C 1
ATOM 4459 O O . PHE A 1 540 ? 10.983 18.264 -1.482 1.00 90.88 540 PHE A O 1
ATOM 4466 N N . GLU A 1 541 ? 13.208 18.059 -1.723 1.00 86.88 541 GLU A N 1
ATOM 4467 C CA . GLU A 1 541 ? 13.627 18.830 -0.536 1.00 86.88 541 GLU A CA 1
ATOM 4468 C C . GLU A 1 541 ? 13.006 18.349 0.796 1.00 86.88 541 GLU A C 1
ATOM 4470 O O . GLU A 1 541 ? 13.088 19.013 1.831 1.00 86.88 541 GLU A O 1
ATOM 4475 N N . THR A 1 542 ? 12.386 17.170 0.792 1.00 86.38 542 THR A N 1
ATOM 4476 C CA . THR A 1 542 ? 11.716 16.557 1.936 1.00 86.38 542 THR A CA 1
ATOM 4477 C C . THR A 1 542 ? 11.700 15.042 1.777 1.00 86.38 542 THR A C 1
ATOM 4479 O O . THR A 1 542 ? 11.725 14.505 0.667 1.00 86.38 542 THR A O 1
ATOM 4482 N N . ASP A 1 543 ? 11.647 14.332 2.899 1.00 86.75 543 ASP A N 1
ATOM 4483 C CA . ASP A 1 543 ? 11.473 12.886 2.891 1.00 86.75 543 ASP A CA 1
ATOM 4484 C C . ASP A 1 543 ? 9.983 12.545 2.763 1.00 86.75 543 ASP A C 1
ATOM 4486 O O . ASP A 1 543 ? 9.157 13.000 3.563 1.00 86.75 543 ASP A O 1
ATOM 4490 N N . PHE A 1 544 ? 9.631 11.693 1.798 1.00 91.00 544 PHE A N 1
ATOM 4491 C CA . PHE A 1 544 ? 8.272 11.161 1.669 1.00 91.00 544 PHE A CA 1
ATOM 4492 C C . PHE A 1 544 ? 7.791 10.511 2.970 1.00 91.00 544 PHE A C 1
ATOM 4494 O O . PHE A 1 544 ? 8.559 9.840 3.666 1.00 91.00 544 PHE A O 1
ATOM 4501 N N . PHE A 1 545 ? 6.502 10.685 3.274 1.00 87.31 545 PHE A N 1
ATOM 4502 C CA . PHE A 1 545 ? 5.832 10.133 4.465 1.00 87.31 545 PHE A CA 1
ATOM 4503 C C . PHE A 1 545 ? 6.395 10.627 5.808 1.00 87.31 545 PHE A C 1
ATOM 4505 O O . PHE A 1 545 ? 5.982 10.178 6.878 1.00 87.31 545 PHE A O 1
ATOM 4512 N N . SER A 1 546 ? 7.327 11.580 5.783 1.00 81.06 546 SER A N 1
ATOM 4513 C CA . SER A 1 546 ? 7.832 12.228 6.984 1.00 81.06 546 SER A CA 1
ATOM 4514 C C . SER A 1 546 ? 6.860 13.296 7.491 1.00 81.06 546 SER A C 1
ATOM 4516 O O . SER A 1 546 ? 5.917 13.707 6.817 1.00 81.06 546 SER A O 1
ATOM 4518 N N . LYS A 1 547 ? 7.131 13.812 8.692 1.00 71.31 547 LYS A N 1
ATOM 4519 C CA . LYS A 1 547 ? 6.369 14.931 9.270 1.00 71.31 547 LYS A CA 1
ATOM 4520 C C . LYS A 1 547 ? 6.606 16.264 8.560 1.00 71.31 547 LYS A C 1
ATOM 4522 O O . LYS A 1 547 ? 5.862 17.203 8.811 1.00 71.31 547 LYS A O 1
ATOM 4527 N N . THR A 1 548 ? 7.661 16.365 7.752 1.00 75.00 548 THR A N 1
ATOM 4528 C CA . THR A 1 548 ? 7.974 17.562 6.961 1.00 75.00 548 THR A CA 1
ATOM 4529 C C . THR A 1 548 ? 7.372 17.495 5.564 1.00 75.00 548 THR A C 1
ATOM 4531 O O . THR A 1 548 ? 7.482 18.466 4.820 1.00 75.00 548 THR A O 1
ATOM 4534 N N . TRP A 1 549 ? 6.738 16.379 5.188 1.00 79.38 549 TRP A N 1
ATOM 4535 C CA . TRP A 1 549 ? 5.980 16.309 3.948 1.00 79.38 549 TRP A CA 1
ATOM 4536 C C . TRP A 1 549 ? 4.656 17.051 4.121 1.00 79.38 549 TRP A C 1
ATOM 4538 O O . TRP A 1 549 ? 3.912 16.784 5.069 1.00 79.38 549 TRP A O 1
ATOM 4548 N N . SER A 1 550 ? 4.403 18.036 3.256 1.00 78.12 550 SER A N 1
ATOM 4549 C CA . SER A 1 550 ? 3.300 18.974 3.456 1.00 78.12 550 SER A CA 1
ATOM 4550 C C . SER A 1 550 ? 1.943 18.276 3.415 1.00 78.12 550 SER A C 1
ATOM 4552 O O . SER A 1 550 ? 1.763 17.230 2.782 1.00 78.12 550 SER A O 1
ATOM 4554 N N . TRP A 1 551 ? 0.965 18.883 4.090 1.00 83.00 551 TRP A N 1
ATOM 4555 C CA . TRP A 1 551 ? -0.401 18.373 4.102 1.00 83.00 551 TRP A CA 1
ATOM 4556 C C . TRP A 1 551 ? -0.957 18.270 2.677 1.00 83.00 551 TRP A C 1
ATOM 4558 O O . TRP A 1 551 ? -1.559 17.257 2.327 1.00 83.00 551 TRP A O 1
ATOM 4568 N N . GLU A 1 552 ? -0.693 19.274 1.836 1.00 82.12 552 GLU A N 1
ATOM 4569 C CA . GLU A 1 552 ? -1.139 19.325 0.445 1.00 82.12 552 GLU A CA 1
ATOM 4570 C C . GLU A 1 552 ? -0.566 18.160 -0.367 1.00 82.12 552 GLU A C 1
ATOM 4572 O O . GLU A 1 552 ? -1.302 17.477 -1.078 1.00 82.12 552 GLU A O 1
ATOM 4577 N N . GLN A 1 553 ? 0.731 17.878 -0.231 1.00 87.19 553 GLN A N 1
ATOM 4578 C CA . GLN A 1 553 ? 1.369 16.798 -0.982 1.00 87.19 553 GLN A CA 1
ATOM 4579 C C . GLN A 1 553 ? 0.916 15.423 -0.507 1.00 87.19 553 GLN A C 1
ATOM 4581 O O . GLN A 1 553 ? 0.644 14.543 -1.327 1.00 87.19 553 GLN A O 1
ATOM 4586 N N . LYS A 1 554 ? 0.724 15.254 0.804 1.00 84.81 554 LYS A N 1
ATOM 4587 C CA . LYS A 1 554 ? 0.149 14.028 1.359 1.00 84.81 554 LYS A CA 1
ATOM 4588 C C . LYS A 1 554 ? -1.311 13.835 0.919 1.00 84.81 554 LYS A C 1
ATOM 4590 O O . LYS A 1 554 ? -1.706 12.718 0.592 1.00 84.81 554 LYS A O 1
ATOM 4595 N N . ASN A 1 555 ? -2.106 14.905 0.823 1.00 86.50 555 ASN A N 1
ATOM 4596 C CA . ASN A 1 555 ? -3.465 14.842 0.276 1.00 86.50 555 ASN A CA 1
ATOM 4597 C C . ASN A 1 555 ? -3.473 14.402 -1.195 1.00 86.50 555 ASN A C 1
ATOM 4599 O O . ASN A 1 555 ? -4.224 13.503 -1.589 1.00 86.50 555 ASN A O 1
ATOM 4603 N N . ARG A 1 556 ? -2.602 15.003 -2.011 1.00 94.06 556 ARG A N 1
ATOM 4604 C CA . ARG A 1 556 ? -2.459 14.631 -3.420 1.00 94.06 556 ARG A CA 1
ATOM 4605 C C . ARG A 1 556 ? -1.912 13.216 -3.583 1.00 94.06 556 ARG A C 1
ATOM 4607 O O . ARG A 1 556 ? -2.311 12.520 -4.506 1.00 94.06 556 ARG A O 1
ATOM 4614 N N . PHE A 1 557 ? -1.062 12.736 -2.681 1.00 97.00 557 PHE A N 1
ATOM 4615 C CA . PHE A 1 557 ? -0.631 11.340 -2.676 1.00 97.00 557 PHE A CA 1
ATOM 4616 C C . PHE A 1 557 ? -1.817 10.375 -2.581 1.00 97.00 557 PHE A C 1
ATOM 4618 O O . PHE A 1 557 ? -1.954 9.510 -3.442 1.00 97.00 557 PHE A O 1
ATOM 4625 N N . TYR A 1 558 ? -2.731 10.558 -1.624 1.00 96.69 558 TYR A N 1
ATOM 4626 C CA . TYR A 1 558 ? -3.906 9.686 -1.510 1.00 96.69 558 TYR A CA 1
ATOM 4627 C C . TYR A 1 558 ? -4.827 9.761 -2.734 1.00 96.69 558 TYR A C 1
ATOM 4629 O O . TYR A 1 558 ? -5.308 8.728 -3.207 1.00 96.69 558 TYR A O 1
ATOM 4637 N N . ASN A 1 559 ? -5.021 10.958 -3.300 1.00 97.56 559 ASN A N 1
ATOM 4638 C CA . ASN A 1 559 ? -5.742 11.126 -4.567 1.00 97.56 559 ASN A CA 1
ATOM 4639 C C . ASN A 1 559 ? -5.059 10.356 -5.708 1.00 97.56 559 ASN A C 1
ATOM 4641 O O . ASN A 1 559 ? -5.722 9.638 -6.453 1.00 97.56 559 ASN A O 1
ATOM 4645 N N . PHE A 1 560 ? -3.731 10.433 -5.812 1.00 98.50 560 PHE A N 1
ATOM 4646 C CA . PHE A 1 560 ? -2.959 9.706 -6.815 1.00 98.50 560 PHE A CA 1
ATOM 4647 C C . PHE A 1 560 ? -3.096 8.186 -6.651 1.00 98.50 560 PHE A C 1
ATOM 4649 O O . PHE A 1 560 ? -3.334 7.484 -7.635 1.00 98.50 560 PHE A O 1
ATOM 4656 N N . MET A 1 561 ? -3.029 7.672 -5.419 1.00 98.62 561 MET A N 1
ATOM 4657 C CA . MET A 1 561 ? -3.227 6.247 -5.136 1.00 98.62 561 MET A CA 1
ATOM 4658 C C . MET A 1 561 ? -4.634 5.779 -5.548 1.00 98.62 561 MET A C 1
ATOM 4660 O O . MET A 1 561 ? -4.781 4.722 -6.166 1.00 98.62 561 MET A O 1
ATOM 4664 N N . ALA A 1 562 ? -5.669 6.590 -5.301 1.00 98.50 562 ALA A N 1
ATOM 4665 C CA . ALA A 1 562 ? -7.038 6.291 -5.731 1.00 98.50 562 ALA A CA 1
ATOM 4666 C C . ALA A 1 562 ? -7.185 6.328 -7.265 1.00 98.50 562 ALA A C 1
ATOM 4668 O O . ALA A 1 562 ? -7.839 5.470 -7.865 1.00 98.50 562 ALA A O 1
ATOM 4669 N N . GLN A 1 563 ? -6.520 7.277 -7.928 1.00 98.31 563 GLN A N 1
ATOM 4670 C CA . GLN A 1 563 ? -6.472 7.361 -9.390 1.00 98.31 563 GLN A CA 1
ATOM 4671 C C . GLN A 1 563 ? -5.728 6.171 -10.016 1.00 98.31 563 GLN A C 1
ATOM 4673 O O . GLN A 1 563 ? -6.135 5.697 -11.078 1.00 98.31 563 GLN A O 1
ATOM 4678 N N . CYS A 1 564 ? -4.701 5.628 -9.352 1.00 98.62 564 CYS A N 1
ATOM 4679 C CA . CYS A 1 564 ? -4.036 4.391 -9.771 1.00 98.62 564 CYS A CA 1
ATOM 4680 C C . CYS A 1 564 ? -4.997 3.197 -9.759 1.00 98.62 564 CYS A C 1
ATOM 4682 O O . CYS A 1 564 ? -5.042 2.442 -10.731 1.00 98.62 564 CYS A O 1
ATOM 4684 N N . VAL A 1 565 ? -5.816 3.049 -8.708 1.00 98.38 565 VAL A N 1
ATOM 4685 C CA . VAL A 1 565 ? -6.867 2.014 -8.656 1.00 98.38 565 VAL A CA 1
ATOM 4686 C C . VAL A 1 565 ? -7.857 2.201 -9.797 1.00 98.38 565 VAL A C 1
ATOM 4688 O O . VAL A 1 565 ? -8.118 1.257 -10.539 1.00 98.38 565 VAL A O 1
ATOM 4691 N N . LYS A 1 566 ? -8.348 3.426 -10.015 1.00 98.12 566 LYS A N 1
ATOM 4692 C CA . LYS A 1 566 ? -9.230 3.730 -11.150 1.00 98.12 566 LYS A CA 1
ATOM 4693 C C . LYS A 1 566 ? -8.601 3.345 -12.495 1.00 98.12 566 LYS A C 1
ATOM 4695 O O . LYS A 1 566 ? -9.280 2.770 -13.347 1.00 98.12 566 LYS A O 1
ATOM 4700 N N . ALA A 1 567 ? -7.317 3.646 -12.692 1.00 98.00 567 ALA A N 1
ATOM 4701 C CA . ALA A 1 567 ? -6.583 3.287 -13.901 1.00 98.00 567 ALA A CA 1
ATOM 4702 C C . ALA A 1 567 ? -6.495 1.765 -14.084 1.00 98.00 567 ALA A C 1
ATOM 4704 O O . ALA A 1 567 ? -6.786 1.275 -15.174 1.00 98.00 567 ALA A O 1
ATOM 4705 N N . TYR A 1 568 ? -6.174 1.020 -13.023 1.00 97.25 568 TYR A N 1
ATOM 4706 C CA . TYR A 1 568 ? -6.152 -0.443 -13.041 1.00 97.25 568 TYR A CA 1
ATOM 4707 C C . TYR A 1 568 ? -7.535 -1.044 -13.341 1.00 97.25 568 TYR A C 1
ATOM 4709 O O . TYR A 1 568 ? -7.648 -1.885 -14.226 1.00 97.25 568 TYR A O 1
ATOM 4717 N N . LEU A 1 569 ? -8.607 -0.565 -12.700 1.00 96.06 569 LEU A N 1
ATOM 4718 C CA . LEU A 1 569 ? -9.972 -1.046 -12.964 1.00 96.06 569 LEU A CA 1
ATOM 4719 C C . LEU A 1 569 ? -10.420 -0.807 -14.416 1.00 96.06 569 LEU A C 1
ATOM 4721 O O . LEU A 1 569 ? -11.308 -1.496 -14.919 1.00 96.06 569 LEU A O 1
ATOM 4725 N N . LYS A 1 570 ? -9.839 0.190 -15.092 1.00 96.31 570 LYS A N 1
ATOM 4726 C CA . LYS A 1 570 ? -10.152 0.519 -16.486 1.00 96.31 570 LYS A CA 1
ATOM 4727 C C . LYS A 1 570 ? -9.288 -0.239 -17.495 1.00 96.31 570 LYS A C 1
ATOM 4729 O O . LYS A 1 570 ? -9.805 -0.647 -18.532 1.00 96.31 570 LYS A O 1
ATOM 4734 N N . TRP A 1 571 ? -7.992 -0.376 -17.227 1.00 95.31 571 TRP A N 1
ATOM 4735 C CA . TRP A 1 571 ? -7.008 -0.852 -18.207 1.00 95.31 571 TRP A CA 1
ATOM 4736 C C . TRP A 1 571 ? -6.386 -2.210 -17.868 1.00 95.31 571 TRP A C 1
ATOM 4738 O O . TRP A 1 571 ? -5.731 -2.800 -18.724 1.00 95.31 571 TRP A O 1
ATOM 4748 N N . GLY A 1 572 ? -6.607 -2.721 -16.657 1.00 94.44 572 GLY A N 1
ATOM 4749 C CA . GLY A 1 572 ? -5.904 -3.882 -16.124 1.00 94.44 572 GLY A CA 1
ATOM 4750 C C . GLY A 1 572 ? -4.420 -3.600 -15.876 1.00 94.44 572 GLY A C 1
ATOM 4751 O O . GLY A 1 572 ? -3.967 -2.455 -15.901 1.00 94.44 572 GLY A O 1
ATOM 4752 N N . LEU A 1 573 ? -3.654 -4.662 -15.621 1.00 93.94 573 LEU A N 1
ATOM 4753 C CA . LEU A 1 573 ? -2.193 -4.597 -15.552 1.00 93.94 573 LEU A CA 1
ATOM 4754 C C . LEU A 1 573 ? -1.607 -4.384 -16.955 1.00 93.94 573 LEU A C 1
ATOM 4756 O O . LEU A 1 573 ? -1.836 -5.198 -17.850 1.00 93.94 573 LEU A O 1
ATOM 4760 N N . VAL A 1 574 ? -0.812 -3.326 -17.130 1.00 93.38 574 VAL A N 1
ATOM 4761 C CA . VAL A 1 574 ? -0.183 -2.982 -18.416 1.00 93.38 574 VAL A CA 1
ATOM 4762 C C . VAL A 1 574 ? 1.288 -3.372 -18.399 1.00 93.38 574 VAL A C 1
ATOM 4764 O O . VAL A 1 574 ? 2.055 -2.881 -17.571 1.00 93.38 574 VAL A O 1
ATOM 4767 N N . GLU A 1 575 ? 1.691 -4.277 -19.290 1.00 88.25 575 GLU A N 1
ATOM 4768 C CA . GLU A 1 575 ? 3.091 -4.697 -19.401 1.00 88.25 575 GLU A CA 1
ATOM 4769 C C . GLU A 1 575 ? 3.963 -3.561 -19.945 1.00 88.25 575 GLU A C 1
ATOM 4771 O O . GLU A 1 575 ? 3.601 -2.901 -20.917 1.00 88.25 575 GLU A O 1
ATOM 4776 N N . ALA A 1 576 ? 5.125 -3.353 -19.327 1.00 79.19 576 ALA A N 1
ATOM 4777 C CA . ALA A 1 576 ? 6.184 -2.548 -19.921 1.00 79.19 576 ALA A CA 1
ATOM 4778 C C . ALA A 1 576 ? 6.964 -3.373 -20.969 1.00 79.19 576 ALA A C 1
ATOM 4780 O O . ALA A 1 576 ? 6.962 -4.608 -20.888 1.00 79.19 576 ALA A O 1
ATOM 4781 N N . PRO A 1 577 ? 7.666 -2.734 -21.922 1.00 72.62 577 PRO A N 1
ATOM 4782 C CA . PRO A 1 577 ? 8.486 -3.418 -22.923 1.00 72.62 577 PRO A CA 1
ATOM 4783 C C . PRO A 1 577 ? 9.496 -4.400 -22.311 1.00 72.62 577 PRO A C 1
ATOM 4785 O O . PRO A 1 577 ? 10.513 -4.012 -21.742 1.00 72.62 577 PRO A O 1
ATOM 4788 N N . LYS A 1 578 ? 9.228 -5.706 -22.449 1.00 57.06 578 LYS A N 1
ATOM 4789 C CA . LYS A 1 578 ? 10.103 -6.786 -21.948 1.00 57.06 578 LYS A CA 1
ATOM 4790 C C . LYS A 1 578 ? 11.332 -7.021 -22.830 1.00 57.06 578 LYS A C 1
ATOM 4792 O O . LYS A 1 578 ? 12.368 -7.459 -22.337 1.00 57.06 578 LYS A O 1
ATOM 4797 N N . GLU A 1 579 ? 11.230 -6.727 -24.128 1.00 50.66 579 GLU A N 1
ATOM 4798 C CA . GLU A 1 579 ? 12.262 -7.050 -25.130 1.00 50.66 579 GLU A CA 1
ATOM 4799 C C . GLU A 1 579 ? 13.601 -6.339 -24.906 1.00 50.66 579 GLU A C 1
ATOM 4801 O O . GLU A 1 579 ? 14.626 -6.740 -25.463 1.00 50.66 579 GLU A O 1
ATOM 4806 N N . ASN A 1 580 ? 13.608 -5.303 -24.074 1.00 51.47 580 ASN A N 1
ATOM 4807 C CA . ASN A 1 580 ? 14.735 -4.408 -23.941 1.00 51.47 580 ASN A CA 1
ATOM 4808 C C . ASN A 1 580 ? 15.726 -4.815 -22.850 1.00 51.47 580 ASN A C 1
ATOM 4810 O O . ASN A 1 580 ? 16.847 -4.354 -22.898 1.00 51.47 580 ASN A O 1
ATOM 4814 N N . LEU A 1 581 ? 15.443 -5.729 -21.920 1.00 48.09 581 LEU A N 1
ATOM 4815 C CA . LEU A 1 581 ? 16.462 -6.086 -20.913 1.00 48.09 581 LEU A CA 1
ATOM 4816 C C . LEU A 1 581 ? 17.643 -6.861 -21.527 1.00 48.09 581 LEU A C 1
ATOM 4818 O O . LEU A 1 581 ? 18.798 -6.530 -21.281 1.00 48.09 581 LEU A O 1
ATOM 4822 N N . GLU A 1 582 ? 17.384 -7.841 -22.397 1.00 48.62 582 GLU A N 1
ATOM 4823 C CA . GLU A 1 582 ? 18.439 -8.562 -23.131 1.00 48.62 582 GLU A CA 1
ATOM 4824 C C . GLU A 1 582 ? 19.035 -7.718 -24.270 1.00 48.62 582 GLU A C 1
ATOM 4826 O O . GLU A 1 582 ? 20.259 -7.663 -24.408 1.00 48.62 582 GLU A O 1
ATOM 4831 N N . LYS A 1 583 ? 18.202 -7.010 -25.052 1.00 51.84 583 LYS A N 1
ATOM 4832 C CA . LYS A 1 583 ? 18.672 -6.105 -26.118 1.00 51.84 583 LYS A CA 1
ATOM 4833 C C . LYS A 1 583 ? 19.452 -4.912 -25.555 1.00 51.84 583 LYS A C 1
ATOM 4835 O O . LYS A 1 583 ? 20.473 -4.564 -26.133 1.00 51.84 583 LYS A O 1
ATOM 4840 N N . ASN A 1 584 ? 19.071 -4.348 -24.407 1.00 51.47 584 ASN A N 1
ATOM 4841 C CA . ASN A 1 584 ? 19.808 -3.267 -23.738 1.00 51.47 584 ASN A CA 1
ATOM 4842 C C . ASN A 1 584 ? 21.046 -3.779 -23.010 1.00 51.47 584 ASN A C 1
ATOM 4844 O O . ASN A 1 584 ? 22.046 -3.075 -23.024 1.00 51.47 584 ASN A O 1
ATOM 4848 N N . LYS A 1 585 ? 21.061 -5.006 -22.463 1.00 53.72 585 LYS A N 1
ATOM 4849 C CA . LYS A 1 585 ? 22.319 -5.660 -22.045 1.00 53.72 585 LYS A CA 1
ATOM 4850 C C . LYS A 1 585 ? 23.283 -5.793 -23.217 1.00 53.72 585 LYS A C 1
ATOM 4852 O O . LYS A 1 585 ? 24.458 -5.453 -23.099 1.00 53.72 585 LYS A O 1
ATOM 4857 N N . LEU A 1 586 ? 22.787 -6.278 -24.355 1.00 56.59 586 LEU A N 1
ATOM 4858 C CA . LEU A 1 586 ? 23.558 -6.392 -25.589 1.00 56.59 586 LEU A CA 1
ATOM 4859 C C . LEU A 1 586 ? 24.043 -5.017 -26.055 1.00 56.59 586 LEU A C 1
ATOM 4861 O O . LEU A 1 586 ? 25.240 -4.864 -26.274 1.00 56.59 586 LEU A O 1
ATOM 4865 N N . ARG A 1 587 ? 23.167 -4.011 -26.105 1.00 59.22 587 ARG A N 1
ATOM 4866 C CA . ARG A 1 587 ? 23.483 -2.633 -26.501 1.00 59.22 587 ARG A CA 1
ATOM 4867 C C . ARG A 1 587 ? 24.498 -1.977 -25.563 1.00 59.22 587 ARG A C 1
ATOM 4869 O O . ARG A 1 587 ? 25.495 -1.466 -26.047 1.00 59.22 587 ARG A O 1
ATOM 4876 N N . ALA A 1 588 ? 24.314 -2.077 -24.247 1.00 52.72 588 ALA A N 1
ATOM 4877 C CA . ALA A 1 588 ? 25.246 -1.566 -23.237 1.00 52.72 588 ALA A CA 1
ATOM 4878 C C . ALA A 1 588 ? 26.593 -2.310 -23.233 1.00 52.72 588 ALA A C 1
ATOM 4880 O O . ALA A 1 588 ? 27.611 -1.762 -22.819 1.00 52.72 588 ALA A O 1
ATOM 4881 N N . SER A 1 589 ? 26.621 -3.565 -23.696 1.00 66.62 589 SER A N 1
ATOM 4882 C CA . SER A 1 589 ? 27.862 -4.330 -23.863 1.00 66.62 589 SER A CA 1
ATOM 4883 C C . SER A 1 589 ? 28.641 -3.982 -25.138 1.00 66.62 589 SER A C 1
ATOM 4885 O O . SER A 1 589 ? 29.787 -4.421 -25.276 1.00 66.62 589 SER A O 1
ATOM 4887 N N . ILE A 1 590 ? 28.025 -3.250 -26.075 1.00 78.31 590 ILE A N 1
ATOM 4888 C CA . ILE A 1 590 ? 28.654 -2.747 -27.298 1.00 78.31 590 ILE A CA 1
ATOM 4889 C C . ILE A 1 590 ? 29.184 -1.345 -27.002 1.00 78.31 590 ILE A C 1
ATOM 4891 O O . ILE A 1 590 ? 28.513 -0.528 -26.380 1.00 78.31 590 ILE A O 1
ATOM 4895 N N . ASN A 1 591 ? 30.407 -1.057 -27.437 1.00 86.69 591 ASN A N 1
ATOM 4896 C CA . ASN A 1 591 ? 30.939 0.296 -27.320 1.00 86.69 591 ASN A CA 1
ATOM 4897 C C . ASN A 1 591 ? 30.171 1.273 -28.234 1.00 86.69 591 ASN A C 1
ATOM 4899 O O . ASN A 1 591 ? 29.994 0.977 -29.412 1.00 86.69 591 ASN A O 1
ATOM 4903 N N . GLU A 1 592 ? 29.785 2.433 -27.703 1.00 76.38 592 GLU A N 1
ATOM 4904 C CA . GLU A 1 592 ? 28.980 3.462 -28.382 1.00 76.38 592 GLU A CA 1
ATOM 4905 C C . GLU A 1 592 ? 29.563 3.897 -29.737 1.00 76.38 592 GLU A C 1
ATOM 4907 O O . GLU A 1 592 ? 28.884 3.788 -30.751 1.00 76.38 592 GLU A O 1
ATOM 4912 N N . LEU A 1 593 ? 30.862 4.216 -29.801 1.00 82.50 593 LEU A N 1
ATOM 4913 C CA . LEU A 1 593 ? 31.527 4.620 -31.050 1.00 82.50 593 LEU A CA 1
ATOM 4914 C C . LEU A 1 593 ? 31.514 3.516 -32.116 1.00 82.50 593 LEU A C 1
ATOM 4916 O O . LEU A 1 593 ? 31.471 3.791 -33.312 1.00 82.50 593 LEU A O 1
ATOM 4920 N N . PHE A 1 594 ? 31.585 2.251 -31.689 1.00 90.31 594 PHE A N 1
ATOM 4921 C CA . PHE A 1 594 ? 31.447 1.125 -32.611 1.00 90.31 594 PHE A CA 1
ATOM 4922 C C . PHE A 1 594 ? 30.001 0.965 -33.076 1.00 90.31 594 PHE A C 1
ATOM 4924 O O . PHE A 1 594 ? 29.782 0.635 -34.237 1.00 90.31 594 PHE A O 1
ATOM 4931 N N . LEU A 1 595 ? 29.034 1.140 -32.172 1.00 81.44 595 LEU A N 1
ATOM 4932 C CA . LEU A 1 595 ? 27.620 0.992 -32.489 1.00 81.44 595 LEU A CA 1
ATOM 4933 C C . LEU A 1 595 ? 27.203 2.005 -33.555 1.00 81.44 595 LEU A C 1
ATOM 4935 O O . LEU A 1 595 ? 26.635 1.587 -34.556 1.00 81.44 595 LEU A O 1
ATOM 4939 N N . ASP A 1 596 ? 27.561 3.277 -33.380 1.00 77.38 596 ASP A N 1
ATOM 4940 C CA . ASP A 1 596 ? 27.251 4.344 -34.339 1.00 77.38 596 ASP A CA 1
ATOM 4941 C C . ASP A 1 596 ? 27.848 4.037 -35.719 1.00 77.38 596 ASP A C 1
ATOM 4943 O O . ASP A 1 596 ? 27.140 4.004 -36.723 1.00 77.38 596 ASP A O 1
ATOM 4947 N N . TRP A 1 597 ? 29.136 3.674 -35.764 1.00 90.62 597 TRP A N 1
ATOM 4948 C CA . TRP A 1 597 ? 29.781 3.269 -37.015 1.00 90.62 597 TRP A CA 1
ATOM 4949 C C . TRP A 1 597 ? 29.101 2.054 -37.662 1.00 90.62 597 TRP A C 1
ATOM 4951 O O . TRP A 1 597 ? 28.897 2.024 -38.876 1.00 90.62 597 TRP A O 1
ATOM 4961 N N . ALA A 1 598 ? 28.750 1.034 -36.877 1.00 87.88 598 ALA A N 1
ATOM 4962 C CA . ALA A 1 598 ? 28.127 -0.174 -37.401 1.00 87.88 598 ALA A CA 1
ATOM 4963 C C . ALA A 1 598 ? 26.707 0.097 -37.927 1.00 87.88 598 ALA A C 1
ATOM 4965 O O . ALA A 1 598 ? 26.331 -0.479 -38.944 1.00 87.88 598 ALA A O 1
ATOM 4966 N N . GLU A 1 599 ? 25.932 0.974 -37.289 1.00 83.06 599 GLU A N 1
ATOM 4967 C CA . GLU A 1 599 ? 24.603 1.397 -37.758 1.00 83.06 599 GLU A CA 1
ATOM 4968 C C . GLU A 1 599 ? 24.663 2.112 -39.112 1.00 83.06 599 GLU A C 1
ATOM 4970 O O . GLU A 1 599 ? 23.828 1.854 -39.983 1.00 83.06 599 GLU A O 1
ATOM 4975 N N . ASP A 1 600 ? 25.690 2.931 -39.326 1.00 86.25 600 ASP A N 1
ATOM 4976 C CA . ASP A 1 600 ? 25.869 3.653 -40.585 1.00 86.25 600 ASP A CA 1
ATOM 4977 C C . ASP A 1 600 ? 26.392 2.746 -41.712 1.00 86.25 600 ASP A C 1
ATOM 4979 O O . ASP A 1 600 ? 26.021 2.910 -42.876 1.00 86.25 600 ASP A O 1
ATOM 4983 N N . ASN A 1 601 ? 27.219 1.746 -41.376 1.00 87.81 601 ASN A N 1
ATOM 4984 C CA . ASN A 1 601 ? 28.001 0.989 -42.362 1.00 87.81 601 ASN A CA 1
ATOM 4985 C C . ASN A 1 601 ? 27.583 -0.484 -42.529 1.00 87.81 601 ASN A C 1
ATOM 4987 O O . ASN A 1 601 ? 28.106 -1.161 -43.414 1.00 87.81 601 ASN A O 1
ATOM 4991 N N . TYR A 1 602 ? 26.633 -1.023 -41.747 1.00 87.19 602 TYR A N 1
ATOM 4992 C CA . TYR A 1 602 ? 26.325 -2.468 -41.793 1.00 87.19 602 TYR A CA 1
ATOM 4993 C C . TYR A 1 602 ? 25.906 -2.984 -43.162 1.00 87.19 602 TYR A C 1
ATOM 4995 O O . TYR A 1 602 ? 26.190 -4.132 -43.496 1.00 87.19 602 TYR A O 1
ATOM 5003 N N . ARG A 1 603 ? 25.255 -2.147 -43.973 1.00 87.69 603 ARG A N 1
ATOM 5004 C CA . ARG A 1 603 ? 24.842 -2.514 -45.333 1.00 87.69 603 ARG A CA 1
ATOM 5005 C C . ARG A 1 603 ? 26.025 -2.846 -46.224 1.00 87.69 603 ARG A C 1
ATOM 5007 O O . ARG A 1 603 ? 25.872 -3.642 -47.143 1.00 87.69 603 ARG A O 1
ATOM 5014 N N . GLU A 1 604 ? 27.189 -2.267 -45.945 1.00 84.88 604 GLU A N 1
ATOM 5015 C CA . GLU A 1 604 ? 28.385 -2.557 -46.710 1.00 84.88 604 GLU A CA 1
ATOM 5016 C C . GLU A 1 604 ? 28.842 -3.985 -46.479 1.00 84.88 604 GLU A C 1
ATOM 5018 O O . GLU A 1 604 ? 29.289 -4.595 -47.433 1.00 84.88 604 GLU A O 1
ATOM 5023 N N . PHE A 1 605 ? 28.714 -4.545 -45.274 1.00 85.81 605 PHE A N 1
ATOM 5024 C CA . PHE A 1 605 ? 29.219 -5.880 -44.929 1.00 85.81 605 PHE A CA 1
ATOM 5025 C C . PHE A 1 605 ? 28.146 -6.946 -44.689 1.00 85.81 605 PHE A C 1
ATOM 5027 O O . PHE A 1 605 ? 28.473 -8.090 -44.371 1.00 85.81 605 PHE A O 1
ATOM 5034 N N . LEU A 1 606 ? 26.874 -6.600 -44.872 1.00 89.25 606 LEU A N 1
ATOM 5035 C CA . LEU A 1 606 ? 25.764 -7.536 -44.774 1.00 89.25 606 LEU A CA 1
ATOM 5036 C C . LEU A 1 606 ? 25.702 -8.452 -46.006 1.00 89.25 606 LEU A C 1
ATOM 5038 O O . LEU A 1 606 ? 25.883 -8.014 -47.139 1.00 89.25 606 LEU A O 1
ATOM 5042 N N . ASN A 1 607 ? 25.396 -9.727 -45.776 1.00 87.19 607 ASN A N 1
ATOM 5043 C CA . ASN A 1 607 ? 25.266 -10.792 -46.772 1.00 87.19 607 ASN A CA 1
ATOM 5044 C C . ASN A 1 607 ? 26.521 -11.019 -47.633 1.00 87.19 607 ASN A C 1
ATOM 5046 O O . ASN A 1 607 ? 26.421 -11.512 -48.756 1.00 87.19 607 ASN A O 1
ATOM 5050 N N . LYS A 1 608 ? 27.707 -10.673 -47.118 1.00 87.62 608 LYS A N 1
ATOM 5051 C CA . LYS A 1 608 ? 28.981 -10.916 -47.798 1.00 87.62 608 LYS A CA 1
ATOM 5052 C C . LYS A 1 608 ? 30.062 -11.396 -46.834 1.00 87.62 608 LYS A C 1
ATOM 5054 O O . LYS A 1 608 ? 30.045 -11.082 -45.645 1.00 87.62 608 LYS A O 1
ATOM 5059 N N . GLU A 1 609 ? 31.025 -12.139 -47.366 1.00 89.75 609 GLU A N 1
ATOM 5060 C CA . GLU A 1 609 ? 32.267 -12.444 -46.660 1.00 89.75 609 GLU A CA 1
ATOM 5061 C C . GLU A 1 609 ? 33.189 -11.221 -46.740 1.00 89.75 609 GLU A C 1
ATOM 5063 O O . GLU A 1 609 ? 33.439 -10.691 -47.823 1.00 89.75 609 GLU A O 1
ATOM 5068 N N . THR A 1 610 ? 33.675 -10.747 -45.593 1.00 89.94 610 THR A N 1
ATOM 5069 C CA . THR A 1 610 ? 34.536 -9.561 -45.516 1.00 89.94 610 THR A CA 1
ATOM 5070 C C . THR A 1 610 ? 35.770 -9.841 -44.666 1.00 89.94 610 THR A C 1
ATOM 5072 O O . THR A 1 610 ? 35.687 -10.508 -43.633 1.00 89.94 610 THR A O 1
ATOM 5075 N N . ASP A 1 611 ? 36.922 -9.319 -45.086 1.00 91.31 611 ASP A N 1
ATOM 5076 C CA . ASP A 1 611 ? 38.161 -9.378 -44.310 1.00 91.31 611 ASP A CA 1
ATOM 5077 C C . ASP A 1 611 ? 38.010 -8.587 -42.997 1.00 91.31 611 ASP A C 1
ATOM 5079 O O . ASP A 1 611 ? 37.640 -7.407 -42.988 1.00 91.31 611 ASP A O 1
ATOM 5083 N N . LYS A 1 612 ? 38.296 -9.248 -41.869 1.00 91.75 612 LYS A N 1
ATOM 5084 C CA . LYS A 1 612 ? 38.208 -8.649 -40.533 1.00 91.75 612 LYS A CA 1
ATOM 5085 C C . LYS A 1 612 ? 39.170 -7.475 -40.356 1.00 91.75 612 LYS A C 1
ATOM 5087 O O . LYS A 1 612 ? 38.804 -6.508 -39.689 1.00 91.75 612 LYS A O 1
ATOM 5092 N N . LEU A 1 613 ? 40.407 -7.587 -40.844 1.00 90.12 613 LEU A N 1
ATOM 5093 C CA . LEU A 1 613 ? 41.418 -6.537 -40.705 1.00 90.12 613 LEU A CA 1
ATOM 5094 C C . LEU A 1 613 ? 41.003 -5.304 -41.498 1.00 90.12 613 LEU A C 1
ATOM 5096 O O . LEU A 1 613 ? 41.034 -4.211 -40.945 1.00 90.12 613 LEU A O 1
ATOM 5100 N N . MET A 1 614 ? 40.508 -5.496 -42.721 1.00 90.25 614 MET A N 1
ATOM 5101 C CA . MET A 1 614 ? 40.005 -4.401 -43.551 1.00 90.25 614 MET A CA 1
ATOM 5102 C C . MET A 1 614 ? 38.859 -3.642 -42.862 1.00 90.25 614 MET A C 1
ATOM 5104 O O . MET A 1 614 ? 38.914 -2.421 -42.744 1.00 90.25 614 MET A O 1
ATOM 5108 N N . LEU A 1 615 ? 37.850 -4.352 -42.338 1.00 90.75 615 LEU A N 1
ATOM 5109 C CA . LEU A 1 615 ? 36.742 -3.725 -41.597 1.00 90.75 615 LEU A CA 1
ATOM 5110 C C . LEU A 1 615 ? 37.210 -3.017 -40.321 1.00 90.75 615 LEU A C 1
ATOM 5112 O O . LEU A 1 615 ? 36.687 -1.967 -39.954 1.00 90.75 615 LEU A O 1
ATOM 5116 N N . PHE A 1 616 ? 38.192 -3.592 -39.628 1.00 92.62 616 PHE A N 1
ATOM 5117 C CA . PHE A 1 616 ? 38.744 -2.987 -38.422 1.00 92.62 616 PHE A CA 1
ATOM 5118 C C . PHE A 1 616 ? 39.523 -1.701 -38.724 1.00 92.62 616 PHE A C 1
ATOM 5120 O O . PHE A 1 616 ? 39.448 -0.747 -37.951 1.00 92.62 616 PHE A O 1
ATOM 5127 N N . GLU A 1 617 ? 40.249 -1.657 -39.840 1.00 90.94 617 GLU A N 1
ATOM 5128 C CA . GLU A 1 617 ? 40.946 -0.458 -40.309 1.00 90.94 617 GLU A CA 1
ATOM 5129 C C . GLU A 1 617 ? 39.968 0.626 -40.768 1.00 90.94 617 GLU A C 1
ATOM 5131 O O . GLU A 1 617 ? 40.148 1.782 -40.395 1.00 90.94 617 GLU A O 1
ATOM 5136 N N . GLN A 1 618 ? 38.892 0.258 -41.474 1.00 90.44 618 GLN A N 1
ATOM 5137 C CA . GLN A 1 618 ? 37.811 1.183 -41.838 1.00 90.44 618 GLN A CA 1
ATOM 5138 C C . GLN A 1 618 ? 37.167 1.823 -40.603 1.00 90.44 618 GLN A C 1
ATOM 5140 O O . GLN A 1 618 ? 37.019 3.041 -40.544 1.00 90.44 618 GLN A O 1
ATOM 5145 N N . PHE A 1 619 ? 36.858 1.019 -39.582 1.00 91.62 619 PHE A N 1
ATOM 5146 C CA . PHE A 1 619 ? 36.353 1.522 -38.305 1.00 91.62 619 PHE A CA 1
ATOM 5147 C C . PHE A 1 619 ? 37.360 2.436 -37.592 1.00 91.62 619 PHE A C 1
ATOM 5149 O O . PHE A 1 619 ? 36.990 3.458 -37.026 1.00 91.62 619 PHE A O 1
ATOM 5156 N N . LYS A 1 620 ? 38.656 2.108 -37.608 1.00 91.19 620 LYS A N 1
ATOM 5157 C CA . LYS A 1 620 ? 39.671 2.990 -37.013 1.00 91.19 620 LYS A CA 1
ATOM 5158 C C . LYS A 1 620 ? 39.812 4.311 -37.760 1.00 91.19 620 LYS A C 1
ATOM 5160 O O . LYS A 1 620 ? 40.043 5.328 -37.115 1.00 91.19 620 LYS A O 1
ATOM 5165 N N . ALA A 1 621 ? 39.678 4.291 -39.084 1.00 90.50 621 ALA A N 1
ATOM 5166 C CA . ALA A 1 621 ? 39.769 5.478 -39.924 1.00 90.50 621 ALA A CA 1
ATOM 5167 C C . ALA A 1 621 ? 38.592 6.447 -39.719 1.00 90.50 621 ALA A C 1
ATOM 5169 O O . ALA A 1 621 ? 38.751 7.640 -39.961 1.00 90.50 621 ALA A O 1
ATOM 5170 N N . SER A 1 622 ? 37.438 5.967 -39.238 1.00 88.12 622 SER A N 1
ATOM 5171 C CA . SER A 1 622 ? 36.290 6.819 -38.905 1.00 88.12 622 SER A CA 1
ATOM 5172 C C . SER A 1 622 ? 36.381 7.481 -37.522 1.00 88.12 622 SER A C 1
ATOM 5174 O O . SER A 1 622 ? 35.454 8.186 -37.131 1.00 88.12 622 SER A O 1
ATOM 5176 N N . LEU A 1 623 ? 37.456 7.251 -36.759 1.00 88.44 623 LEU A N 1
ATOM 5177 C CA . LEU A 1 623 ? 37.634 7.758 -35.394 1.00 88.44 623 LEU A CA 1
ATOM 5178 C C . LEU A 1 623 ? 38.817 8.728 -35.278 1.00 88.44 623 LEU A C 1
ATOM 5180 O O . LEU A 1 623 ? 39.737 8.729 -36.093 1.00 88.44 623 LEU A O 1
ATOM 5184 N N . SER A 1 624 ? 38.830 9.519 -34.200 1.00 87.44 624 SER A N 1
ATOM 5185 C CA . SER A 1 624 ? 40.007 10.308 -33.815 1.00 87.44 624 SER A CA 1
ATOM 5186 C C . SER A 1 624 ? 41.190 9.393 -33.453 1.00 87.44 624 SER A C 1
ATOM 5188 O O . SER A 1 624 ? 40.997 8.275 -32.968 1.00 87.44 624 SER A O 1
ATOM 5190 N N . GLU A 1 625 ? 42.435 9.866 -33.603 1.00 82.12 625 GLU A N 1
ATOM 5191 C CA . GLU A 1 625 ? 43.626 9.079 -33.227 1.00 82.12 625 GLU A CA 1
ATOM 5192 C C . GLU A 1 625 ? 43.616 8.622 -31.758 1.00 82.12 625 GLU A C 1
ATOM 5194 O O . GLU A 1 625 ? 44.156 7.563 -31.420 1.00 82.12 625 GLU A O 1
ATOM 5199 N N . ILE A 1 626 ? 43.017 9.421 -30.871 1.00 83.38 626 ILE A N 1
ATOM 5200 C CA . ILE A 1 626 ? 42.922 9.123 -29.440 1.00 83.38 626 ILE A CA 1
ATOM 5201 C C . ILE A 1 626 ? 41.925 7.984 -29.207 1.00 83.38 626 ILE A C 1
ATOM 5203 O O . ILE A 1 626 ? 42.201 7.073 -28.423 1.00 83.38 626 ILE A O 1
ATOM 5207 N N . ASP A 1 627 ? 40.790 8.000 -29.904 1.00 83.44 627 ASP A N 1
ATOM 5208 C CA . ASP A 1 627 ? 39.752 6.983 -29.750 1.00 83.44 627 ASP A CA 1
ATOM 5209 C C . ASP A 1 627 ? 40.118 5.677 -30.451 1.00 83.44 627 ASP A C 1
ATOM 5211 O O . ASP A 1 627 ? 39.934 4.605 -29.875 1.00 83.44 627 ASP A O 1
ATOM 5215 N N . ALA A 1 628 ? 40.757 5.739 -31.622 1.00 84.19 628 ALA A N 1
ATOM 5216 C CA . ALA A 1 628 ? 41.227 4.562 -32.350 1.00 84.19 628 ALA A CA 1
ATOM 5217 C C . ALA A 1 628 ? 42.206 3.701 -31.523 1.00 84.19 628 ALA A C 1
ATOM 5219 O O . ALA A 1 628 ? 42.204 2.469 -31.634 1.00 84.19 628 ALA A O 1
ATOM 5220 N N . LYS A 1 629 ? 43.014 4.318 -30.644 1.00 86.19 629 LYS A N 1
ATOM 5221 C CA . LYS A 1 629 ? 43.937 3.611 -29.730 1.00 86.19 629 LYS A CA 1
ATOM 5222 C C . LYS A 1 629 ? 43.223 2.795 -28.649 1.00 86.19 629 LYS A C 1
ATOM 5224 O O . LYS A 1 629 ? 43.815 1.856 -28.121 1.00 86.19 629 LYS A O 1
ATOM 5229 N N . LYS A 1 630 ? 41.959 3.105 -28.339 1.00 85.00 630 LYS A N 1
ATOM 5230 C CA . LYS A 1 630 ? 41.161 2.392 -27.325 1.00 85.00 630 LYS A CA 1
ATOM 5231 C C . LYS A 1 630 ? 40.634 1.040 -27.824 1.00 85.00 630 LYS A C 1
ATOM 5233 O O . LYS A 1 630 ? 40.179 0.229 -27.018 1.00 85.00 630 LYS A O 1
ATOM 5238 N N . PHE A 1 631 ? 40.711 0.762 -29.129 1.00 86.88 631 PHE A N 1
ATOM 5239 C CA . PHE A 1 631 ? 40.176 -0.462 -29.728 1.00 86.88 631 PHE A CA 1
ATOM 5240 C C . PHE A 1 631 ? 41.263 -1.442 -30.169 1.00 86.88 631 PHE A C 1
ATOM 5242 O O . PHE A 1 631 ? 42.209 -1.103 -30.888 1.00 86.88 631 PHE A O 1
ATOM 5249 N N . SER A 1 632 ? 41.072 -2.709 -29.795 1.00 90.88 632 SER A N 1
ATOM 5250 C CA . SER A 1 632 ? 41.877 -3.839 -30.255 1.00 90.88 632 SER A CA 1
ATOM 5251 C C . SER A 1 632 ? 41.091 -4.682 -31.259 1.00 90.88 632 SER A C 1
ATOM 5253 O O . SER A 1 632 ? 39.861 -4.693 -31.250 1.00 90.88 632 SER A O 1
ATOM 5255 N N . SER A 1 633 ? 41.793 -5.455 -32.094 1.00 86.31 633 SER A N 1
ATOM 5256 C CA . SER A 1 633 ? 41.154 -6.391 -33.040 1.00 86.31 633 SER A CA 1
ATOM 5257 C C . SER A 1 633 ? 40.230 -7.394 -32.322 1.00 86.31 633 SER A C 1
ATOM 5259 O O . SER A 1 633 ? 39.208 -7.834 -32.855 1.00 86.31 633 SER A O 1
ATOM 5261 N N . THR A 1 634 ? 40.559 -7.728 -31.071 1.00 86.94 634 THR A N 1
ATOM 5262 C CA . THR A 1 634 ? 39.754 -8.593 -30.203 1.00 86.94 634 THR A CA 1
ATOM 5263 C C . THR A 1 634 ? 38.490 -7.891 -29.704 1.00 86.94 634 THR A C 1
ATOM 5265 O O . THR A 1 634 ? 37.419 -8.499 -29.740 1.00 86.94 634 THR A O 1
ATOM 5268 N N . SER A 1 635 ? 38.575 -6.623 -29.269 1.00 87.44 635 SER A N 1
ATOM 5269 C CA . SER A 1 635 ? 37.383 -5.882 -28.826 1.00 87.44 635 SER A CA 1
ATOM 5270 C C . SER A 1 635 ? 36.444 -5.573 -29.993 1.00 87.44 635 SER A C 1
ATOM 5272 O O . SER A 1 635 ? 35.237 -5.735 -29.843 1.00 87.44 635 SER A O 1
ATOM 5274 N N . PHE A 1 636 ? 36.984 -5.266 -31.177 1.00 92.50 636 PHE A N 1
ATOM 5275 C CA . PHE A 1 636 ? 36.214 -5.086 -32.410 1.00 92.50 636 PHE A CA 1
ATOM 5276 C C . PHE A 1 636 ? 35.385 -6.325 -32.760 1.00 92.50 636 PHE A C 1
ATOM 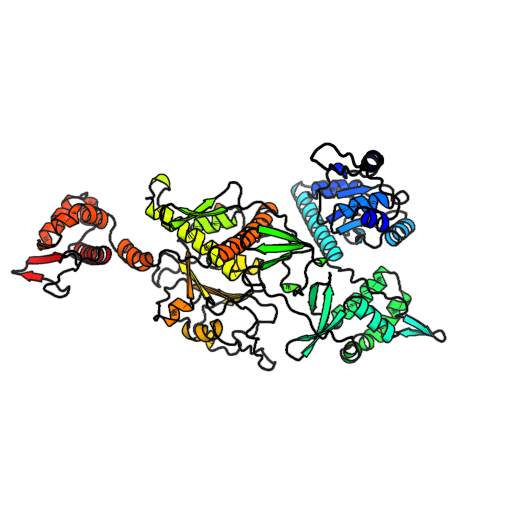5278 O O . PHE A 1 636 ? 34.174 -6.243 -32.936 1.00 92.50 636 PHE A O 1
ATOM 5285 N N . LYS A 1 637 ? 36.009 -7.508 -32.764 1.00 91.75 637 LYS A N 1
ATOM 5286 C CA . LYS A 1 637 ? 35.306 -8.775 -33.009 1.00 91.75 637 LYS A CA 1
ATOM 5287 C C . LYS A 1 637 ? 34.216 -9.057 -31.974 1.00 91.75 637 LYS A C 1
ATOM 5289 O O . LYS A 1 637 ? 33.148 -9.552 -32.329 1.00 91.75 637 LYS A O 1
ATOM 5294 N N . LYS A 1 638 ? 34.483 -8.769 -30.696 1.00 89.94 638 LYS A N 1
ATOM 5295 C CA . LYS A 1 638 ? 33.493 -8.918 -29.619 1.00 89.94 638 LYS A CA 1
ATOM 5296 C C . LYS A 1 638 ? 32.288 -7.999 -29.856 1.00 89.94 638 LYS A C 1
ATOM 5298 O O . LYS A 1 638 ? 31.159 -8.479 -29.806 1.00 89.94 638 LYS A O 1
ATOM 5303 N N . ASN A 1 639 ? 32.534 -6.726 -30.167 1.00 89.19 639 ASN A N 1
ATOM 5304 C CA . ASN A 1 639 ? 31.489 -5.754 -30.485 1.00 89.19 639 ASN A CA 1
ATOM 5305 C C . ASN A 1 639 ? 30.685 -6.170 -31.725 1.00 89.19 639 ASN A C 1
ATOM 5307 O O . ASN A 1 639 ? 29.461 -6.149 -31.677 1.00 89.19 639 ASN A O 1
ATOM 5311 N N . MET A 1 640 ? 31.342 -6.662 -32.780 1.00 92.25 640 MET A N 1
ATOM 5312 C CA . MET A 1 640 ? 30.676 -7.145 -33.996 1.00 92.25 640 MET A CA 1
ATOM 5313 C C . MET A 1 640 ? 29.745 -8.337 -33.727 1.00 92.25 640 MET A C 1
ATOM 5315 O O . MET A 1 640 ? 28.603 -8.351 -34.186 1.00 92.25 640 MET A O 1
ATOM 5319 N N . LYS A 1 641 ? 30.183 -9.320 -32.925 1.00 90.00 641 LYS A N 1
ATOM 5320 C CA . LYS A 1 641 ? 29.328 -10.448 -32.507 1.00 90.00 641 LYS A CA 1
ATOM 5321 C C . LYS A 1 641 ? 28.099 -9.976 -31.728 1.00 90.00 641 LYS A C 1
ATOM 5323 O O . LYS A 1 641 ? 27.002 -10.487 -31.948 1.00 90.00 641 LYS A O 1
ATOM 5328 N N . ASN A 1 642 ? 28.280 -9.018 -30.822 1.00 84.94 642 ASN A N 1
ATOM 5329 C CA . ASN A 1 642 ? 27.184 -8.459 -30.035 1.00 84.94 642 ASN A CA 1
ATOM 5330 C C . ASN A 1 642 ? 26.229 -7.627 -30.904 1.00 84.94 642 ASN A C 1
ATOM 5332 O O . ASN A 1 642 ? 25.020 -7.738 -30.738 1.00 84.94 642 ASN A O 1
ATOM 5336 N N . PHE A 1 643 ? 26.744 -6.872 -31.876 1.00 88.31 643 PHE A N 1
ATOM 5337 C CA . PHE A 1 643 ? 25.939 -6.128 -32.845 1.00 88.31 643 PHE A CA 1
ATOM 5338 C C . PHE A 1 643 ? 25.093 -7.049 -33.729 1.00 88.31 643 PHE A C 1
ATOM 5340 O O . PHE A 1 643 ? 23.902 -6.806 -33.903 1.00 88.31 643 PHE A O 1
ATOM 5347 N N . CYS A 1 644 ? 25.657 -8.163 -34.207 1.00 87.88 644 CYS A N 1
ATOM 5348 C CA . CYS A 1 644 ? 24.893 -9.159 -34.964 1.00 87.88 644 CYS A CA 1
ATOM 5349 C C . CYS A 1 644 ? 23.734 -9.723 -34.132 1.00 87.88 644 CYS A C 1
ATOM 5351 O O . CYS A 1 644 ? 22.603 -9.768 -34.606 1.00 87.88 644 CYS A O 1
ATOM 5353 N N . LYS A 1 645 ? 23.985 -10.064 -32.859 1.00 82.88 645 LYS A N 1
ATOM 5354 C CA . LYS A 1 645 ? 22.930 -10.490 -31.925 1.00 82.88 645 LYS A CA 1
ATOM 5355 C C . LYS A 1 645 ? 21.871 -9.406 -31.707 1.00 82.88 645 LYS A C 1
ATOM 5357 O O . LYS A 1 645 ? 20.689 -9.726 -31.704 1.00 82.88 645 LYS A O 1
ATOM 5362 N N . LEU A 1 646 ? 22.286 -8.145 -31.557 1.00 79.75 646 LEU A N 1
ATOM 5363 C CA . LEU A 1 646 ? 21.384 -7.003 -31.380 1.00 79.75 646 LEU A CA 1
ATOM 5364 C C . LEU A 1 646 ? 20.452 -6.818 -32.590 1.00 79.75 646 LEU A C 1
ATOM 5366 O O . LEU A 1 646 ? 19.267 -6.551 -32.413 1.00 79.75 646 LEU A O 1
ATOM 5370 N N . LYS A 1 647 ? 20.978 -6.982 -33.809 1.00 81.50 647 LYS A N 1
ATOM 5371 C CA . LYS A 1 647 ? 20.245 -6.806 -35.073 1.00 81.50 647 LYS A CA 1
ATOM 5372 C C . LYS A 1 647 ? 19.510 -8.053 -35.572 1.00 81.50 647 LYS A C 1
ATOM 5374 O O . LYS A 1 647 ? 18.798 -7.968 -36.568 1.00 81.50 647 LYS A O 1
ATOM 5379 N N . GLY A 1 648 ? 19.675 -9.198 -34.909 1.00 77.75 648 GLY A N 1
ATOM 5380 C CA . GLY A 1 648 ? 19.131 -10.478 -35.377 1.00 77.75 648 GLY A CA 1
ATOM 5381 C C . GLY A 1 648 ? 19.861 -11.055 -36.599 1.00 77.75 648 GLY A C 1
ATOM 5382 O O . GLY A 1 648 ? 19.295 -11.863 -37.329 1.00 77.75 648 GLY A O 1
ATOM 5383 N N . PHE A 1 649 ? 21.110 -10.649 -36.838 1.00 89.06 649 PHE A N 1
ATOM 5384 C CA . PHE A 1 649 ? 21.962 -11.204 -37.891 1.00 89.06 649 PHE A CA 1
ATOM 5385 C C . PHE A 1 649 ? 22.681 -12.475 -37.416 1.00 89.06 649 PHE A C 1
ATOM 5387 O O . PHE A 1 649 ? 23.079 -12.590 -36.253 1.00 89.06 649 PHE A O 1
ATOM 5394 N N . ILE A 1 650 ? 22.923 -13.413 -38.333 1.00 88.25 650 ILE A N 1
ATOM 5395 C CA . ILE A 1 650 ? 23.761 -14.590 -38.091 1.00 88.25 650 ILE A CA 1
ATOM 5396 C C . ILE A 1 650 ? 25.220 -14.218 -38.341 1.00 88.25 650 ILE A C 1
ATOM 5398 O O . ILE A 1 650 ? 25.590 -13.822 -39.444 1.00 88.25 650 ILE A O 1
ATOM 5402 N N . PHE A 1 651 ? 26.053 -14.403 -37.319 1.00 90.50 651 PHE A N 1
ATOM 5403 C CA . PHE A 1 651 ? 27.502 -14.251 -37.410 1.00 90.50 651 PHE A CA 1
ATOM 5404 C C . PHE A 1 651 ? 28.165 -15.591 -37.764 1.00 90.50 651 PHE A C 1
ATOM 5406 O O . PHE A 1 651 ? 27.962 -16.582 -37.064 1.00 90.50 651 PHE A O 1
ATOM 5413 N N . ASN A 1 652 ? 28.998 -15.603 -38.802 1.00 91.25 652 ASN A N 1
ATOM 5414 C CA . ASN A 1 652 ? 29.739 -16.747 -39.338 1.00 91.25 652 ASN A CA 1
ATOM 5415 C C . ASN A 1 652 ? 28.892 -18.020 -39.532 1.00 91.25 652 ASN A C 1
ATOM 5417 O O . ASN A 1 652 ? 29.217 -19.056 -38.937 1.00 91.25 652 ASN A O 1
ATOM 5421 N N . PRO A 1 653 ? 27.820 -17.982 -40.348 1.00 87.88 653 PRO A N 1
ATOM 5422 C CA . PRO A 1 653 ? 26.978 -19.152 -40.591 1.00 87.88 653 PRO A CA 1
ATOM 5423 C C . PRO A 1 653 ? 27.756 -20.351 -41.139 1.00 87.88 653 PRO A C 1
ATOM 5425 O O . PRO A 1 653 ? 27.507 -21.466 -40.686 1.00 87.88 653 PRO A O 1
ATOM 5428 N N . SER A 1 654 ? 28.750 -20.157 -42.021 1.00 86.44 654 SER A N 1
ATOM 5429 C CA . SER A 1 654 ? 29.528 -21.269 -42.601 1.00 86.44 654 SER A CA 1
ATOM 5430 C C . SER A 1 654 ? 30.338 -22.080 -41.581 1.00 86.44 654 SER A C 1
ATOM 5432 O O . SER A 1 654 ? 30.818 -23.178 -41.880 1.00 86.44 654 SER A O 1
ATOM 5434 N N . LYS A 1 655 ? 30.515 -21.544 -40.367 1.00 88.19 655 LYS A N 1
ATOM 5435 C CA . LYS A 1 655 ? 31.269 -22.159 -39.270 1.00 88.19 655 LYS A CA 1
ATOM 5436 C C . LYS A 1 655 ? 30.511 -22.149 -37.944 1.00 88.19 655 LYS A C 1
ATOM 5438 O O . LYS A 1 655 ? 31.151 -22.233 -36.896 1.00 88.19 655 LYS A O 1
ATOM 5443 N N . GLU A 1 656 ? 29.182 -22.039 -37.967 1.00 83.81 656 GLU A N 1
ATOM 5444 C CA . GLU A 1 656 ? 28.340 -22.040 -36.757 1.00 83.81 656 GLU A CA 1
ATOM 5445 C C . GLU A 1 656 ? 28.820 -21.018 -35.700 1.00 83.81 656 GLU A C 1
ATOM 5447 O O . GLU A 1 656 ? 28.914 -21.301 -34.505 1.00 83.81 656 GLU A O 1
ATOM 5452 N N . GLY A 1 657 ? 29.223 -19.822 -36.142 1.00 80.50 657 GLY A N 1
ATOM 5453 C CA . GLY A 1 657 ? 29.716 -18.756 -35.262 1.00 80.50 657 GLY A CA 1
ATOM 5454 C C . GLY A 1 657 ? 31.188 -18.859 -34.836 1.00 80.50 657 GLY A C 1
ATOM 5455 O O . GLY A 1 657 ? 31.675 -17.984 -34.099 1.00 80.50 657 GLY A O 1
ATOM 5456 N N . LYS A 1 658 ? 31.918 -19.891 -35.288 1.00 87.62 658 LYS A N 1
ATOM 5457 C CA . LYS A 1 658 ? 33.372 -20.037 -35.084 1.00 87.62 658 LYS A CA 1
ATOM 5458 C C . LYS A 1 658 ? 34.172 -19.191 -36.079 1.00 87.62 658 LYS A C 1
ATOM 5460 O O . LYS A 1 658 ? 33.645 -18.616 -37.028 1.00 87.62 658 LYS A O 1
ATOM 5465 N N . ASP A 1 659 ? 35.469 -19.088 -35.822 1.00 87.56 659 ASP A N 1
ATOM 5466 C CA . ASP A 1 659 ? 36.388 -18.266 -36.605 1.00 87.56 659 ASP A CA 1
ATOM 5467 C C . ASP A 1 659 ? 36.580 -18.840 -38.012 1.00 87.56 659 ASP A C 1
ATOM 5469 O O . ASP A 1 659 ? 36.866 -20.028 -38.175 1.00 87.56 659 ASP A O 1
ATOM 5473 N N . ILE A 1 660 ? 36.473 -17.979 -39.023 1.00 88.38 660 ILE A N 1
ATOM 5474 C CA . ILE A 1 660 ? 36.773 -18.321 -40.412 1.00 88.38 660 ILE A CA 1
ATOM 5475 C C . ILE A 1 660 ? 38.185 -17.818 -40.688 1.00 88.38 660 ILE A C 1
ATOM 5477 O O . ILE A 1 660 ? 38.425 -16.613 -40.672 1.00 88.38 660 ILE A O 1
ATOM 5481 N N . LYS A 1 661 ? 39.135 -18.733 -40.905 1.00 88.19 661 LYS A N 1
ATOM 5482 C CA . LYS A 1 661 ? 40.526 -18.387 -41.225 1.00 88.19 661 LYS A CA 1
ATOM 5483 C C . LYS A 1 661 ? 40.974 -19.068 -42.507 1.00 88.19 661 LYS A C 1
ATOM 5485 O O . LYS A 1 661 ? 40.822 -20.282 -42.640 1.00 88.19 661 LYS A O 1
ATOM 5490 N N . ARG A 1 662 ? 41.557 -18.296 -43.423 1.00 88.44 662 ARG A N 1
ATOM 5491 C CA . ARG A 1 662 ? 42.200 -18.790 -44.649 1.00 88.44 662 ARG A CA 1
ATOM 5492 C C . ARG A 1 662 ? 43.532 -18.065 -44.805 1.00 88.44 662 ARG A C 1
ATOM 5494 O O . ARG A 1 662 ? 43.565 -16.847 -44.718 1.00 88.44 662 ARG A O 1
ATOM 5501 N N . ASN A 1 663 ? 44.624 -18.807 -44.991 1.00 83.00 663 ASN A N 1
ATOM 5502 C CA . ASN A 1 663 ? 45.972 -18.249 -45.185 1.00 83.00 663 ASN A CA 1
ATOM 5503 C C . ASN A 1 663 ? 46.372 -17.191 -44.136 1.00 83.00 663 ASN A C 1
ATOM 5505 O O . ASN A 1 663 ? 46.887 -16.135 -44.480 1.00 83.00 663 ASN A O 1
ATOM 5509 N N . SER A 1 664 ? 46.108 -17.466 -42.854 1.00 81.81 664 SER A N 1
ATOM 5510 C CA . SER A 1 664 ? 46.344 -16.548 -41.721 1.00 81.81 664 SER A CA 1
ATOM 5511 C C . SER A 1 664 ? 45.480 -15.278 -41.682 1.00 81.81 664 SER A C 1
ATOM 5513 O O . SER A 1 664 ? 45.550 -14.544 -40.698 1.00 81.81 664 SER A O 1
ATOM 5515 N N . THR A 1 665 ? 44.605 -15.065 -42.665 1.00 84.62 665 THR A N 1
ATOM 5516 C CA . THR A 1 665 ? 43.599 -13.997 -42.679 1.00 84.62 665 THR A CA 1
ATOM 5517 C C . THR A 1 665 ? 42.295 -14.483 -42.053 1.00 84.62 665 THR A C 1
ATOM 5519 O O . THR A 1 665 ? 41.852 -15.608 -42.302 1.00 84.62 665 THR A O 1
ATOM 5522 N N . GLU A 1 666 ? 41.686 -13.650 -41.209 1.00 89.94 666 GLU A N 1
ATOM 5523 C CA . GLU A 1 666 ? 40.403 -13.929 -40.559 1.00 89.94 666 GLU A CA 1
ATOM 5524 C C . GLU A 1 666 ? 39.271 -13.178 -41.273 1.00 89.94 666 GLU A C 1
ATOM 5526 O O . GLU A 1 666 ? 39.394 -11.986 -41.545 1.00 89.94 666 GLU A O 1
ATOM 5531 N N . TYR A 1 667 ? 38.162 -13.866 -41.534 1.00 91.62 667 TYR A N 1
ATOM 5532 C CA . TYR A 1 667 ? 37.003 -13.325 -42.246 1.00 91.62 667 TYR A CA 1
ATOM 5533 C C . TYR A 1 667 ? 35.757 -13.315 -41.359 1.00 91.62 667 TYR A C 1
ATOM 5535 O O . TYR A 1 667 ? 35.604 -14.152 -40.459 1.00 91.62 667 TYR A O 1
ATOM 5543 N N . PHE A 1 668 ? 34.861 -12.371 -41.637 1.00 92.19 668 PHE A N 1
ATOM 5544 C CA . PHE A 1 668 ? 33.508 -12.319 -41.098 1.00 92.19 668 PHE A CA 1
ATOM 5545 C C . PHE A 1 668 ? 32.488 -12.570 -42.202 1.00 92.19 668 PHE A C 1
ATOM 5547 O O . PHE A 1 668 ? 32.577 -12.007 -43.288 1.00 92.19 668 PHE A O 1
ATOM 5554 N N . GLU A 1 669 ? 31.490 -13.378 -41.883 1.00 90.00 669 GLU A N 1
ATOM 5555 C CA . GLU A 1 669 ? 30.285 -13.569 -42.678 1.00 90.00 669 GLU A CA 1
ATOM 5556 C C . GLU A 1 669 ? 29.094 -13.131 -41.819 1.00 90.00 669 GLU A C 1
ATOM 5558 O O . GLU A 1 669 ? 28.882 -13.680 -40.738 1.00 90.00 669 GLU A O 1
ATOM 5563 N N . ILE A 1 670 ? 28.325 -12.136 -42.257 1.00 89.69 670 ILE A N 1
ATOM 5564 C CA . ILE A 1 670 ? 27.186 -11.609 -41.491 1.00 89.69 670 ILE A CA 1
ATOM 5565 C C . ILE A 1 670 ? 25.952 -11.656 -42.382 1.00 89.69 670 ILE A C 1
ATOM 5567 O O . ILE A 1 670 ? 25.929 -10.990 -43.409 1.00 89.69 670 ILE A O 1
ATOM 5571 N N . TYR A 1 671 ? 24.931 -12.426 -42.005 1.00 87.75 671 TYR A N 1
ATOM 5572 C CA . TYR A 1 671 ? 23.736 -12.643 -42.831 1.00 87.75 671 TYR A CA 1
ATOM 5573 C C . TYR A 1 671 ? 22.444 -12.292 -42.095 1.00 87.75 671 TYR A C 1
ATOM 5575 O O . TYR A 1 671 ? 22.327 -12.516 -40.892 1.00 87.75 671 TYR A O 1
ATOM 5583 N N . ASN A 1 672 ? 21.455 -11.772 -42.820 1.00 83.00 672 ASN A N 1
ATOM 5584 C CA . ASN A 1 672 ? 20.112 -11.532 -42.289 1.00 83.00 672 ASN A CA 1
ATOM 5585 C C . ASN A 1 672 ? 19.190 -12.725 -42.602 1.00 83.00 672 ASN A C 1
ATOM 5587 O O . ASN A 1 672 ? 19.091 -13.131 -43.754 1.00 83.00 672 ASN A O 1
ATOM 5591 N N . ILE A 1 673 ? 18.494 -13.258 -41.593 1.00 64.12 673 ILE A N 1
ATOM 5592 C CA . ILE A 1 673 ? 17.565 -14.398 -41.738 1.00 64.12 673 ILE A CA 1
ATOM 5593 C C . ILE A 1 673 ? 16.302 -14.007 -42.523 1.00 64.12 673 ILE A C 1
ATOM 5595 O O . ILE A 1 673 ? 15.668 -14.861 -43.129 1.00 64.12 673 ILE A O 1
ATOM 5599 N N . ASN A 1 674 ? 15.952 -12.718 -42.567 1.00 52.25 674 ASN A N 1
ATOM 5600 C CA . ASN A 1 674 ? 14.670 -12.260 -43.115 1.00 52.25 674 ASN A CA 1
ATOM 5601 C C . ASN A 1 674 ? 14.656 -11.989 -44.632 1.00 52.25 674 ASN A C 1
ATOM 5603 O O . ASN A 1 674 ? 13.667 -11.461 -45.124 1.00 52.25 674 ASN A O 1
ATOM 5607 N N . ASN A 1 675 ? 15.712 -12.348 -45.369 1.00 41.66 675 ASN A N 1
ATOM 5608 C CA . ASN A 1 675 ? 15.733 -12.335 -46.837 1.00 41.66 675 ASN A CA 1
ATOM 5609 C C . ASN A 1 675 ? 16.252 -13.686 -47.358 1.00 41.66 675 ASN A C 1
ATOM 5611 O O . ASN A 1 675 ? 17.385 -13.782 -47.835 1.00 41.66 675 ASN A O 1
ATOM 5615 N N . SER A 1 676 ? 15.425 -14.724 -47.226 1.00 33.34 676 SER A N 1
ATOM 5616 C CA . SER A 1 676 ? 15.463 -15.916 -48.083 1.00 33.34 676 SER A CA 1
ATOM 5617 C C . SER A 1 676 ? 14.401 -15.798 -49.162 1.00 33.34 676 SER A C 1
ATOM 5619 O O . SER A 1 676 ? 13.240 -15.553 -48.756 1.00 33.34 676 SER A O 1
#

Organism: NCBI:txid2992112

Solvent-accessible surface area (backbone atoms only — not comparable to full-atom values): 39028 Å² total; per-residue (Å²): 106,74,77,54,61,67,71,74,58,84,89,78,81,68,68,58,77,57,82,54,96,94,48,86,51,78,47,76,56,72,58,91,51,58,70,52,50,59,74,59,32,46,50,58,88,65,43,58,86,65,28,70,49,36,41,37,27,54,48,70,70,56,52,54,51,41,47,75,69,67,51,64,40,45,35,40,42,72,62,70,91,76,63,49,74,65,61,53,52,56,55,46,73,27,25,79,38,42,34,40,46,48,48,86,85,54,96,47,65,69,57,52,51,53,49,42,72,75,42,71,84,47,44,76,44,67,54,59,77,56,83,69,87,75,75,90,68,91,76,95,75,64,74,76,61,52,57,58,49,51,52,53,49,51,54,53,47,48,53,48,51,50,50,48,66,68,49,61,78,62,71,51,58,65,74,62,23,59,36,80,54,93,97,36,81,43,76,36,64,70,40,45,45,51,19,39,46,74,37,31,36,31,28,36,73,56,96,89,40,87,39,38,33,35,48,42,69,90,20,35,37,38,85,46,54,54,64,56,56,46,50,52,55,53,49,51,37,57,76,70,64,41,64,71,55,46,52,56,47,60,78,43,38,79,60,66,45,29,72,77,54,52,66,73,39,59,68,58,88,79,75,64,67,67,66,34,47,95,62,38,37,71,50,42,36,57,86,35,29,38,43,34,28,53,87,50,75,47,82,46,48,46,85,79,43,96,46,29,42,51,49,80,59,40,34,97,46,78,76,68,93,71,80,78,48,58,49,77,47,64,48,99,84,69,46,72,42,71,48,77,52,86,90,59,27,68,63,55,52,51,47,47,48,24,20,31,75,57,70,92,51,60,77,93,74,56,52,72,68,56,52,51,50,30,41,27,32,35,48,21,50,37,13,47,52,6,54,69,70,42,44,43,72,53,83,95,68,50,48,32,40,37,35,31,53,60,69,84,56,60,99,86,58,89,74,67,55,42,43,61,67,57,56,52,50,58,49,51,70,69,38,32,56,42,77,41,78,30,60,54,82,61,49,86,74,41,77,49,68,50,33,78,64,56,98,71,44,36,33,37,35,34,43,49,31,39,91,69,57,67,66,70,70,44,51,49,56,68,75,50,65,46,72,29,30,36,87,100,49,77,74,42,74,52,61,75,88,60,38,67,42,42,41,34,28,25,73,51,89,78,79,78,77,50,79,71,39,66,66,38,46,41,77,42,66,25,10,78,64,24,29,88,91,36,50,70,45,76,80,64,78,37,52,84,93,39,94,76,41,50,72,67,44,56,32,35,40,54,48,50,54,51,50,17,30,25,46,14,59,62,67,43,78,45,80,40,86,69,74,45,56,65,45,45,51,37,53,72,69,31,55,66,77,57,49,57,52,44,72,76,46,43,79,79,51,49,72,37,80,40,55,45,65,61,54,53,49,54,58,38,69,76,43,54,78,76,59,37,70,76,60,45,79,66,56,50,53,52,34,51,55,38,48,26,60,64,73,61,31,44,51,23,67,98,50,79,57,45,89,45,72,58,97,92,45,48,47,44,34,34,35,61,77,91,74,123

Sequence (676 aa):
MLKLLQKECISDANFNIKISDNNIKVNAIVPSDSNKIKKEILGYENLPLFSPEILITQSQKLYNSLLQWEYRSVCLKKELVNVTNLEISILKAKCTNLIFIYNDKTSDINHLENFFLRFSFIYRVNISTISILSDKTTNRNTSSKRDNKSYQYKKAFERLIDNTITQESVNININDIVMKADEKMNVNLSNLYSALNQAGIYKYKIDGLDKFILIKNNSIIKELDKYQIKDIVLNEMKNKGLTLELEKIYQGSNFYFNQNTLSNLEHKRSLPEYIGEPGLEHFFFNGIVWKINKTSISQIKYEEFDSFIWESNVIDWYPNLEDDFFSISKNHLHQLTISLKEGYCDFLDFIINTSNVYWKIPNNNLSTDQLIEIEQHIINKITCIGYLLHTYREQSVTRAIIATDFIERGSKEEHGGTGKSLFGKALIEMLSTYYRGARNKNLFSDKHLLGGIDQTTKLVFFDDANKNFDWEQLYTLITGQIDINRKFQDPQVLDRERSIKFYITTNYAVHSHGNSHDRRFFYVVFSDYYGPDKKPSDDFETDFFSKTWSWEQKNRFYNFMAQCVKAYLKWGLVEAPKENLEKNKLRASINELFLDWAEDNYREFLNKETDKLMLFEQFKASLSEIDAKKFSSTSFKKNMKNFCKLKGFIFNPSKEGKDIKRNSTEYFEIYNINNS

Secondary structure (DSSP, 8-state):
-HHHHHHHS-S---EEEEEETTEEEEEE---TTHHHHHHHSBTGGGPPTTEEEEEEES-HHHHHHHHHTT--SEEE-S-STT--HHHHHHHHHTEEEEEEEE-TTSS-HHHHHHHHHH-TTSEEEEGGGSTTTT--------HHHHHHHHHHHHHHHHHHHHHHHSS-------TTTEEEETTEEEE-HHHHHHHHHHTTEEEEEETTEEEEEEEETTTEEEEE-HHHHHHHHHHHHHHTT-HHHHHHHHHHHHHHTSHHHHTTS-B-----B---BTTEEEEEBSS-EEEEESS-EEEE-GGG--SBEEGGGSBS--------SEEEEE-TTS-EEEEEPSS--HHHHHHHHTT-TTTTS-GGG--HHHHHHHHHHHHHHHHHHHHHH-----TTT--EEEEEESS---TT-----SSHHHHHHHHHTTS-EEEEE---TTGGG-TTTTTT--TT--EEEEEEE-TT--HHHHHHHH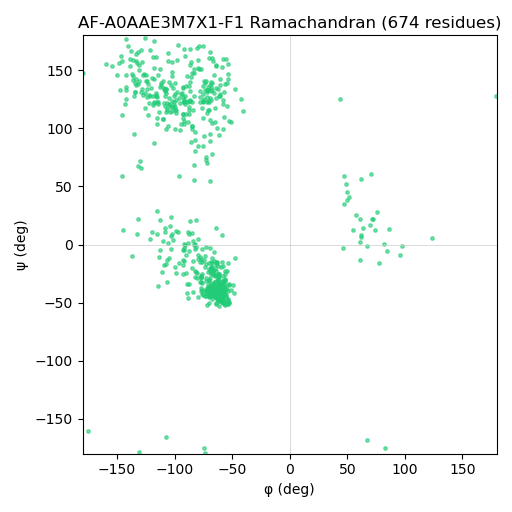HS-EEE--TTS--EEEPTTS--EEEEEESS-----SHHHHHHEEEEEE-TTSSSS--HHHHHSS-TTSTTS-HHHHHHHHHHHHHHHHHHHHH-PPPP--THHHHHHHHHTS-HHHHHHHHHHHHHHBTEEEEHHHHHHHHHHTS-HHHHTT--HHHHHHHHHHHHHHHTEEE-GGGTTS-EEETTEEEEEEEETT--